Protein AF-A0A1E4RMR3-F1 (afdb_monomer_lite)

pLDDT: mean 73.71, std 17.2, range [30.17, 94.94]

Structure (mmCIF, N/CA/C/O backbone):
data_AF-A0A1E4RMR3-F1
#
_entry.id   AF-A0A1E4RMR3-F1
#
loop_
_atom_site.group_PDB
_atom_site.id
_atom_site.type_symbol
_atom_site.label_atom_id
_atom_site.label_alt_id
_atom_site.label_comp_id
_atom_site.label_asym_id
_atom_site.label_entity_id
_atom_site.label_seq_id
_atom_site.pdbx_PDB_ins_code
_atom_site.Cartn_x
_atom_site.Cartn_y
_atom_site.Cartn_z
_atom_site.occupancy
_atom_site.B_iso_or_equiv
_atom_site.auth_seq_id
_atom_site.auth_comp_id
_atom_site.auth_asym_id
_atom_site.auth_atom_id
_atom_site.pdbx_PDB_model_num
ATOM 1 N N . MET A 1 1 ? 6.031 -66.802 63.088 1.00 31.88 1 MET A N 1
ATOM 2 C CA . MET A 1 1 ? 7.307 -66.699 62.338 1.00 31.88 1 MET A CA 1
ATOM 3 C C . MET A 1 1 ? 7.146 -65.520 61.387 1.00 31.88 1 MET A C 1
ATOM 5 O O . MET A 1 1 ? 6.149 -65.530 60.693 1.00 31.88 1 MET A O 1
ATOM 9 N N . LEU A 1 2 ? 7.924 -64.440 61.340 1.00 32.19 2 LEU A N 1
ATOM 10 C CA . LEU A 1 2 ? 9.234 -64.052 61.872 1.00 32.19 2 LEU A CA 1
ATOM 11 C C . LEU A 1 2 ? 9.146 -62.590 62.370 1.00 32.19 2 LEU A C 1
ATOM 13 O O . LEU A 1 2 ? 8.411 -61.783 61.812 1.00 32.19 2 LEU A O 1
ATOM 17 N N . ARG A 1 3 ? 9.873 -62.280 63.449 1.00 31.00 3 ARG A N 1
ATOM 18 C CA . ARG A 1 3 ? 9.992 -60.960 64.104 1.00 31.00 3 ARG A CA 1
ATOM 19 C C . ARG A 1 3 ? 11.099 -60.118 63.464 1.00 31.00 3 ARG A C 1
ATOM 21 O O . ARG A 1 3 ? 12.047 -60.721 62.976 1.00 31.00 3 ARG A O 1
ATOM 28 N N . SER A 1 4 ? 11.057 -58.788 63.656 1.00 32.50 4 SER A N 1
ATOM 29 C CA . SER A 1 4 ? 12.205 -57.876 63.926 1.00 32.50 4 SER A CA 1
ATOM 30 C C . SER A 1 4 ? 11.837 -56.424 63.537 1.00 32.50 4 SER A C 1
ATOM 32 O O . SER A 1 4 ? 11.208 -56.257 62.506 1.00 32.50 4 SER A O 1
ATOM 34 N N . LEU A 1 5 ? 12.156 -55.319 64.227 1.00 31.11 5 LEU A N 1
ATOM 35 C CA . LEU A 1 5 ? 12.860 -55.034 65.481 1.00 31.11 5 LEU A CA 1
ATOM 36 C C . LEU A 1 5 ? 12.534 -53.587 65.932 1.00 31.11 5 LEU A C 1
ATOM 38 O O . LEU A 1 5 ? 12.307 -52.693 65.128 1.00 31.11 5 LEU A O 1
ATOM 42 N N . LYS A 1 6 ? 12.557 -53.442 67.259 1.00 32.62 6 LYS A N 1
ATOM 43 C CA . LYS A 1 6 ? 12.818 -52.305 68.164 1.00 32.62 6 LYS A CA 1
ATOM 44 C C . LYS A 1 6 ? 13.267 -50.944 67.590 1.00 32.62 6 LYS A C 1
ATOM 46 O O . LYS A 1 6 ? 14.121 -50.860 66.720 1.00 32.62 6 LYS A O 1
ATOM 51 N N . GLY A 1 7 ? 12.758 -49.887 68.233 1.00 33.53 7 GLY A N 1
ATOM 52 C CA . GLY A 1 7 ? 13.053 -48.483 67.948 1.00 33.53 7 GLY A CA 1
ATOM 53 C C . GLY A 1 7 ? 14.356 -47.914 68.511 1.00 33.53 7 GLY A C 1
ATOM 54 O O . GLY A 1 7 ? 15.158 -48.620 69.111 1.00 33.53 7 GLY A O 1
ATOM 55 N N . LEU A 1 8 ? 14.507 -46.596 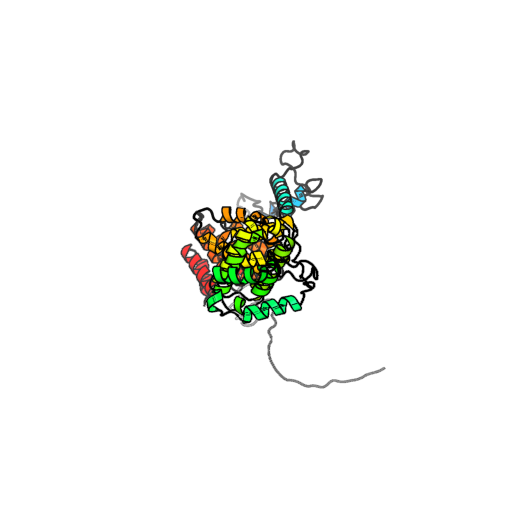68.342 1.00 30.81 8 LEU A N 1
ATOM 56 C CA . LEU A 1 8 ? 15.530 -45.745 68.952 1.00 30.81 8 LEU A CA 1
ATOM 57 C C . LEU A 1 8 ? 15.035 -44.286 69.010 1.00 30.81 8 LEU A C 1
ATOM 59 O O . LEU A 1 8 ? 14.380 -43.794 68.096 1.00 30.81 8 LEU A O 1
ATOM 63 N N . LYS A 1 9 ? 15.335 -43.627 70.135 1.00 36.88 9 LYS A N 1
ATOM 64 C CA . LYS A 1 9 ? 15.061 -42.218 70.453 1.00 36.88 9 LYS A CA 1
ATOM 65 C C . LYS A 1 9 ? 15.992 -41.282 69.667 1.00 36.88 9 LYS A C 1
ATOM 67 O O . LYS A 1 9 ? 17.177 -41.570 69.552 1.00 36.88 9 LYS A O 1
ATOM 72 N N . GLY A 1 10 ? 15.484 -40.109 69.285 1.00 32.75 10 GLY A N 1
ATOM 73 C CA . GLY A 1 10 ? 16.283 -38.955 68.856 1.00 32.75 10 GLY A CA 1
ATOM 74 C C . GLY A 1 10 ? 15.405 -37.737 68.540 1.00 32.75 10 GLY A C 1
ATOM 75 O O . GLY A 1 10 ? 14.732 -37.707 67.519 1.00 32.75 10 GLY A O 1
ATOM 76 N N . ARG A 1 11 ? 15.386 -36.740 69.430 1.00 30.17 11 ARG A N 1
ATOM 77 C CA . ARG A 1 11 ? 14.994 -35.340 69.144 1.00 30.17 11 ARG A CA 1
ATOM 78 C C . ARG A 1 11 ? 16.294 -34.527 68.966 1.00 30.17 11 ARG A C 1
ATOM 80 O O . ARG A 1 11 ? 17.320 -34.995 69.456 1.00 30.17 11 ARG A O 1
ATOM 87 N N . PRO A 1 12 ? 16.251 -33.240 68.575 1.00 53.91 12 PRO A N 1
ATOM 88 C CA . PRO A 1 12 ? 15.448 -32.554 67.547 1.00 53.91 12 PRO A CA 1
ATOM 89 C C . PRO A 1 12 ? 16.358 -31.681 66.642 1.00 53.91 12 PRO A C 1
ATOM 91 O O . PRO A 1 12 ? 17.458 -31.356 67.057 1.00 53.91 12 PRO A O 1
ATOM 94 N N . LEU A 1 13 ? 15.901 -31.189 65.484 1.00 33.66 13 LEU A N 1
ATOM 95 C CA . LEU A 1 13 ? 16.478 -29.981 64.858 1.00 33.66 13 LEU A CA 1
ATOM 96 C C . LEU A 1 13 ? 15.417 -29.253 64.012 1.00 33.66 13 LEU A C 1
ATOM 98 O O . LEU A 1 13 ? 15.016 -29.684 62.940 1.00 33.66 13 LEU A O 1
ATOM 102 N N . SER A 1 14 ? 14.879 -28.221 64.657 1.00 36.97 14 SER A N 1
ATOM 103 C CA . SER A 1 14 ? 14.562 -26.871 64.185 1.00 36.97 14 SER A CA 1
ATOM 104 C C . SER A 1 14 ? 14.301 -26.561 62.692 1.00 36.97 14 SER A C 1
ATOM 106 O O . SER A 1 14 ? 15.095 -26.841 61.805 1.00 36.97 14 SER A O 1
ATOM 108 N N . LEU A 1 15 ? 13.239 -25.756 62.521 1.00 32.59 15 LEU A N 1
ATOM 109 C CA . LEU A 1 15 ? 13.159 -24.460 61.816 1.00 32.59 15 LEU A CA 1
ATOM 110 C C . LEU A 1 15 ? 12.116 -24.325 60.692 1.00 32.59 15 LEU A C 1
ATOM 112 O O . LEU A 1 15 ? 12.188 -24.927 59.632 1.00 32.59 15 LEU A O 1
ATOM 116 N N . ARG A 1 16 ? 11.270 -23.319 60.956 1.00 31.50 16 ARG A N 1
ATOM 117 C CA . ARG A 1 16 ? 10.548 -22.404 60.058 1.00 31.50 16 ARG A CA 1
ATOM 118 C C . ARG A 1 16 ? 9.159 -22.823 59.568 1.00 31.50 16 ARG A C 1
ATOM 120 O O . ARG A 1 16 ? 8.961 -23.519 58.585 1.00 31.50 16 ARG A O 1
ATOM 127 N N . ARG A 1 17 ? 8.204 -22.237 60.303 1.00 32.72 17 ARG A N 1
ATOM 128 C CA . ARG A 1 17 ? 6.807 -21.930 59.982 1.00 32.72 17 ARG A CA 1
ATOM 129 C C . ARG A 1 17 ? 6.601 -21.579 58.504 1.00 32.72 17 ARG A C 1
ATOM 131 O O . ARG A 1 17 ? 7.025 -20.516 58.063 1.00 32.72 17 ARG A O 1
ATOM 138 N N . GLY A 1 18 ? 5.839 -22.415 57.811 1.00 30.25 18 GLY A N 1
ATOM 139 C CA . GLY A 1 18 ? 4.959 -21.997 56.727 1.00 30.25 18 GLY A CA 1
ATOM 140 C C . GLY A 1 18 ? 3.524 -22.146 57.220 1.00 30.25 18 GLY A C 1
ATOM 141 O O . GLY A 1 18 ? 3.049 -23.268 57.383 1.00 30.25 18 GLY A O 1
ATOM 142 N N . TYR A 1 19 ? 2.841 -21.037 57.511 1.00 35.53 19 TYR A N 1
ATOM 143 C CA . TYR A 1 19 ? 1.398 -21.071 57.745 1.00 35.53 19 TYR A CA 1
ATOM 144 C C . TYR A 1 19 ? 0.710 -21.194 56.386 1.00 35.53 19 TYR A C 1
ATOM 146 O O . TYR A 1 19 ? 0.388 -20.210 55.730 1.00 35.53 19 TYR A O 1
ATOM 154 N N . SER A 1 20 ? 0.545 -22.441 55.951 1.00 37.91 20 SER A N 1
ATOM 155 C CA . SER A 1 20 ? -0.379 -22.816 54.888 1.00 37.91 20 SER A CA 1
ATOM 156 C C . SER A 1 20 ? -1.800 -22.548 55.386 1.00 37.91 20 SER A C 1
ATOM 158 O O . SER A 1 20 ? -2.292 -23.231 56.286 1.00 37.91 20 SER A O 1
ATOM 160 N N . VAL A 1 21 ? -2.441 -21.548 54.786 1.00 51.12 21 VAL A N 1
ATOM 161 C CA . VAL A 1 21 ? -3.857 -21.204 54.940 1.00 51.12 21 VAL A CA 1
ATOM 162 C C . VAL A 1 21 ? -4.708 -22.375 54.444 1.00 51.12 21 VAL A C 1
ATOM 164 O O . VAL A 1 21 ? -4.956 -22.503 53.250 1.00 51.12 21 VAL A O 1
ATOM 167 N N . LYS A 1 22 ? -5.125 -23.255 55.361 1.00 44.31 22 LYS A N 1
ATOM 168 C CA . LYS A 1 22 ? -6.165 -24.279 55.138 1.00 44.31 22 LYS A CA 1
ATOM 169 C C . LYS A 1 22 ? -7.009 -24.539 56.393 1.00 44.31 22 LYS A C 1
ATOM 171 O O . LYS A 1 22 ? -7.415 -25.669 56.642 1.00 44.31 22 LYS A O 1
ATOM 176 N N . SER A 1 23 ? -7.300 -23.489 57.161 1.00 42.94 23 SER A N 1
ATOM 177 C CA . SER A 1 23 ? -8.252 -23.568 58.273 1.00 42.94 23 SER A CA 1
ATOM 178 C C . SER A 1 23 ? -9.054 -22.268 58.365 1.00 42.94 23 SER A C 1
ATOM 180 O O . SER A 1 23 ? -8.445 -21.198 58.297 1.00 42.94 23 SER A O 1
ATOM 182 N N . PRO A 1 24 ? -10.389 -22.332 58.500 1.00 42.28 24 PRO A N 1
ATOM 183 C CA . PRO A 1 24 ? -11.226 -21.150 58.670 1.00 42.28 24 PRO A CA 1
ATOM 184 C C . PRO A 1 24 ? -10.824 -20.392 59.940 1.00 42.28 24 PRO A C 1
ATOM 186 O O . PRO A 1 24 ? -10.401 -20.995 60.928 1.00 42.28 24 PRO A O 1
ATOM 189 N N . ILE A 1 25 ? -10.960 -19.066 59.901 1.00 40.59 25 ILE A N 1
ATOM 190 C CA . ILE A 1 25 ? -10.820 -18.194 61.069 1.00 40.59 25 ILE A CA 1
ATOM 191 C C . ILE A 1 25 ? -11.841 -18.669 62.109 1.00 40.59 25 ILE A C 1
ATOM 193 O O . ILE A 1 25 ? -13.043 -18.464 61.957 1.00 40.59 25 ILE A O 1
ATOM 197 N N . LEU A 1 26 ? -11.358 -19.357 63.140 1.00 39.12 26 LEU A N 1
ATOM 198 C CA . LEU A 1 26 ? -12.153 -19.765 64.287 1.00 39.12 26 LEU A CA 1
ATOM 199 C C . LEU A 1 26 ? -12.145 -18.607 65.281 1.00 39.12 26 LEU A C 1
ATOM 201 O O . LEU A 1 26 ? -11.115 -18.306 65.885 1.00 39.12 26 LEU A O 1
ATOM 205 N N . PHE A 1 27 ? -13.300 -17.968 65.459 1.00 44.38 27 PHE A N 1
ATOM 206 C CA . PHE A 1 27 ? -13.573 -17.235 66.688 1.00 44.38 27 PHE A CA 1
ATOM 207 C C . PHE A 1 27 ? -13.512 -18.253 67.821 1.00 44.38 27 PHE A C 1
ATOM 209 O O . PHE A 1 27 ? -14.382 -19.113 67.925 1.00 44.38 27 PHE A O 1
ATOM 216 N N . VAL A 1 28 ? -12.462 -18.194 68.634 1.00 42.09 28 VAL A N 1
ATOM 217 C CA . VAL A 1 28 ? -12.460 -18.870 69.928 1.00 42.09 28 VAL A CA 1
ATOM 218 C C . VAL A 1 28 ? -13.248 -17.947 70.854 1.00 42.09 28 VAL A C 1
ATOM 220 O O . VAL A 1 28 ? -12.787 -16.831 71.106 1.00 42.09 28 VAL A O 1
ATOM 223 N N . PRO A 1 29 ? -14.445 -18.337 71.324 1.00 43.50 29 PRO A N 1
ATOM 224 C CA . PRO A 1 29 ? -15.131 -17.583 72.361 1.00 43.50 29 PRO A CA 1
ATOM 225 C C . PRO A 1 29 ? -14.188 -17.451 73.562 1.00 43.50 29 PRO A C 1
ATOM 227 O O . PRO A 1 29 ? -13.489 -18.407 73.897 1.00 43.50 29 PRO A O 1
ATOM 230 N N . ASN A 1 30 ? -14.185 -16.304 74.243 1.00 43.09 30 ASN A N 1
ATOM 231 C CA . ASN A 1 30 ? -13.360 -16.027 75.435 1.00 43.09 30 ASN A CA 1
ATOM 232 C C . ASN A 1 30 ? -13.631 -16.964 76.641 1.00 43.09 30 ASN A C 1
ATOM 234 O O . ASN A 1 30 ? -13.167 -16.719 77.753 1.00 43.09 30 ASN A O 1
ATOM 238 N N . GLU A 1 31 ? -14.371 -18.053 76.446 1.00 49.50 31 GLU A N 1
ATOM 239 C CA . GLU A 1 31 ? -14.899 -18.922 77.488 1.00 49.50 31 GLU A CA 1
ATOM 240 C C . GLU A 1 31 ? -13.847 -19.699 78.284 1.00 49.50 31 GLU A C 1
ATOM 242 O O . GLU A 1 31 ? -14.180 -20.216 79.350 1.00 49.50 31 GLU A O 1
ATOM 247 N N . THR A 1 32 ? -12.593 -19.775 77.829 1.00 52.72 32 THR A N 1
ATOM 248 C CA . THR A 1 32 ? -11.589 -20.641 78.470 1.00 52.72 32 THR A CA 1
ATOM 249 C C . THR A 1 32 ? -10.392 -19.929 79.089 1.00 52.72 32 THR A C 1
ATOM 251 O O . THR A 1 32 ? -9.501 -20.626 79.566 1.00 52.72 32 THR A O 1
ATOM 254 N N . ILE A 1 33 ? -10.319 -18.589 79.103 1.00 51.56 33 ILE A N 1
ATOM 255 C CA . ILE A 1 33 ? -9.106 -17.912 79.616 1.00 51.56 33 ILE A CA 1
ATOM 256 C C . ILE A 1 33 ? -9.388 -16.880 80.719 1.00 51.56 33 ILE A C 1
ATOM 258 O O . ILE A 1 33 ? -8.590 -16.792 81.648 1.00 51.56 33 ILE A O 1
ATOM 262 N N . HIS A 1 34 ? -10.545 -16.208 80.741 1.00 50.38 34 HIS A N 1
ATOM 263 C CA . HIS A 1 34 ? -10.911 -15.318 81.853 1.00 50.38 34 HIS A CA 1
ATOM 264 C C . HIS A 1 34 ? -12.412 -15.401 82.157 1.00 50.38 34 HIS A C 1
ATOM 266 O O . HIS A 1 34 ? -13.226 -14.791 81.475 1.00 50.38 34 HIS A O 1
ATOM 272 N N . ARG A 1 35 ? -12.786 -16.166 83.188 1.00 49.06 35 ARG A N 1
ATOM 273 C CA . ARG A 1 35 ? -14.122 -16.111 83.800 1.00 49.06 35 ARG A CA 1
ATOM 274 C C . ARG A 1 35 ? -13.946 -15.694 85.256 1.00 49.06 35 ARG A C 1
ATOM 276 O O . ARG A 1 35 ? -13.541 -16.515 86.074 1.00 49.06 35 ARG A O 1
ATOM 283 N N . PHE A 1 36 ? -14.224 -14.432 85.576 1.00 58.34 36 PHE A N 1
ATOM 284 C CA . PHE A 1 36 ? -14.468 -14.038 86.962 1.00 58.34 36 PHE A CA 1
ATOM 285 C C . PHE A 1 36 ? -15.875 -14.518 87.330 1.00 58.34 36 PHE A C 1
ATOM 287 O O . PHE A 1 36 ? -16.819 -14.298 86.573 1.00 58.34 36 PHE A O 1
ATOM 294 N N . GLU A 1 37 ? -16.034 -15.215 88.458 1.00 55.16 37 GLU A N 1
ATOM 295 C CA . GLU A 1 37 ? -17.348 -15.751 88.859 1.00 55.16 37 GLU A CA 1
ATOM 296 C C . GLU A 1 37 ? -18.417 -14.664 89.034 1.00 55.16 37 GLU A C 1
ATOM 298 O O . GLU A 1 37 ? -19.601 -14.947 88.887 1.00 55.16 37 GLU A O 1
ATOM 303 N N . SER A 1 38 ? -18.002 -13.416 89.257 1.00 57.16 38 SER A N 1
ATOM 304 C CA . SER A 1 38 ? -18.868 -12.247 89.400 1.00 57.16 38 SER A CA 1
ATOM 305 C C . SER A 1 38 ? -19.468 -11.708 88.094 1.00 57.16 38 SER A C 1
ATOM 307 O O . SER A 1 38 ? -20.293 -10.807 88.162 1.00 57.16 38 SER A O 1
ATOM 309 N N . GLU A 1 39 ? -19.068 -12.211 86.919 1.00 56.00 39 GLU A N 1
ATOM 310 C CA . GLU A 1 39 ? -19.549 -11.732 85.604 1.00 56.00 39 GLU A CA 1
ATOM 311 C C . GLU A 1 39 ? -20.417 -12.761 84.856 1.00 56.00 39 GLU A C 1
ATOM 313 O O . GLU A 1 39 ? -20.786 -12.557 83.698 1.00 56.00 39 GLU A O 1
ATOM 318 N N . LYS A 1 40 ? -20.769 -13.884 85.496 1.00 60.66 40 LYS A N 1
ATOM 319 C CA . LYS A 1 40 ? -21.757 -14.811 84.936 1.00 60.66 40 LYS A CA 1
ATOM 320 C C . LYS A 1 40 ? -23.156 -14.240 85.151 1.00 60.66 40 LYS A C 1
ATOM 322 O O . LYS A 1 40 ? -23.650 -14.239 86.273 1.00 60.66 40 LYS A O 1
ATOM 327 N N . LEU A 1 41 ? -23.789 -13.802 84.064 1.00 59.19 41 LEU A N 1
ATOM 328 C CA . LEU A 1 41 ? -25.229 -13.552 84.036 1.00 59.19 41 LEU A CA 1
ATOM 329 C C . LEU A 1 41 ? -25.959 -14.822 84.485 1.00 59.19 41 LEU A C 1
ATOM 331 O O . LEU A 1 41 ? -25.602 -15.930 84.065 1.00 59.19 41 LEU A O 1
ATOM 335 N N . THR A 1 42 ? -26.969 -14.668 85.335 1.00 69.88 42 THR A N 1
ATOM 336 C CA . THR A 1 42 ? -27.881 -15.772 85.660 1.00 69.88 42 THR A CA 1
ATOM 337 C C . THR A 1 42 ? -28.608 -16.240 84.392 1.00 69.88 42 THR A C 1
ATOM 339 O O . THR A 1 42 ? -28.715 -15.495 83.415 1.00 69.88 42 THR A O 1
ATOM 342 N N . GLU A 1 43 ? -29.107 -17.481 84.362 1.00 67.94 43 GLU A N 1
ATOM 343 C CA . GLU A 1 43 ? -29.812 -18.006 83.175 1.00 67.94 43 GLU A CA 1
ATOM 344 C C . GLU A 1 43 ? -31.006 -17.123 82.771 1.00 67.94 43 GLU A C 1
ATOM 346 O O . GLU A 1 43 ? -31.270 -16.937 81.583 1.00 67.94 43 GLU A O 1
ATOM 351 N N . GLU A 1 44 ? -31.671 -16.507 83.749 1.00 69.62 44 GLU A N 1
ATOM 352 C CA . GLU A 1 44 ? -32.783 -15.578 83.538 1.00 69.62 44 GLU A CA 1
ATOM 353 C C . GLU A 1 44 ? -32.327 -14.253 82.908 1.00 69.62 44 GLU A C 1
ATOM 355 O O . GLU A 1 44 ? -32.945 -13.773 81.955 1.00 69.62 44 GLU A O 1
ATOM 360 N N . GLU A 1 45 ? -31.213 -13.683 83.372 1.00 70.44 45 GLU A N 1
ATOM 361 C CA . GLU A 1 45 ? -30.637 -12.454 82.808 1.00 70.44 45 GLU A CA 1
ATOM 362 C C . GLU A 1 45 ? -30.098 -12.675 81.393 1.00 70.44 45 GLU A C 1
ATOM 364 O O . GLU A 1 45 ? -30.240 -11.813 80.524 1.00 70.44 45 GLU A O 1
ATOM 369 N N . ASN A 1 46 ? -29.533 -13.855 81.131 1.00 68.00 46 ASN A N 1
ATOM 370 C CA . ASN A 1 46 ? -29.028 -14.219 79.813 1.00 68.00 46 ASN A CA 1
ATOM 371 C C . ASN A 1 46 ? -30.173 -14.391 78.795 1.00 68.00 46 ASN A C 1
ATOM 373 O O . ASN A 1 46 ? -30.048 -13.989 77.641 1.00 68.00 46 ASN A O 1
ATOM 377 N N . LEU A 1 47 ? -31.324 -14.920 79.228 1.00 62.12 47 LEU A N 1
ATOM 378 C CA . LEU A 1 47 ? -32.537 -14.994 78.405 1.00 62.12 47 LEU A CA 1
ATOM 379 C C . LEU A 1 47 ? -33.180 -13.618 78.181 1.00 62.12 47 LEU A C 1
ATOM 381 O O . LEU A 1 47 ? -33.681 -13.349 77.089 1.00 62.12 47 LEU A O 1
ATOM 385 N N . ALA A 1 48 ? -33.151 -12.739 79.186 1.00 68.25 48 ALA A N 1
ATOM 386 C CA . ALA A 1 48 ? -33.700 -11.385 79.091 1.00 68.25 48 ALA A CA 1
ATOM 387 C C . ALA A 1 48 ? -32.852 -10.446 78.213 1.00 68.25 48 ALA A C 1
ATOM 389 O O . ALA A 1 48 ? -33.388 -9.502 77.630 1.00 68.25 48 ALA A O 1
ATOM 390 N N . ALA A 1 49 ? -31.548 -10.712 78.088 1.00 66.50 49 ALA A N 1
ATOM 391 C CA . ALA A 1 49 ? -30.629 -9.943 77.251 1.00 66.50 49 ALA A CA 1
ATOM 392 C C . ALA A 1 49 ? -30.762 -10.242 75.745 1.00 66.50 49 ALA A C 1
ATOM 394 O O . ALA A 1 49 ? -30.224 -9.491 74.930 1.00 66.50 49 ALA A O 1
ATOM 395 N N . ILE A 1 50 ? -31.480 -11.304 75.355 1.00 62.81 50 ILE A N 1
ATOM 396 C CA . ILE A 1 50 ? -31.750 -11.626 73.948 1.00 62.81 50 ILE A CA 1
ATOM 397 C C . ILE A 1 50 ? -32.914 -10.746 73.466 1.00 62.81 50 ILE A C 1
ATOM 399 O O . ILE A 1 50 ? -34.049 -10.930 73.918 1.00 62.81 50 ILE A O 1
ATOM 403 N N . PRO A 1 51 ? -32.694 -9.808 72.523 1.00 61.16 51 PRO A N 1
ATOM 404 C CA . PRO A 1 51 ? -33.779 -9.009 71.974 1.00 61.16 51 PRO A CA 1
ATOM 405 C C . PRO A 1 51 ? -34.815 -9.931 71.333 1.00 61.16 51 PRO A C 1
ATOM 407 O O . PRO A 1 51 ? -34.483 -10.787 70.507 1.00 61.16 51 PRO A O 1
ATOM 410 N N . LYS A 1 52 ? -36.089 -9.763 71.695 1.00 69.12 52 LYS A N 1
ATOM 411 C CA . LYS A 1 52 ? -37.173 -10.511 71.051 1.00 69.12 52 LYS A CA 1
ATOM 412 C C . LYS A 1 52 ? -37.191 -10.162 69.564 1.00 69.12 52 LYS A C 1
ATOM 414 O O . LYS A 1 52 ? -37.097 -8.987 69.207 1.00 69.12 52 LYS A O 1
ATOM 419 N N . ARG A 1 53 ? -37.323 -11.176 68.697 1.00 59.53 53 ARG A N 1
ATOM 420 C CA . ARG A 1 53 ? -37.481 -10.951 67.254 1.00 59.53 53 ARG A CA 1
ATOM 421 C C . ARG A 1 53 ? -38.641 -9.973 67.038 1.00 59.53 53 ARG A C 1
ATOM 423 O O . ARG A 1 53 ? -39.715 -10.216 67.594 1.00 59.53 53 ARG A O 1
ATOM 430 N N . PRO A 1 54 ? -38.450 -8.892 66.264 1.00 62.47 54 PRO A N 1
ATOM 431 C CA . PRO A 1 54 ? -39.559 -8.024 65.908 1.00 62.47 54 PRO A CA 1
ATOM 432 C C . PRO A 1 54 ? -40.638 -8.864 65.217 1.00 62.47 54 PRO A C 1
ATOM 434 O O . PRO A 1 54 ? -40.354 -9.622 64.289 1.00 62.47 54 PRO A O 1
ATOM 437 N N . ASN A 1 55 ? -41.856 -8.791 65.751 1.00 66.62 55 ASN A N 1
ATOM 438 C CA . ASN A 1 55 ? -42.995 -9.547 65.256 1.00 66.62 55 ASN A CA 1
ATOM 439 C C . ASN A 1 55 ? -43.691 -8.728 64.162 1.00 66.62 55 ASN A C 1
ATOM 441 O O . ASN A 1 55 ? -44.231 -7.657 64.434 1.00 66.62 55 ASN A O 1
ATOM 445 N N . PHE A 1 56 ? -43.661 -9.244 62.936 1.00 61.28 56 PHE A N 1
ATOM 446 C CA . PHE A 1 56 ? -44.276 -8.622 61.764 1.00 61.28 56 PHE A CA 1
ATOM 447 C C . PHE A 1 56 ? -45.576 -9.321 61.333 1.00 61.28 56 PHE A C 1
ATOM 449 O O . PHE A 1 56 ? -46.125 -8.975 60.289 1.00 61.28 56 PHE A O 1
ATOM 456 N N . ASP A 1 57 ? -46.088 -10.275 62.121 1.00 68.56 57 ASP A N 1
ATOM 457 C CA . ASP A 1 57 ? -47.269 -11.086 61.781 1.00 68.56 57 ASP A CA 1
ATOM 458 C C . ASP A 1 57 ? -48.569 -10.263 61.731 1.00 68.56 57 ASP A C 1
ATOM 460 O O . ASP A 1 57 ? -49.551 -10.686 61.129 1.00 68.56 57 ASP A O 1
ATOM 464 N N . GLY A 1 58 ? -48.574 -9.067 62.333 1.00 65.31 58 GLY A N 1
ATOM 465 C CA . GLY A 1 58 ? -49.720 -8.152 62.343 1.00 65.31 58 GLY A CA 1
ATOM 466 C C . GLY A 1 58 ? -49.712 -7.072 61.256 1.00 65.31 58 GLY A C 1
ATOM 467 O O . GLY A 1 58 ? -50.655 -6.284 61.196 1.00 65.31 58 GLY A O 1
ATOM 468 N N . LEU A 1 59 ? -48.669 -6.986 60.420 1.00 58.94 59 LEU A N 1
ATOM 469 C CA . LEU A 1 59 ? -48.607 -5.985 59.352 1.00 58.94 59 LEU A CA 1
ATOM 470 C C . LEU A 1 59 ? -49.179 -6.564 58.048 1.00 58.94 59 LEU A C 1
ATOM 472 O O . LEU A 1 59 ? -48.700 -7.606 57.595 1.00 58.94 59 LEU A O 1
ATOM 476 N N . PRO A 1 60 ? -50.156 -5.900 57.401 1.00 50.50 60 PRO A N 1
ATOM 477 C CA . PRO A 1 60 ? -50.618 -6.303 56.080 1.00 50.50 60 PRO A CA 1
ATOM 478 C C . PRO A 1 60 ? -49.460 -6.164 55.084 1.00 50.50 60 PRO A C 1
ATOM 480 O O . PRO A 1 60 ? -49.015 -5.061 54.763 1.00 50.50 60 PRO A O 1
ATOM 483 N N . LYS A 1 61 ? -48.933 -7.299 54.620 1.00 54.53 61 LYS A N 1
ATOM 484 C CA . LYS A 1 61 ? -47.887 -7.347 53.596 1.00 54.53 61 LYS A CA 1
ATOM 485 C C . LYS A 1 61 ? -48.536 -7.047 52.242 1.00 54.53 61 LYS A C 1
ATOM 487 O O . LYS A 1 61 ? -49.222 -7.892 51.681 1.00 54.53 61 LYS A O 1
ATOM 492 N N . TYR A 1 62 ? -48.342 -5.832 51.730 1.00 53.66 62 TYR A N 1
ATOM 493 C CA . TYR A 1 62 ? -48.961 -5.380 50.474 1.00 53.66 62 TYR A CA 1
ATOM 494 C C . TYR A 1 62 ? -48.354 -6.012 49.208 1.00 53.66 62 TYR A C 1
ATOM 496 O O . TYR A 1 62 ? -49.007 -6.025 48.169 1.00 53.66 62 TYR A O 1
ATOM 504 N N . HIS A 1 63 ? -47.153 -6.593 49.288 1.00 48.16 63 HIS A N 1
ATOM 505 C CA . HIS A 1 63 ? -46.520 -7.318 48.184 1.00 48.16 63 HIS A CA 1
ATOM 506 C C . HIS A 1 63 ? -45.889 -8.600 48.726 1.00 48.16 63 HIS A C 1
ATOM 508 O O . HIS A 1 63 ? -44.833 -8.564 49.353 1.00 48.16 63 HIS A O 1
ATOM 514 N N . HIS A 1 64 ? -46.564 -9.732 48.535 1.00 50.50 64 HIS A N 1
ATOM 515 C CA . HIS A 1 64 ? -46.024 -11.040 48.908 1.00 50.50 64 HIS A CA 1
ATOM 516 C C . HIS A 1 64 ? -45.037 -11.603 47.877 1.00 50.50 64 HIS A C 1
ATOM 518 O O . HIS A 1 64 ? -44.326 -12.549 48.193 1.00 50.50 64 HIS A O 1
ATOM 524 N N . GLU A 1 65 ? -44.952 -11.011 46.686 1.00 52.69 65 GLU A N 1
ATOM 525 C CA . GLU A 1 65 ? -44.149 -11.534 45.582 1.00 52.69 65 GLU A CA 1
ATOM 526 C C . GLU A 1 65 ? -43.571 -10.368 44.772 1.00 52.69 65 GLU A C 1
ATOM 528 O O . GLU A 1 65 ? -44.096 -9.986 43.731 1.00 52.69 65 GLU A O 1
ATOM 533 N N . ILE A 1 66 ? -42.495 -9.749 45.261 1.00 51.06 66 ILE A N 1
ATOM 534 C CA . ILE A 1 66 ? -41.550 -9.111 44.338 1.00 51.06 66 ILE A CA 1
ATOM 535 C C . ILE A 1 66 ? -40.525 -10.196 44.034 1.00 51.06 66 ILE A C 1
ATOM 537 O O . ILE A 1 66 ? -39.587 -10.402 44.801 1.00 51.06 66 ILE A O 1
ATOM 541 N N . LEU A 1 67 ? -40.789 -10.952 42.971 1.00 48.47 67 LEU A N 1
ATOM 542 C CA . LEU A 1 67 ? -39.840 -11.905 42.407 1.00 48.47 67 LEU A CA 1
ATOM 543 C C . LEU A 1 67 ? -38.637 -11.120 41.872 1.00 48.47 67 LEU A C 1
ATOM 545 O O . LEU A 1 67 ? -38.812 -10.049 41.278 1.00 48.47 67 LEU A O 1
ATOM 549 N N . SER A 1 68 ? -37.421 -11.622 42.086 1.00 47.75 68 SER A N 1
ATOM 550 C CA . SER A 1 68 ? -36.240 -11.028 41.456 1.00 47.75 68 SER A CA 1
ATOM 551 C C . SER A 1 68 ? -36.403 -11.124 39.928 1.00 47.75 68 SER A C 1
ATOM 553 O O . SER A 1 68 ? -37.049 -12.058 39.449 1.00 47.75 68 SER A O 1
ATOM 555 N N . PRO A 1 69 ? -35.830 -10.215 39.118 1.00 44.94 69 PRO A N 1
ATOM 556 C CA . PRO A 1 69 ? -35.848 -10.346 37.654 1.00 44.94 69 PRO A CA 1
ATOM 557 C C . PRO A 1 69 ? -35.278 -11.694 37.170 1.00 44.94 69 PRO A C 1
ATOM 559 O O . PRO A 1 69 ? -35.694 -12.224 36.145 1.00 44.94 69 PRO A O 1
ATOM 562 N N . GLU A 1 70 ? -34.361 -12.260 37.959 1.00 47.62 70 GLU A N 1
ATOM 563 C CA . GLU A 1 70 ? -33.787 -13.607 37.838 1.00 47.62 70 GLU A CA 1
ATOM 564 C C . GLU A 1 70 ? -34.834 -14.728 37.978 1.00 47.62 70 GLU A C 1
ATOM 566 O O . GLU A 1 70 ? -34.698 -15.776 37.357 1.00 47.62 70 GLU A O 1
ATOM 571 N N . ASP A 1 71 ? -35.890 -14.484 38.757 1.00 46.66 71 ASP A N 1
ATOM 572 C CA . ASP A 1 71 ? -36.964 -15.427 39.083 1.00 46.66 71 ASP A CA 1
ATOM 573 C C . ASP A 1 71 ? -38.219 -15.225 38.203 1.00 46.66 71 ASP A C 1
ATOM 575 O O . ASP A 1 71 ? -39.224 -15.909 38.391 1.00 46.66 71 ASP A O 1
ATOM 579 N N . THR A 1 72 ? -38.204 -14.255 37.275 1.00 47.06 72 THR A N 1
ATOM 580 C CA . THR A 1 72 ? -39.357 -13.895 36.414 1.00 47.06 72 THR A CA 1
ATOM 581 C C . THR A 1 72 ? -39.062 -13.851 34.918 1.00 47.06 72 THR A C 1
ATOM 583 O O . THR A 1 72 ? -39.999 -13.816 34.119 1.00 47.06 72 THR A O 1
ATOM 586 N N . ALA A 1 73 ? -37.797 -13.862 34.506 1.00 43.12 73 ALA A N 1
ATOM 587 C CA . ALA A 1 73 ? -37.440 -13.982 33.100 1.00 43.12 73 ALA A CA 1
ATOM 588 C C . ALA A 1 73 ? -37.111 -15.443 32.763 1.00 43.12 73 ALA A C 1
ATOM 590 O O . ALA A 1 73 ? -36.001 -15.898 33.019 1.00 43.12 73 ALA A O 1
ATOM 591 N N . ASP A 1 74 ? -38.044 -16.160 32.127 1.00 51.97 74 ASP A N 1
ATOM 592 C CA . ASP A 1 74 ? -37.816 -17.549 31.683 1.00 51.97 74 ASP A CA 1
ATOM 593 C C . ASP A 1 74 ? -36.659 -17.681 30.670 1.00 51.97 74 ASP A C 1
ATOM 595 O O . ASP A 1 74 ? -36.107 -18.767 30.496 1.00 51.97 74 ASP A O 1
ATOM 599 N N . LEU A 1 75 ? -36.254 -16.593 29.998 1.00 47.03 75 LEU A N 1
ATOM 600 C CA . LEU A 1 75 ? -35.081 -16.587 29.125 1.00 47.03 75 LEU A CA 1
ATOM 601 C C . LEU A 1 75 ? -34.561 -15.163 28.865 1.00 47.03 75 LEU A C 1
ATOM 603 O O . LEU A 1 75 ? -35.217 -14.364 28.198 1.00 47.03 75 LEU A O 1
ATOM 607 N N . VAL A 1 76 ? -33.339 -14.863 29.313 1.00 51.03 76 VAL A N 1
ATOM 608 C CA . VAL A 1 76 ? -32.580 -13.679 28.874 1.00 51.03 76 VAL A CA 1
ATOM 609 C C . VAL A 1 76 ? -31.493 -14.144 27.911 1.00 51.03 76 VAL A C 1
ATOM 611 O O . VAL A 1 76 ? -30.437 -14.613 28.328 1.00 51.03 76 VAL A O 1
ATOM 614 N N . ILE A 1 77 ? -31.754 -14.027 26.610 1.00 56.22 77 ILE A N 1
ATOM 615 C CA . ILE A 1 77 ? -30.779 -14.333 25.554 1.00 56.22 77 ILE A CA 1
ATOM 616 C C . ILE A 1 77 ? -30.252 -13.049 24.921 1.00 56.22 77 ILE A C 1
ATOM 618 O O . ILE A 1 77 ? -31.010 -12.140 24.584 1.00 56.22 77 ILE A O 1
ATOM 622 N N . ARG A 1 78 ? -28.935 -12.999 24.718 1.00 63.78 78 ARG A N 1
ATOM 623 C CA . ARG A 1 78 ? -28.258 -11.976 23.918 1.00 63.78 78 ARG A CA 1
ATOM 624 C C . ARG A 1 78 ? -27.625 -12.666 22.706 1.00 63.78 78 ARG A C 1
ATOM 626 O O . ARG A 1 78 ? -26.438 -12.973 22.772 1.00 63.78 78 ARG A O 1
ATOM 633 N N . PRO A 1 79 ? -28.409 -12.960 21.654 1.00 62.47 79 PRO A N 1
ATOM 634 C CA . PRO A 1 79 ? -27.890 -13.658 20.486 1.00 62.47 79 PRO A CA 1
ATOM 635 C C . PRO A 1 79 ? -26.775 -12.845 19.833 1.00 62.47 79 PRO A C 1
ATOM 637 O O . PRO A 1 79 ? -26.878 -11.616 19.706 1.00 62.47 79 PRO A O 1
ATOM 640 N N . ASP A 1 80 ? -25.715 -13.531 19.427 1.00 63.19 80 ASP A N 1
ATOM 641 C CA . ASP A 1 80 ? -24.659 -12.940 18.622 1.00 63.19 80 ASP A CA 1
ATOM 642 C C . ASP A 1 80 ? -25.025 -12.962 17.120 1.00 63.19 80 ASP A C 1
ATOM 644 O O . ASP A 1 80 ? -26.092 -13.420 16.700 1.00 63.19 80 ASP A O 1
ATOM 648 N N . VAL A 1 81 ? -24.155 -12.406 16.275 1.00 66.31 81 VAL A N 1
ATOM 649 C CA . VAL A 1 81 ? -24.400 -12.365 14.823 1.00 66.31 81 VAL A CA 1
ATOM 650 C C . VAL A 1 81 ? -24.424 -13.773 14.216 1.00 66.31 81 VAL A C 1
ATOM 652 O O . VAL A 1 81 ? -25.192 -14.017 13.285 1.00 66.31 81 VAL A O 1
ATOM 655 N N . ASN A 1 82 ? -23.632 -14.708 14.739 1.00 67.00 82 ASN A N 1
ATOM 656 C CA . ASN A 1 82 ? -23.596 -16.083 14.251 1.00 67.00 82 ASN A CA 1
ATOM 657 C C . ASN A 1 82 ? -24.877 -16.833 14.624 1.00 67.00 82 ASN A C 1
ATOM 659 O O . ASN A 1 82 ? -25.388 -17.586 13.796 1.00 67.00 82 ASN A O 1
ATOM 663 N N . ASP A 1 83 ? -25.435 -16.586 15.808 1.00 63.91 83 ASP A N 1
ATOM 664 C CA . ASP A 1 83 ? -26.707 -17.148 16.262 1.00 63.91 83 ASP A CA 1
ATOM 665 C C . ASP A 1 83 ? -27.847 -16.707 15.345 1.00 63.91 83 ASP A C 1
ATOM 667 O O . ASP A 1 83 ? -28.653 -17.525 14.894 1.00 63.91 83 ASP A O 1
ATOM 671 N N . ILE A 1 84 ? -27.882 -15.415 15.005 1.00 68.81 84 ILE A N 1
ATOM 672 C CA . ILE A 1 84 ? -28.869 -14.839 14.085 1.00 68.81 84 ILE A CA 1
ATOM 673 C C . ILE A 1 84 ? -28.719 -15.451 12.689 1.00 68.81 84 ILE A C 1
ATOM 675 O O . ILE A 1 84 ? -29.712 -15.857 12.077 1.00 68.81 84 ILE A O 1
ATOM 679 N N . LEU A 1 85 ? -27.487 -15.550 12.184 1.00 65.75 85 LEU A N 1
ATOM 680 C CA . LEU A 1 85 ? -27.206 -16.128 10.871 1.00 65.75 85 LEU A CA 1
ATOM 681 C C . LEU A 1 85 ? -27.597 -17.607 10.816 1.00 65.75 85 LEU A C 1
ATOM 683 O O . LEU A 1 85 ? -28.368 -17.998 9.944 1.00 65.75 85 LEU A O 1
ATOM 687 N N . THR A 1 86 ? -27.142 -18.410 11.776 1.00 68.88 86 THR A N 1
ATOM 688 C CA . THR A 1 86 ? -27.446 -19.848 11.879 1.00 68.88 86 THR A CA 1
ATOM 689 C C . THR A 1 86 ? -28.948 -20.084 11.954 1.00 68.88 86 THR A C 1
ATOM 691 O O . THR A 1 86 ? -29.480 -20.937 11.241 1.00 68.88 86 THR A O 1
ATOM 694 N N . SER A 1 87 ? -29.648 -19.266 12.744 1.00 69.50 87 SER A N 1
ATOM 695 C CA . SER A 1 87 ? -31.103 -19.344 12.846 1.00 69.50 87 SER A CA 1
ATOM 696 C C . SER A 1 87 ? -31.779 -19.024 11.518 1.00 69.50 87 SER A C 1
ATOM 698 O O . SER A 1 87 ? -32.675 -19.756 11.102 1.00 69.50 87 SER A O 1
ATOM 700 N N . THR A 1 88 ? -31.297 -18.005 10.801 1.00 65.38 88 THR A N 1
ATOM 701 C CA . THR A 1 88 ? -31.821 -17.627 9.477 1.00 65.38 88 THR A CA 1
ATOM 702 C C . THR A 1 88 ? -31.591 -18.717 8.422 1.00 65.38 88 THR A C 1
ATOM 704 O O . THR A 1 88 ? -32.463 -18.951 7.590 1.00 65.38 88 THR A O 1
ATOM 707 N N . PHE A 1 89 ? -30.434 -19.387 8.433 1.00 62.25 89 PHE A N 1
ATOM 708 C CA . PHE A 1 89 ? -30.085 -20.407 7.431 1.00 62.25 89 PHE A CA 1
ATOM 709 C C . PHE A 1 89 ? -30.705 -21.784 7.689 1.00 62.25 89 PHE A C 1
ATOM 711 O O . PHE A 1 89 ? -30.649 -22.659 6.823 1.00 62.25 89 PHE A O 1
ATOM 718 N N . SER A 1 90 ? -31.268 -22.010 8.872 1.00 68.00 90 SER A N 1
ATOM 719 C CA . SER A 1 90 ? -31.862 -23.295 9.222 1.00 68.00 90 SER A CA 1
ATOM 720 C C . SER A 1 90 ? -33.234 -23.495 8.561 1.00 68.00 90 SER A C 1
ATOM 722 O O . SER A 1 90 ? -34.047 -22.576 8.462 1.00 68.00 90 SER A O 1
ATOM 724 N N . GLN A 1 91 ? -33.529 -24.733 8.158 1.00 61.62 91 GLN A N 1
ATOM 725 C CA . GLN A 1 91 ? -34.747 -25.085 7.415 1.00 61.62 91 GLN A CA 1
ATOM 726 C C . GLN A 1 91 ? -36.058 -24.796 8.183 1.00 61.62 91 GLN A C 1
ATOM 728 O O . GLN A 1 91 ? -37.107 -24.698 7.558 1.00 61.62 91 GLN A O 1
ATOM 733 N N . ASN A 1 92 ? -35.994 -24.610 9.511 1.00 66.12 92 ASN A N 1
ATOM 734 C CA . ASN A 1 92 ? -37.139 -24.370 10.402 1.00 66.12 92 ASN A CA 1
ATOM 735 C C . ASN A 1 92 ? -36.960 -23.151 11.336 1.00 66.12 92 ASN A C 1
ATOM 737 O O . ASN A 1 92 ? -37.587 -23.104 12.395 1.00 66.12 92 ASN A O 1
ATOM 741 N N . ALA A 1 93 ? -36.098 -22.186 10.985 1.00 69.50 93 ALA A N 1
ATOM 742 C CA . ALA A 1 93 ? -35.780 -21.028 11.840 1.00 69.50 93 ALA A CA 1
ATOM 743 C C . ALA A 1 93 ? -35.346 -21.419 13.273 1.00 69.50 93 ALA A C 1
ATOM 745 O O . ALA A 1 93 ? -35.699 -20.777 14.264 1.00 69.50 93 ALA A O 1
ATOM 746 N N . VAL A 1 94 ? -34.602 -22.518 13.354 1.00 73.62 94 VAL A N 1
ATOM 747 C CA . VAL A 1 94 ? -34.026 -23.134 14.540 1.00 73.62 94 VAL A CA 1
ATOM 748 C C . VAL A 1 94 ? -33.107 -22.149 15.254 1.00 73.62 94 VAL A C 1
ATOM 750 O O . VAL A 1 94 ? -32.085 -21.746 14.707 1.00 73.62 94 VAL A O 1
ATOM 753 N N . PHE A 1 95 ? -33.444 -21.772 16.482 1.00 69.94 95 PHE A N 1
ATOM 754 C CA . PHE A 1 95 ? -32.654 -20.824 17.254 1.00 69.94 95 PHE A CA 1
ATOM 755 C C . PHE A 1 95 ? -31.357 -21.485 17.735 1.00 69.94 95 PHE A C 1
ATOM 757 O O . PHE A 1 95 ? -31.391 -22.563 18.328 1.00 69.94 95 PHE A O 1
ATOM 764 N N . THR A 1 96 ? -30.202 -20.864 17.472 1.00 68.44 96 THR A N 1
ATOM 765 C CA . THR A 1 96 ? -28.863 -21.350 17.896 1.00 68.44 96 THR A CA 1
ATOM 766 C C . THR A 1 96 ? -28.490 -22.764 17.408 1.00 68.44 96 THR A C 1
ATOM 768 O O . THR A 1 96 ? -27.576 -23.392 17.932 1.00 68.44 96 THR A O 1
ATOM 771 N N . GLY A 1 97 ? -29.187 -23.288 16.392 1.00 61.84 97 GLY A N 1
ATOM 772 C CA . GLY A 1 97 ? -28.959 -24.639 15.865 1.00 61.84 97 GLY A CA 1
ATOM 773 C C . GLY A 1 97 ? -29.577 -25.783 16.684 1.00 61.84 97 GLY A C 1
ATOM 774 O O . GLY A 1 97 ? -29.438 -26.937 16.277 1.00 61.84 97 GLY A O 1
ATOM 775 N N . ASP A 1 98 ? -30.292 -25.499 17.780 1.00 67.44 98 ASP A N 1
ATOM 776 C CA . ASP A 1 98 ? -31.035 -26.506 18.553 1.00 67.44 98 ASP A CA 1
ATOM 777 C C . ASP A 1 98 ? -32.459 -26.692 17.998 1.00 67.44 98 ASP A C 1
ATOM 779 O O . ASP A 1 98 ? -33.282 -25.786 18.155 1.00 67.44 98 ASP A O 1
ATOM 783 N N . PRO A 1 99 ? -32.797 -27.859 17.407 1.00 71.69 99 PRO A N 1
ATOM 784 C CA . PRO A 1 99 ? -34.084 -28.109 16.751 1.00 71.69 99 PRO A CA 1
ATOM 785 C C . PRO A 1 99 ? -35.315 -27.937 17.655 1.00 71.69 99 PRO A C 1
ATOM 787 O O . PRO A 1 99 ? -36.429 -27.858 17.133 1.00 71.69 99 PRO A O 1
ATOM 790 N N . ASN A 1 100 ? -35.141 -27.880 18.979 1.00 75.12 100 ASN A N 1
ATOM 791 C CA . ASN A 1 100 ? -36.230 -27.686 19.938 1.00 75.12 100 ASN A CA 1
ATOM 792 C C . ASN A 1 100 ? -36.638 -26.216 20.111 1.00 75.12 100 ASN A C 1
ATOM 794 O O . ASN A 1 100 ? -37.749 -25.944 20.572 1.00 75.12 100 ASN A O 1
ATOM 798 N N . TYR A 1 101 ? -35.779 -25.270 19.728 1.00 71.31 101 TYR A N 1
ATOM 799 C CA . TYR A 1 101 ? -36.058 -23.841 19.821 1.00 71.31 101 TYR A CA 1
ATOM 800 C C . TYR A 1 101 ? -36.219 -23.255 18.422 1.00 71.31 101 TYR A C 1
ATOM 802 O O . TYR A 1 101 ? -35.404 -23.494 17.536 1.00 71.31 101 TYR A O 1
ATOM 810 N N . LYS A 1 102 ? -37.272 -22.463 18.205 1.00 70.69 102 LYS A N 1
ATOM 811 C CA . LYS A 1 102 ? -37.539 -21.810 16.917 1.00 70.69 102 LYS A CA 1
ATOM 812 C C . LYS A 1 102 ? -37.896 -20.345 17.096 1.00 70.69 102 LYS A C 1
ATOM 814 O O . LYS A 1 102 ? -38.635 -19.980 18.011 1.00 70.69 102 LYS A O 1
ATOM 819 N N . VAL A 1 103 ? -37.430 -19.515 16.174 1.00 68.00 103 VAL A N 1
ATOM 820 C CA . VAL A 1 103 ? -37.862 -18.123 16.076 1.00 68.00 103 VAL A CA 1
ATOM 821 C C . VAL A 1 103 ? -39.167 -18.099 15.286 1.00 68.00 103 VAL A C 1
ATOM 823 O O . VAL A 1 103 ? -39.218 -18.549 14.144 1.00 68.00 103 VAL A O 1
ATOM 826 N N . THR A 1 104 ? -40.243 -17.598 15.896 1.00 66.81 104 THR A N 1
ATOM 827 C CA . THR A 1 104 ? -41.558 -17.485 15.244 1.00 66.81 104 THR A CA 1
ATOM 828 C C . THR A 1 104 ? -42.067 -16.050 15.275 1.00 66.81 104 THR A C 1
ATOM 830 O O . THR A 1 104 ? -41.717 -15.299 16.189 1.00 66.81 104 THR A O 1
ATOM 833 N N . PRO A 1 105 ? -42.874 -15.627 14.284 1.00 61.59 105 PRO A N 1
ATOM 834 C CA . PRO A 1 105 ? -43.467 -14.300 14.304 1.00 61.59 105 PRO A CA 1
ATOM 835 C C . PRO A 1 105 ? -44.414 -14.182 15.500 1.00 61.59 105 PRO A C 1
ATOM 837 O O . PRO A 1 105 ? -45.196 -15.091 15.763 1.00 61.59 105 PRO A O 1
ATOM 840 N N . ALA A 1 106 ? -44.396 -13.038 16.189 1.00 62.19 106 ALA A N 1
ATOM 841 C CA . ALA A 1 106 ? -45.286 -12.790 17.329 1.00 62.19 106 ALA A CA 1
ATOM 842 C C . ALA A 1 106 ? -46.780 -12.813 16.945 1.00 62.19 106 ALA A C 1
ATOM 844 O O . ALA A 1 106 ? -47.645 -13.048 17.784 1.00 62.19 106 ALA A O 1
ATOM 845 N N . ASN A 1 107 ? -47.096 -12.574 15.669 1.00 65.75 107 ASN A N 1
ATOM 846 C CA . ASN A 1 107 ? -48.454 -12.671 15.155 1.00 65.75 107 ASN A CA 1
ATOM 847 C C . ASN A 1 107 ? -48.754 -14.115 14.727 1.00 65.75 107 ASN A C 1
ATOM 849 O O . ASN A 1 107 ? -48.199 -14.605 13.743 1.00 65.75 107 ASN A O 1
ATOM 853 N N . ALA A 1 108 ? -49.675 -14.771 15.437 1.00 60.12 108 ALA A N 1
ATOM 854 C CA . ALA A 1 108 ? -50.081 -16.154 15.182 1.00 60.12 108 ALA A CA 1
ATOM 855 C C . ALA A 1 108 ? -50.606 -16.392 13.751 1.00 60.12 108 ALA A C 1
ATOM 857 O O . ALA A 1 108 ? -50.481 -17.495 13.227 1.00 60.12 108 ALA A O 1
ATOM 858 N N . ASN A 1 109 ? -51.112 -15.353 13.080 1.00 61.62 109 ASN A N 1
ATOM 859 C CA . ASN A 1 109 ? -51.606 -15.447 11.702 1.00 61.62 109 ASN A CA 1
ATOM 860 C C . ASN A 1 109 ? -50.484 -15.488 10.646 1.00 61.62 109 ASN A C 1
ATOM 862 O O . ASN A 1 109 ? -50.762 -15.663 9.464 1.00 61.62 109 ASN A O 1
ATOM 866 N N . LEU A 1 110 ? -49.225 -15.305 11.057 1.00 58.50 110 LEU A N 1
ATOM 867 C CA . LEU A 1 110 ? -48.040 -15.321 10.195 1.00 58.50 110 LEU A CA 1
ATOM 868 C C . LEU A 1 110 ? -47.165 -16.567 10.426 1.00 58.50 110 LEU A C 1
ATOM 870 O O . LEU A 1 110 ? -46.051 -16.627 9.912 1.00 58.50 110 LEU A O 1
ATOM 874 N N . GLN A 1 111 ? -47.646 -17.568 11.174 1.00 56.06 111 GLN A N 1
ATOM 875 C CA . GLN A 1 111 ? -46.866 -18.751 11.576 1.00 56.06 111 GLN A CA 1
ATOM 876 C C . GLN A 1 111 ? -46.248 -19.550 10.415 1.00 56.06 111 GLN A C 1
ATOM 878 O O . GLN A 1 111 ? -45.230 -20.204 10.623 1.00 56.06 111 GLN A O 1
ATOM 883 N N . GLU A 1 112 ? -46.822 -19.480 9.212 1.00 54.91 112 GLU A N 1
ATOM 884 C CA . GLU A 1 112 ? -46.306 -20.162 8.015 1.00 54.91 112 GLU A CA 1
ATOM 885 C C . GLU A 1 112 ? -45.349 -19.303 7.175 1.00 54.91 112 GLU A C 1
ATOM 887 O O . GLU A 1 112 ? -44.708 -19.805 6.253 1.00 54.91 112 GLU A O 1
ATOM 892 N N . THR A 1 113 ? -45.216 -18.007 7.476 1.00 53.72 113 THR A N 1
ATOM 893 C CA . THR A 1 113 ? -44.258 -17.156 6.762 1.00 53.72 113 THR A CA 1
ATOM 894 C C . THR A 1 113 ? -42.858 -17.351 7.327 1.00 53.72 113 THR A C 1
ATOM 896 O O . THR A 1 113 ? -42.604 -17.112 8.507 1.00 53.72 113 THR A O 1
ATOM 899 N N . THR A 1 114 ? -41.931 -17.775 6.465 1.00 52.03 114 THR A N 1
ATOM 900 C CA . THR A 1 114 ? -40.496 -17.805 6.766 1.00 52.03 114 THR A CA 1
ATOM 901 C C . THR A 1 114 ? -40.068 -16.442 7.291 1.00 52.03 114 THR A C 1
ATOM 903 O O . THR A 1 114 ? -40.255 -15.424 6.618 1.00 52.03 114 THR A O 1
ATOM 906 N N . LEU A 1 115 ? -39.513 -16.427 8.501 1.00 53.28 115 LEU A N 1
ATOM 907 C CA . LEU A 1 115 ? -39.087 -15.224 9.201 1.00 53.28 115 LEU A CA 1
ATOM 908 C C . LEU A 1 115 ? -37.873 -14.632 8.471 1.00 53.28 115 LEU A C 1
ATOM 910 O O . LEU A 1 115 ? -36.725 -14.954 8.759 1.00 53.28 115 LEU A O 1
ATOM 914 N N . SER A 1 116 ? -38.137 -13.803 7.461 1.00 52.38 116 SER A N 1
ATOM 915 C CA . SER A 1 116 ? -37.098 -13.117 6.698 1.00 52.38 116 SER A CA 1
ATOM 916 C C . SER A 1 116 ? -36.540 -11.977 7.543 1.00 52.38 116 SER A C 1
ATOM 918 O O . SER A 1 116 ? -37.047 -10.848 7.538 1.00 52.38 116 SER A O 1
ATOM 920 N N . LEU A 1 117 ? -35.493 -12.277 8.308 1.00 58.66 117 LEU A N 1
ATOM 921 C CA . LEU A 1 117 ? -34.688 -11.258 8.963 1.00 58.66 117 LEU A CA 1
ATOM 922 C C . LEU A 1 117 ? -33.986 -10.458 7.859 1.00 58.66 117 LEU A C 1
ATOM 924 O O . LEU A 1 117 ? -32.991 -10.895 7.290 1.00 58.66 117 LEU A O 1
ATOM 928 N N . HIS A 1 118 ? -34.521 -9.280 7.531 1.00 52.81 118 HIS A N 1
ATOM 929 C CA . HIS A 1 118 ? -34.018 -8.435 6.440 1.00 52.81 118 HIS A CA 1
ATOM 930 C C . HIS A 1 118 ? -32.528 -8.094 6.615 1.00 52.81 118 HIS A C 1
ATOM 932 O O . HIS A 1 118 ? -31.793 -7.977 5.638 1.00 52.81 118 HIS A O 1
ATOM 938 N N . PHE A 1 119 ? -32.062 -8.021 7.865 1.00 54.09 119 PHE A N 1
ATOM 939 C CA . PHE A 1 119 ? -30.648 -7.879 8.202 1.00 54.09 119 PHE A CA 1
ATOM 940 C C . PHE A 1 119 ? -29.808 -9.077 7.761 1.00 54.09 119 PHE A C 1
ATOM 942 O O . PHE A 1 119 ? -28.722 -8.884 7.230 1.00 54.09 119 PHE A O 1
ATOM 949 N N . ALA A 1 120 ? -30.304 -10.304 7.915 1.00 57.94 120 ALA A N 1
ATOM 950 C CA . ALA A 1 120 ? -29.589 -11.492 7.469 1.00 57.94 120 ALA A CA 1
ATOM 951 C C . ALA A 1 120 ? -29.525 -11.564 5.936 1.00 57.94 120 ALA A C 1
ATOM 953 O O . ALA A 1 120 ? -28.471 -11.879 5.395 1.00 57.94 120 ALA A O 1
ATOM 954 N N . VAL A 1 121 ? -30.592 -11.169 5.228 1.00 60.91 121 VAL A N 1
ATOM 955 C CA . VAL A 1 121 ? -30.572 -11.032 3.757 1.00 60.91 121 VAL A CA 1
ATOM 956 C C . VAL A 1 121 ? -29.536 -9.994 3.312 1.00 60.91 121 VAL A C 1
ATOM 958 O O . VAL A 1 121 ? -28.745 -10.261 2.408 1.00 60.91 121 VAL A O 1
ATOM 961 N N . ALA A 1 122 ? -29.479 -8.838 3.978 1.00 61.22 122 ALA A N 1
ATOM 962 C CA . ALA A 1 122 ? -28.468 -7.820 3.699 1.00 61.22 122 ALA A CA 1
ATOM 963 C C . ALA A 1 122 ? -27.043 -8.333 3.971 1.00 61.22 122 ALA A C 1
ATOM 965 O O . ALA A 1 122 ? -26.154 -8.138 3.144 1.00 61.22 122 ALA A O 1
ATOM 966 N N . VAL A 1 123 ? -26.831 -9.042 5.085 1.00 67.12 123 VAL A N 1
ATOM 967 C CA . VAL A 1 123 ? -25.536 -9.647 5.428 1.00 67.12 123 VAL A CA 1
ATOM 968 C C . VAL A 1 123 ? -25.138 -10.722 4.415 1.00 67.12 123 VAL A C 1
ATOM 970 O O . VAL A 1 123 ? -23.980 -10.761 4.014 1.00 67.12 123 VAL A O 1
ATOM 973 N N . ILE A 1 124 ? -26.072 -11.550 3.941 1.00 66.44 124 ILE A N 1
ATOM 974 C CA . ILE A 1 124 ? -25.821 -12.547 2.888 1.00 66.44 124 ILE A CA 1
ATOM 975 C C . ILE A 1 124 ? -25.353 -11.866 1.607 1.00 66.44 124 ILE A C 1
ATOM 977 O O . ILE A 1 124 ? -24.332 -12.260 1.040 1.00 66.44 124 ILE A O 1
ATOM 981 N N . GLU A 1 125 ? -26.060 -10.828 1.163 1.00 72.12 125 GLU A N 1
ATOM 982 C CA . GLU A 1 125 ? -25.657 -10.079 -0.026 1.00 72.12 125 GLU A CA 1
ATOM 983 C C . GLU A 1 125 ? -24.304 -9.398 0.168 1.00 72.12 125 GLU A C 1
ATOM 985 O O . GLU A 1 125 ? -23.479 -9.395 -0.745 1.00 72.12 125 GLU A O 1
ATOM 990 N N . TRP A 1 126 ? -24.016 -8.893 1.367 1.00 74.50 126 TRP A N 1
ATOM 991 C CA . TRP A 1 126 ? -22.710 -8.325 1.686 1.00 74.50 126 TRP A CA 1
ATOM 992 C C . TRP A 1 126 ? -21.600 -9.368 1.668 1.00 74.50 126 TRP A C 1
ATOM 994 O O . TRP A 1 126 ? -20.558 -9.108 1.075 1.00 74.50 126 TRP A O 1
ATOM 1004 N N . ILE A 1 127 ? -21.814 -10.549 2.253 1.00 76.62 127 ILE A N 1
ATOM 1005 C CA . ILE A 1 127 ? -20.854 -11.659 2.220 1.00 76.62 127 ILE A CA 1
ATOM 1006 C C . ILE A 1 127 ? -20.626 -12.100 0.775 1.00 76.62 127 ILE A C 1
ATOM 1008 O O . ILE A 1 127 ? -19.482 -12.274 0.355 1.00 76.62 127 ILE A O 1
ATOM 1012 N N . ARG A 1 128 ? -21.693 -12.232 -0.018 1.00 77.56 128 ARG A N 1
ATOM 1013 C CA . ARG A 1 128 ? -21.604 -12.594 -1.436 1.00 77.56 128 ARG A CA 1
ATOM 1014 C C . ARG A 1 128 ? -20.794 -11.557 -2.212 1.00 77.56 128 ARG A C 1
ATOM 1016 O O . ARG A 1 128 ? -19.835 -11.924 -2.887 1.00 77.56 128 ARG A O 1
ATOM 1023 N N . LEU A 1 129 ? -21.129 -10.272 -2.085 1.00 79.69 129 LEU A N 1
ATOM 1024 C CA . LEU A 1 129 ? -20.395 -9.175 -2.721 1.00 79.69 129 LEU A CA 1
ATOM 1025 C C . LEU A 1 129 ? -18.933 -9.141 -2.263 1.00 79.69 129 LEU A C 1
ATOM 1027 O O . LEU A 1 129 ? -18.030 -9.052 -3.094 1.00 79.69 129 LEU A O 1
ATOM 1031 N N . PHE A 1 130 ? -18.683 -9.283 -0.965 1.00 77.00 130 PHE A N 1
ATOM 1032 C CA . PHE A 1 130 ? -17.341 -9.314 -0.397 1.00 77.00 130 PHE A CA 1
ATOM 1033 C C . PHE A 1 130 ? -16.510 -10.462 -0.979 1.00 77.00 130 PHE A C 1
ATOM 1035 O O . PHE A 1 130 ? -15.417 -10.223 -1.489 1.00 77.00 130 PHE A O 1
ATOM 1042 N N . ASN A 1 131 ? -17.051 -11.680 -1.002 1.00 76.31 131 ASN A N 1
ATOM 1043 C CA . ASN A 1 131 ? -16.369 -12.855 -1.545 1.00 76.31 131 ASN A CA 1
ATOM 1044 C C . ASN A 1 131 ? -16.121 -12.743 -3.056 1.00 76.31 131 ASN A C 1
ATOM 1046 O O . ASN A 1 131 ? -15.109 -13.235 -3.544 1.00 76.31 131 ASN A O 1
ATOM 1050 N N . THR A 1 132 ? -16.995 -12.061 -3.806 1.00 78.38 132 THR A N 1
ATOM 1051 C CA . THR A 1 132 ? -16.732 -11.781 -5.231 1.00 78.38 132 THR A CA 1
ATOM 1052 C C . THR A 1 132 ? -15.622 -10.750 -5.447 1.00 78.38 132 THR A C 1
ATOM 1054 O O . THR A 1 132 ? -14.954 -10.781 -6.479 1.00 78.38 132 THR A O 1
ATOM 1057 N N . GLN A 1 133 ? -15.409 -9.843 -4.489 1.00 75.75 133 GLN A N 1
ATOM 1058 C CA . GLN A 1 133 ? -14.402 -8.782 -4.576 1.00 75.75 133 GLN A CA 1
ATOM 1059 C C . GLN A 1 133 ? -13.025 -9.231 -4.073 1.00 75.75 133 GLN A C 1
ATOM 1061 O O . GLN A 1 133 ? -12.007 -8.807 -4.621 1.00 75.75 133 GLN A O 1
ATOM 1066 N N . ILE A 1 134 ? -12.967 -10.083 -3.045 1.00 77.94 134 ILE A N 1
ATOM 1067 C CA . ILE A 1 134 ? -11.713 -10.592 -2.478 1.00 77.94 134 ILE A CA 1
ATOM 1068 C C . ILE A 1 134 ? -11.299 -11.870 -3.204 1.00 77.94 134 ILE A C 1
ATOM 1070 O O . ILE A 1 134 ? -11.546 -12.987 -2.760 1.00 77.94 134 ILE A O 1
ATOM 1074 N N . VAL A 1 135 ? -10.655 -11.694 -4.357 1.00 79.44 135 VAL A N 1
ATOM 1075 C CA . VAL A 1 135 ? -10.063 -12.809 -5.102 1.00 79.44 135 VAL A CA 1
ATOM 1076 C C . VAL A 1 135 ? -8.821 -13.313 -4.366 1.00 79.44 135 VAL A C 1
ATOM 1078 O O . VAL A 1 135 ? -7.956 -12.520 -3.998 1.00 79.44 135 VAL A O 1
ATOM 1081 N N . THR A 1 136 ? -8.695 -14.630 -4.191 1.00 82.25 136 THR A N 1
ATOM 1082 C CA . THR A 1 136 ? -7.469 -15.245 -3.665 1.00 82.25 136 THR A CA 1
ATOM 1083 C C . THR A 1 136 ? -6.306 -14.984 -4.621 1.00 82.25 136 THR A C 1
ATOM 1085 O O . THR A 1 136 ? -6.349 -15.389 -5.785 1.00 82.25 136 THR A O 1
ATOM 1088 N N . LEU A 1 137 ? -5.271 -14.299 -4.137 1.00 85.44 137 LEU A N 1
ATOM 1089 C CA . LEU A 1 137 ? -4.100 -13.949 -4.935 1.00 85.44 137 LEU A CA 1
ATOM 1090 C C . LEU A 1 137 ? -3.008 -15.014 -4.816 1.00 85.44 137 LEU A C 1
ATOM 1092 O O . LEU A 1 137 ? -2.859 -15.682 -3.793 1.00 85.44 137 LEU A O 1
ATOM 1096 N N . LYS A 1 138 ? -2.221 -15.172 -5.881 1.00 87.56 138 LYS A N 1
ATOM 1097 C CA . LYS A 1 138 ? -0.987 -15.965 -5.856 1.00 87.56 138 LYS A CA 1
ATOM 1098 C C . LYS A 1 138 ? 0.188 -15.071 -5.476 1.00 87.56 138 LYS A C 1
ATOM 1100 O O . LYS A 1 138 ? 0.233 -13.905 -5.861 1.00 87.56 138 LYS A O 1
ATOM 1105 N N . SER A 1 139 ? 1.165 -15.624 -4.766 1.00 85.31 139 SER A N 1
ATOM 1106 C CA . SER A 1 139 ? 2.441 -14.938 -4.549 1.00 85.31 139 SER A CA 1
ATOM 1107 C C . SER A 1 139 ? 3.217 -14.808 -5.860 1.00 85.31 139 SER A C 1
ATOM 1109 O O . SER A 1 139 ? 3.085 -15.649 -6.755 1.00 85.31 139 SER A O 1
ATOM 1111 N N . LEU A 1 140 ? 4.040 -13.763 -5.963 1.00 82.38 140 LEU A N 1
ATOM 1112 C CA . LEU A 1 140 ? 4.925 -13.555 -7.106 1.00 82.38 140 LEU A CA 1
ATOM 1113 C C . LEU A 1 140 ? 5.806 -14.790 -7.355 1.00 82.38 140 LEU A C 1
ATOM 1115 O O . LEU A 1 140 ? 6.426 -15.300 -6.416 1.00 82.38 140 LEU A O 1
ATOM 1119 N N . PRO A 1 141 ? 5.897 -15.271 -8.606 1.00 77.00 141 PRO A N 1
ATOM 1120 C CA . PRO A 1 141 ? 6.820 -16.341 -8.942 1.00 77.00 141 PRO A CA 1
ATOM 1121 C C . PRO A 1 141 ? 8.260 -15.853 -8.755 1.00 77.00 141 PRO A C 1
ATOM 1123 O O . PRO A 1 141 ? 8.631 -14.775 -9.222 1.00 77.00 141 PRO A O 1
ATOM 1126 N N . SER A 1 142 ? 9.088 -16.666 -8.100 1.00 56.47 142 SER A N 1
ATOM 1127 C CA . SER A 1 142 ? 10.531 -16.443 -8.014 1.00 56.47 142 SER A CA 1
ATOM 1128 C C . SER A 1 142 ? 11.116 -16.536 -9.424 1.00 56.47 142 SER A C 1
ATOM 1130 O O . SER A 1 142 ? 11.296 -17.632 -9.954 1.00 56.47 142 SER A O 1
ATOM 1132 N N . THR A 1 143 ? 11.354 -15.409 -10.095 1.00 60.00 143 THR A N 1
ATOM 1133 C CA . THR A 1 143 ? 11.911 -15.465 -11.452 1.00 60.00 143 THR A CA 1
ATOM 1134 C C . THR A 1 143 ? 13.356 -15.940 -11.436 1.00 60.00 143 THR A C 1
ATOM 1136 O O . THR A 1 143 ? 14.235 -15.279 -10.892 1.00 60.00 143 THR A O 1
ATOM 1139 N N . VAL A 1 144 ? 13.581 -17.067 -12.111 1.00 42.81 144 VAL A N 1
ATOM 1140 C CA . VAL A 1 144 ? 14.872 -17.511 -12.633 1.00 42.81 144 VAL A CA 1
ATOM 1141 C C . VAL A 1 144 ? 15.025 -16.896 -14.022 1.00 42.81 144 VAL A C 1
ATOM 1143 O O . VAL A 1 144 ? 14.279 -17.242 -14.938 1.00 42.81 144 VAL A O 1
ATOM 1146 N N . ASN A 1 145 ? 15.981 -15.985 -14.192 1.00 41.00 145 ASN A N 1
ATOM 1147 C CA . ASN A 1 145 ? 16.356 -15.501 -15.518 1.00 41.00 145 ASN A CA 1
ATOM 1148 C C . ASN A 1 145 ? 17.011 -16.650 -16.302 1.00 41.00 145 ASN A C 1
ATOM 1150 O O . ASN A 1 145 ? 18.031 -17.192 -15.875 1.00 41.00 145 ASN A O 1
ATOM 1154 N N . LYS A 1 146 ? 16.444 -17.019 -17.456 1.00 37.69 146 LYS A N 1
ATOM 1155 C CA . LYS A 1 146 ? 17.116 -17.878 -18.439 1.00 37.69 146 LYS A CA 1
ATOM 1156 C C . LYS A 1 146 ? 17.851 -17.012 -19.463 1.00 37.69 146 LYS A C 1
ATOM 1158 O O . LYS A 1 146 ? 17.243 -16.189 -20.132 1.00 37.69 146 LYS A O 1
ATOM 1163 N N . LEU A 1 147 ? 19.163 -17.249 -19.512 1.00 38.12 147 LEU A N 1
ATOM 1164 C CA . LEU A 1 147 ? 20.137 -17.087 -20.599 1.00 38.12 147 LEU A CA 1
ATOM 1165 C C . LEU A 1 147 ? 19.716 -16.247 -21.812 1.00 38.12 147 LEU A C 1
ATOM 1167 O O . LEU A 1 147 ? 18.872 -16.653 -22.606 1.00 38.12 147 LEU A O 1
ATOM 1171 N N . GLN A 1 148 ? 20.458 -15.165 -22.041 1.00 47.00 148 GLN A N 1
ATOM 1172 C CA . GLN A 1 148 ? 20.574 -14.564 -23.363 1.00 47.00 148 GLN A CA 1
ATOM 1173 C C . GLN A 1 148 ? 21.903 -14.969 -24.001 1.00 47.00 148 GLN A C 1
ATOM 1175 O O . GLN A 1 148 ? 22.967 -14.770 -23.418 1.00 47.00 148 GLN A O 1
ATOM 1180 N N . HIS A 1 149 ? 21.836 -15.509 -25.218 1.00 41.34 149 HIS A N 1
ATOM 1181 C CA . HIS A 1 149 ? 22.997 -15.623 -26.092 1.00 41.34 149 HIS A CA 1
ATOM 1182 C C . HIS A 1 149 ? 23.346 -14.230 -26.613 1.00 41.34 149 HIS A C 1
ATOM 1184 O O . HIS A 1 149 ? 22.688 -13.708 -27.512 1.00 41.34 149 HIS A O 1
ATOM 1190 N N . ILE A 1 150 ? 24.381 -13.624 -26.044 1.00 55.38 150 ILE A N 1
ATOM 1191 C CA . ILE A 1 150 ? 24.973 -12.404 -26.583 1.00 55.38 150 ILE A CA 1
ATOM 1192 C C . ILE A 1 150 ? 26.153 -12.821 -27.464 1.00 55.38 150 ILE A C 1
ATOM 1194 O O . ILE A 1 150 ? 26.974 -13.643 -27.069 1.00 55.38 150 ILE A O 1
ATOM 1198 N N . ASN A 1 151 ? 26.227 -12.283 -28.680 1.00 59.72 151 ASN A N 1
ATOM 1199 C CA . ASN A 1 151 ? 27.383 -12.477 -29.551 1.00 59.72 151 ASN A CA 1
ATOM 1200 C C . ASN A 1 151 ? 28.544 -11.601 -29.044 1.00 59.72 151 ASN A C 1
ATOM 1202 O O . ASN A 1 151 ? 28.522 -10.384 -29.239 1.00 59.72 151 ASN A O 1
ATOM 1206 N N . GLU A 1 152 ? 29.527 -12.221 -28.389 1.00 60.66 152 GLU A N 1
ATOM 1207 C CA . GLU A 1 152 ? 30.660 -11.563 -27.714 1.00 60.66 152 GLU A CA 1
ATOM 1208 C C . GLU A 1 152 ? 31.439 -10.611 -28.639 1.00 60.66 152 GLU A C 1
ATOM 1210 O O . GLU A 1 152 ? 31.727 -9.478 -28.259 1.00 60.66 152 GLU A O 1
ATOM 1215 N N . ALA A 1 153 ? 31.643 -10.982 -29.907 1.00 61.72 153 ALA A N 1
ATOM 1216 C CA . ALA A 1 153 ? 32.393 -10.163 -30.864 1.00 61.72 153 ALA A CA 1
ATOM 1217 C C . ALA A 1 153 ? 31.737 -8.796 -31.154 1.00 61.72 153 ALA A C 1
ATOM 1219 O O . ALA A 1 153 ? 32.426 -7.804 -31.400 1.00 61.72 153 ALA A O 1
ATOM 1220 N N . LYS A 1 154 ? 30.399 -8.712 -31.105 1.00 66.25 154 LYS A N 1
ATOM 1221 C CA . LYS A 1 154 ? 29.672 -7.440 -31.283 1.00 66.25 154 LYS A CA 1
ATOM 1222 C C . LYS A 1 154 ? 29.773 -6.553 -30.048 1.00 66.25 154 LYS A C 1
ATOM 1224 O O . LYS A 1 154 ? 29.829 -5.331 -30.172 1.00 66.25 154 LYS A O 1
ATOM 1229 N N . VAL A 1 155 ? 29.790 -7.173 -28.871 1.00 67.75 155 VAL A N 1
ATOM 1230 C CA . VAL A 1 155 ? 29.914 -6.474 -27.590 1.00 67.75 155 VAL A CA 1
ATOM 1231 C C . VAL A 1 155 ? 31.266 -5.785 -27.497 1.00 67.75 155 VAL A C 1
ATOM 1233 O O . VAL A 1 155 ? 31.320 -4.605 -27.150 1.00 67.75 155 VAL A O 1
ATOM 1236 N N . ASP A 1 156 ? 32.332 -6.484 -27.874 1.00 70.44 156 ASP A N 1
ATOM 1237 C CA . ASP A 1 156 ? 33.693 -5.958 -27.787 1.00 70.44 156 ASP A CA 1
ATOM 1238 C C . ASP A 1 156 ? 33.916 -4.771 -28.730 1.00 70.44 156 ASP A C 1
ATOM 1240 O O . ASP A 1 156 ? 34.503 -3.769 -28.326 1.00 70.44 156 ASP A O 1
ATOM 1244 N N . ALA A 1 157 ? 33.365 -4.815 -29.948 1.00 68.81 157 ALA A N 1
ATOM 1245 C CA . ALA A 1 157 ? 33.448 -3.702 -30.897 1.00 68.81 157 ALA A CA 1
ATOM 1246 C C . ALA A 1 157 ? 32.752 -2.425 -30.383 1.00 68.81 157 ALA A C 1
ATOM 1248 O O . ALA A 1 157 ? 33.257 -1.314 -30.562 1.00 68.81 157 ALA A O 1
ATOM 1249 N N . ILE A 1 158 ? 31.600 -2.575 -29.722 1.00 68.81 158 ILE A N 1
ATOM 1250 C CA . ILE A 1 158 ? 30.837 -1.447 -29.170 1.00 68.81 158 ILE A CA 1
ATOM 1251 C C . ILE A 1 158 ? 31.526 -0.901 -27.914 1.00 68.81 158 ILE A C 1
ATOM 1253 O O . ILE A 1 158 ? 31.672 0.315 -27.787 1.00 68.81 158 ILE A O 1
ATOM 1257 N N . LYS A 1 159 ? 32.020 -1.777 -27.028 1.00 73.25 159 LYS A N 1
ATOM 1258 C CA . LYS A 1 159 ? 32.790 -1.386 -25.835 1.00 73.25 159 LYS A CA 1
ATOM 1259 C C . LYS A 1 159 ? 34.091 -0.671 -26.195 1.00 73.25 159 LYS A C 1
ATOM 1261 O O . LYS A 1 159 ? 34.384 0.371 -25.618 1.00 73.25 159 LYS A O 1
ATOM 1266 N N . ALA A 1 160 ? 34.843 -1.180 -27.172 1.00 74.75 160 ALA A N 1
ATOM 1267 C CA . ALA A 1 160 ? 36.091 -0.561 -27.618 1.00 74.75 160 ALA A CA 1
ATOM 1268 C C . ALA A 1 160 ? 35.868 0.872 -28.121 1.00 74.75 160 ALA A C 1
ATOM 1270 O O . ALA A 1 160 ? 36.636 1.774 -27.793 1.00 74.75 160 ALA A O 1
ATOM 1271 N N . LYS A 1 161 ? 34.782 1.098 -28.868 1.00 71.81 161 LYS A N 1
ATOM 1272 C CA . LYS A 1 161 ? 34.437 2.431 -29.366 1.00 71.81 161 LYS A CA 1
ATOM 1273 C C . LYS A 1 161 ? 33.903 3.348 -28.270 1.00 71.81 161 LYS A C 1
ATOM 1275 O O . LYS A 1 161 ? 34.264 4.518 -28.253 1.00 71.81 161 LYS A O 1
ATOM 1280 N N . LEU A 1 162 ? 33.115 2.825 -27.331 1.00 73.44 162 LEU A N 1
ATOM 1281 C CA . LEU A 1 162 ? 32.669 3.583 -26.161 1.00 73.44 162 LEU A CA 1
ATOM 1282 C C . LEU A 1 162 ? 33.860 4.071 -25.320 1.00 73.44 162 LEU A C 1
ATOM 1284 O O . LEU A 1 162 ? 33.906 5.239 -24.956 1.00 73.44 162 LEU A O 1
ATOM 1288 N N . ASN A 1 163 ? 34.859 3.212 -25.10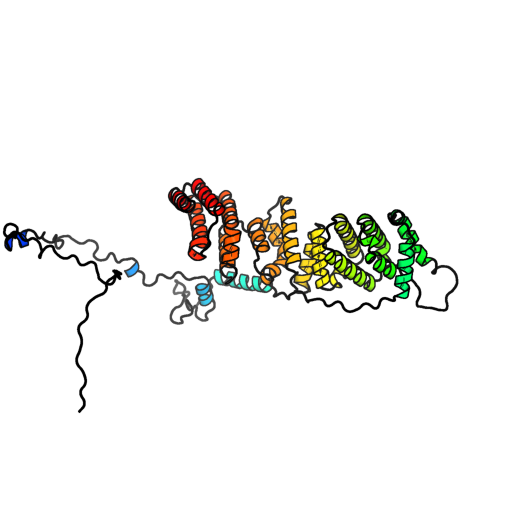6 1.00 75.25 163 ASN A N 1
ATOM 1289 C CA . ASN A 1 163 ? 36.080 3.547 -24.365 1.00 75.25 163 ASN A CA 1
ATOM 1290 C C . ASN A 1 163 ? 36.997 4.539 -25.104 1.00 75.25 163 ASN A C 1
ATOM 1292 O O . ASN A 1 163 ? 37.896 5.108 -24.493 1.00 75.25 163 ASN A O 1
ATOM 1296 N N . SER A 1 164 ? 36.803 4.727 -26.414 1.00 71.94 164 SER A N 1
ATOM 1297 C CA . SER A 1 164 ? 37.586 5.668 -27.225 1.00 71.94 164 SER A CA 1
ATOM 1298 C C . SER A 1 164 ? 37.031 7.096 -27.236 1.00 71.94 164 SER A C 1
ATOM 1300 O O . SER A 1 164 ? 37.690 7.992 -27.758 1.00 71.94 164 SER A O 1
ATOM 1302 N N . ILE A 1 165 ? 35.830 7.314 -26.689 1.00 71.25 165 ILE A N 1
ATOM 1303 C CA . ILE A 1 165 ? 35.151 8.614 -26.696 1.00 71.25 165 ILE A CA 1
ATOM 1304 C C . ILE A 1 165 ? 35.329 9.284 -25.336 1.00 71.25 165 ILE A C 1
ATOM 1306 O O . ILE A 1 165 ? 35.235 8.638 -24.294 1.00 71.25 165 ILE A O 1
ATOM 1310 N N . ASN A 1 166 ? 35.573 10.593 -25.346 1.00 72.56 166 ASN A N 1
ATOM 1311 C CA . ASN A 1 166 ? 35.657 11.378 -24.124 1.00 72.56 166 ASN A CA 1
ATOM 1312 C C . ASN A 1 166 ? 34.275 11.470 -23.448 1.00 72.56 166 ASN A C 1
ATOM 1314 O O . ASN A 1 166 ? 33.279 11.808 -24.087 1.00 72.56 166 ASN A O 1
ATOM 1318 N N . VAL A 1 167 ? 34.214 11.192 -22.143 1.00 67.56 167 VAL A N 1
ATOM 1319 C CA . VAL A 1 167 ? 32.968 11.153 -21.355 1.00 67.56 167 VAL A CA 1
ATOM 1320 C C . VAL A 1 167 ? 32.215 12.483 -21.405 1.00 67.56 167 VAL A C 1
ATOM 1322 O O . VAL A 1 167 ? 30.993 12.493 -21.540 1.00 67.56 167 VAL A O 1
ATOM 1325 N N . GLU A 1 168 ? 32.939 13.603 -21.387 1.00 65.19 168 GLU A N 1
ATOM 1326 C CA . GLU A 1 168 ? 32.342 14.942 -21.473 1.00 65.19 168 GLU A CA 1
ATOM 1327 C C . GLU A 1 168 ? 31.736 15.238 -22.854 1.00 65.19 168 GLU A C 1
ATOM 1329 O O . GLU A 1 168 ? 30.795 16.019 -22.969 1.00 65.19 168 GLU A O 1
ATOM 1334 N N . GLU A 1 169 ? 32.207 14.573 -23.912 1.00 65.31 169 GLU A N 1
ATOM 1335 C CA . GLU A 1 169 ? 31.636 14.715 -25.256 1.00 65.31 169 GLU A CA 1
ATOM 1336 C C . GLU A 1 169 ? 30.317 13.938 -25.396 1.00 65.31 169 GLU A C 1
ATOM 1338 O O . GLU A 1 169 ? 29.439 14.350 -26.154 1.00 65.31 169 GLU A O 1
ATOM 1343 N N . LEU A 1 170 ? 30.128 12.854 -24.631 1.00 66.62 170 LEU A N 1
ATOM 1344 C CA . LEU A 1 170 ? 28.905 12.038 -24.652 1.00 66.62 170 LEU A CA 1
ATOM 1345 C C . LEU A 1 170 ? 27.709 12.695 -23.945 1.00 66.62 170 LEU A C 1
ATOM 1347 O O . LEU A 1 170 ? 26.576 12.247 -24.130 1.00 66.62 170 LEU A O 1
ATOM 1351 N N . LYS A 1 171 ? 27.918 13.800 -23.217 1.00 70.94 171 LYS A N 1
ATOM 1352 C CA . LYS A 1 171 ? 26.852 14.608 -22.591 1.00 70.94 171 LYS A CA 1
ATOM 1353 C C . LYS A 1 171 ? 26.070 15.480 -23.591 1.00 70.94 171 LYS A C 1
ATOM 1355 O O . LYS A 1 171 ? 25.363 16.416 -23.226 1.00 70.94 171 LYS A O 1
ATOM 1360 N N . SER A 1 172 ? 26.161 15.163 -24.878 1.00 75.25 172 SER A N 1
ATOM 1361 C CA . SER A 1 172 ? 25.441 15.823 -25.960 1.00 75.25 172 SER A CA 1
ATOM 1362 C C . SER A 1 172 ? 24.595 14.809 -26.729 1.00 75.25 172 SER A C 1
ATOM 1364 O O . SER A 1 172 ? 25.097 13.800 -27.225 1.00 75.25 172 SER A O 1
ATOM 1366 N N . VAL A 1 173 ? 23.302 15.112 -26.895 1.00 72.06 173 VAL A N 1
ATOM 1367 C CA . VAL A 1 173 ? 22.373 14.309 -27.714 1.00 72.06 173 VAL A CA 1
ATOM 1368 C C . VAL A 1 173 ? 22.864 14.205 -29.165 1.00 72.06 173 VAL A C 1
ATOM 1370 O O . VAL A 1 173 ? 22.688 13.169 -29.799 1.00 72.06 173 VAL A O 1
ATOM 1373 N N . GLU A 1 174 ? 23.522 15.244 -29.684 1.00 75.06 174 GLU A N 1
ATOM 1374 C CA . GLU A 1 174 ? 24.082 15.258 -31.041 1.00 75.06 174 GLU A CA 1
ATOM 1375 C C . GLU A 1 174 ? 25.307 14.349 -31.176 1.00 75.06 174 GLU A C 1
ATOM 1377 O O . GLU A 1 174 ? 25.498 13.711 -32.210 1.00 75.06 174 GLU A O 1
ATOM 1382 N N . VAL A 1 175 ? 26.149 14.279 -30.141 1.00 72.19 175 VAL A N 1
ATOM 1383 C CA . VAL A 1 175 ? 27.320 13.391 -30.126 1.00 72.19 175 VAL A CA 1
ATOM 1384 C C . VAL A 1 175 ? 26.891 11.943 -29.937 1.00 72.19 175 VAL A C 1
ATOM 1386 O O . VAL A 1 175 ? 27.442 11.067 -30.601 1.00 72.19 175 VAL A O 1
ATOM 1389 N N . LEU A 1 176 ? 25.851 11.685 -29.138 1.00 72.00 176 LEU A N 1
ATOM 1390 C CA . LEU A 1 176 ? 25.199 10.378 -29.120 1.00 72.00 176 LEU A CA 1
ATOM 1391 C C . LEU A 1 176 ? 24.654 10.035 -30.507 1.00 72.00 176 LEU A C 1
ATOM 1393 O O . LEU A 1 176 ? 24.980 8.974 -31.026 1.00 72.00 176 LEU A O 1
ATOM 1397 N N . ASP A 1 177 ? 23.920 10.928 -31.175 1.00 74.38 177 ASP A N 1
ATOM 1398 C CA . ASP A 1 177 ? 23.424 10.650 -32.530 1.00 74.38 177 ASP A CA 1
ATOM 1399 C C . ASP A 1 177 ? 24.568 10.350 -33.514 1.00 74.38 177 ASP A C 1
ATOM 1401 O O . ASP A 1 177 ? 24.481 9.395 -34.286 1.00 74.38 177 ASP A O 1
ATOM 1405 N N . LYS A 1 178 ? 25.695 11.068 -33.424 1.00 71.50 178 LYS A N 1
ATOM 1406 C CA . LYS A 1 178 ? 26.930 10.760 -34.172 1.00 71.50 178 LYS A CA 1
ATOM 1407 C C . LYS A 1 178 ? 27.522 9.397 -33.798 1.00 71.50 178 LYS A C 1
ATOM 1409 O O . LYS A 1 178 ? 27.945 8.653 -34.681 1.00 71.50 178 LYS A O 1
ATOM 1414 N N . PHE A 1 179 ? 27.530 9.030 -32.518 1.00 73.69 179 PHE A N 1
ATOM 1415 C CA . PHE A 1 179 ? 27.971 7.716 -32.052 1.00 73.69 179 PHE A CA 1
ATOM 1416 C C . PHE A 1 179 ? 27.106 6.600 -32.642 1.00 73.69 179 PHE A C 1
ATOM 1418 O O . PHE A 1 179 ? 27.645 5.682 -33.256 1.00 73.69 179 PHE A O 1
ATOM 1425 N N . TYR A 1 180 ? 25.781 6.703 -32.554 1.00 73.38 180 TYR A N 1
ATOM 1426 C CA . TYR A 1 180 ? 24.864 5.713 -33.124 1.00 73.38 180 TYR A CA 1
ATOM 1427 C C . TYR A 1 180 ? 24.959 5.655 -34.658 1.00 73.38 180 TYR A C 1
ATOM 1429 O O . TYR A 1 180 ? 25.140 4.574 -35.221 1.00 73.38 180 TYR A O 1
ATOM 1437 N N . THR A 1 181 ? 24.944 6.801 -35.346 1.00 69.69 181 THR A N 1
ATOM 1438 C CA . THR A 1 181 ? 25.063 6.864 -36.818 1.00 69.69 181 THR A CA 1
ATOM 1439 C C . THR A 1 181 ? 26.422 6.388 -37.327 1.00 69.69 181 THR A C 1
ATOM 1441 O O . THR A 1 181 ? 26.512 5.856 -38.431 1.00 69.69 181 THR A O 1
ATOM 1444 N N . SER A 1 182 ? 27.482 6.465 -36.520 1.00 66.88 182 SER A N 1
ATOM 1445 C CA . SER A 1 182 ? 28.794 5.919 -36.883 1.00 66.88 182 SER A CA 1
ATOM 1446 C C . SER A 1 182 ? 28.839 4.383 -36.940 1.00 66.88 182 SER A C 1
ATOM 1448 O O . SER A 1 182 ? 29.825 3.825 -37.424 1.00 66.88 182 SER A O 1
ATOM 1450 N N . PHE A 1 183 ? 27.794 3.695 -36.466 1.00 65.69 183 PHE A N 1
ATOM 1451 C CA . PHE A 1 183 ? 27.550 2.274 -36.738 1.00 65.69 183 PHE A CA 1
ATOM 1452 C C . PHE A 1 183 ? 26.584 2.061 -37.922 1.00 65.69 183 PHE A C 1
ATOM 1454 O O . PHE A 1 183 ? 26.541 0.970 -38.486 1.00 65.69 183 PHE A O 1
ATOM 1461 N N . GLU A 1 184 ? 25.865 3.105 -38.358 1.00 58.00 184 GLU A N 1
ATOM 1462 C CA . GLU A 1 184 ? 24.953 3.090 -39.516 1.00 58.00 184 GLU A CA 1
ATOM 1463 C C . GLU A 1 184 ? 25.626 3.403 -40.868 1.00 58.00 184 GLU A C 1
ATOM 1465 O O . GLU A 1 184 ? 25.011 3.191 -41.918 1.00 58.00 184 GLU A O 1
ATOM 1470 N N . ILE A 1 185 ? 26.897 3.834 -40.888 1.00 50.12 185 ILE A N 1
ATOM 1471 C CA . ILE A 1 185 ? 27.652 4.154 -42.124 1.00 50.12 185 ILE A CA 1
ATOM 1472 C C . ILE A 1 185 ? 27.784 2.949 -43.094 1.00 50.12 185 ILE A C 1
ATOM 1474 O O . ILE A 1 185 ? 28.111 3.129 -44.262 1.00 50.12 185 ILE A O 1
ATOM 1478 N N . TYR A 1 186 ? 27.391 1.734 -42.700 1.00 44.50 186 TYR A N 1
ATOM 1479 C CA . TYR A 1 186 ? 27.358 0.551 -43.576 1.00 44.50 186 TYR A CA 1
ATOM 1480 C C . TYR A 1 186 ? 26.027 0.283 -44.302 1.00 44.50 186 TYR A C 1
ATOM 1482 O O . TYR A 1 186 ? 25.894 -0.747 -44.964 1.00 44.50 186 TYR A O 1
ATOM 1490 N N . ARG A 1 187 ? 25.023 1.170 -44.214 1.00 42.44 187 ARG A N 1
ATOM 1491 C CA . ARG A 1 187 ? 23.710 0.934 -44.857 1.00 42.44 187 ARG A CA 1
ATOM 1492 C C . ARG A 1 187 ? 23.491 1.671 -46.189 1.00 42.44 187 ARG A C 1
ATOM 1494 O O . ARG A 1 187 ? 22.516 1.369 -46.873 1.00 42.44 187 ARG A O 1
ATOM 1501 N N . LYS A 1 188 ? 24.352 2.619 -46.584 1.00 39.78 188 LYS A N 1
ATOM 1502 C CA . LYS A 1 188 ? 24.124 3.478 -47.774 1.00 39.78 188 LYS A CA 1
ATOM 1503 C C . LYS A 1 188 ? 25.270 3.577 -48.794 1.00 39.78 188 LYS A C 1
ATOM 1505 O O . LYS A 1 188 ? 25.192 4.409 -49.689 1.00 39.78 188 LYS A O 1
ATOM 1510 N N . GLY A 1 189 ? 26.281 2.717 -48.729 1.00 36.34 189 GLY A N 1
ATOM 1511 C CA . GLY A 1 189 ? 27.330 2.639 -49.750 1.00 36.34 189 GLY A CA 1
ATOM 1512 C C . GLY A 1 189 ? 27.678 1.188 -50.046 1.00 36.34 189 GLY A C 1
ATOM 1513 O O . GLY A 1 189 ? 27.747 0.386 -49.122 1.00 36.34 189 GLY A O 1
ATOM 1514 N N . ASP A 1 190 ? 27.815 0.869 -51.330 1.00 42.62 190 ASP A N 1
ATOM 1515 C CA . ASP A 1 190 ? 28.122 -0.442 -51.901 1.00 42.62 190 ASP A CA 1
ATOM 1516 C C . ASP A 1 190 ? 28.973 -1.363 -51.014 1.00 42.62 190 ASP A C 1
ATOM 1518 O O . ASP A 1 190 ? 30.108 -1.039 -50.685 1.00 42.62 190 ASP A O 1
ATOM 1522 N N . ILE A 1 191 ? 28.409 -2.527 -50.673 1.00 38.97 191 ILE A N 1
ATOM 1523 C CA . ILE A 1 191 ? 28.985 -3.886 -50.714 1.00 38.97 191 ILE A CA 1
ATOM 1524 C C . ILE A 1 191 ? 28.026 -4.771 -49.910 1.00 38.97 191 ILE A C 1
ATOM 1526 O O . ILE A 1 191 ? 28.109 -4.926 -48.694 1.00 38.97 191 ILE A O 1
ATOM 1530 N N . MET A 1 192 ? 27.075 -5.381 -50.611 1.00 42.31 192 MET A N 1
ATOM 1531 C CA . MET A 1 192 ? 26.296 -6.491 -50.080 1.00 42.31 192 MET A CA 1
ATOM 1532 C C . MET A 1 192 ? 26.833 -7.765 -50.731 1.00 42.31 192 MET A C 1
ATOM 1534 O O . MET A 1 192 ? 26.619 -7.949 -51.927 1.00 42.31 192 MET A O 1
ATOM 1538 N N . ARG A 1 193 ? 27.540 -8.615 -49.966 1.00 36.06 193 ARG A N 1
ATOM 1539 C CA . ARG A 1 193 ? 27.634 -10.095 -50.088 1.00 36.06 193 ARG A CA 1
ATOM 1540 C C . ARG A 1 193 ? 28.832 -10.602 -49.264 1.00 36.06 193 ARG A C 1
ATOM 1542 O O . ARG A 1 193 ? 29.965 -10.334 -49.637 1.00 36.06 193 ARG A O 1
ATOM 1549 N N . LYS A 1 194 ? 28.548 -11.419 -48.232 1.00 32.78 194 LYS A N 1
ATOM 1550 C CA . LYS A 1 194 ? 29.414 -11.892 -47.117 1.00 32.78 194 LYS A CA 1
ATOM 1551 C C . LYS A 1 194 ? 29.434 -10.852 -45.988 1.00 32.78 194 LYS A C 1
ATOM 1553 O O . LYS A 1 194 ? 30.239 -9.948 -46.026 1.00 32.78 194 LYS A O 1
ATOM 1558 N N . THR A 1 195 ? 28.493 -10.781 -45.059 1.00 36.00 195 THR A N 1
ATOM 1559 C CA . THR A 1 195 ? 27.948 -11.800 -44.154 1.00 36.00 195 THR A CA 1
ATOM 1560 C C . THR A 1 195 ? 26.628 -11.222 -43.636 1.00 36.00 195 THR A C 1
ATOM 1562 O O . THR A 1 195 ? 26.577 -10.081 -43.192 1.00 36.00 195 THR A O 1
ATOM 1565 N N . ARG A 1 196 ? 25.528 -11.981 -43.657 1.00 38.19 196 ARG A N 1
ATOM 1566 C CA . ARG A 1 196 ? 24.223 -11.560 -43.090 1.00 38.19 196 ARG A CA 1
ATOM 1567 C C . ARG A 1 196 ? 24.244 -11.397 -41.546 1.00 38.19 196 ARG A C 1
ATOM 1569 O O . ARG A 1 196 ? 23.190 -11.389 -40.927 1.00 38.19 196 ARG A O 1
ATOM 1576 N N . ALA A 1 197 ? 25.425 -11.287 -40.930 1.00 38.75 197 ALA A N 1
ATOM 1577 C CA . ALA A 1 197 ? 25.655 -11.356 -39.489 1.00 38.75 197 ALA A CA 1
ATOM 1578 C C . ALA A 1 197 ? 26.081 -10.024 -38.833 1.00 38.75 197 ALA A C 1
ATOM 1580 O O . ALA A 1 197 ? 25.964 -9.922 -37.614 1.00 38.75 197 ALA A O 1
ATOM 1581 N N . ASP A 1 198 ? 26.488 -8.987 -39.580 1.00 47.72 198 ASP A N 1
ATOM 1582 C CA . ASP A 1 198 ? 27.316 -7.894 -39.020 1.00 47.72 198 ASP A CA 1
ATOM 1583 C C . ASP A 1 198 ? 26.671 -6.499 -38.939 1.00 47.72 198 ASP A C 1
ATOM 1585 O O . ASP A 1 198 ? 27.364 -5.501 -38.763 1.00 47.72 198 ASP A O 1
ATOM 1589 N N . THR A 1 199 ? 25.344 -6.376 -38.992 1.00 57.31 199 THR A N 1
ATOM 1590 C CA . THR A 1 199 ? 24.704 -5.087 -38.679 1.00 57.31 199 THR A CA 1
ATOM 1591 C C . THR A 1 199 ? 24.581 -4.919 -37.165 1.00 57.31 199 THR A C 1
ATOM 1593 O O . THR A 1 199 ? 23.766 -5.585 -36.518 1.00 57.31 199 THR A O 1
ATOM 1596 N N . ILE A 1 200 ? 25.404 -4.040 -36.591 1.00 62.94 200 ILE A N 1
ATOM 1597 C CA . ILE A 1 200 ? 25.178 -3.477 -35.258 1.00 62.94 200 ILE A CA 1
ATOM 1598 C C . ILE A 1 200 ? 23.921 -2.597 -35.362 1.00 62.94 200 ILE A C 1
ATOM 1600 O O . ILE A 1 200 ? 23.940 -1.544 -35.989 1.00 62.94 200 ILE A O 1
ATOM 1604 N N . ASN A 1 201 ? 22.802 -3.078 -34.824 1.00 67.25 201 ASN A N 1
ATOM 1605 C CA . ASN A 1 201 ? 21.531 -2.358 -34.758 1.00 67.25 201 ASN A CA 1
ATOM 1606 C C . ASN A 1 201 ? 21.485 -1.458 -33.512 1.00 67.25 201 ASN A C 1
ATOM 1608 O O . ASN A 1 201 ? 22.232 -1.665 -32.551 1.00 67.25 201 ASN A O 1
ATOM 1612 N N . ILE A 1 202 ? 20.566 -0.486 -33.520 1.00 70.00 202 ILE A N 1
ATOM 1613 C CA . ILE A 1 202 ? 20.309 0.379 -32.362 1.00 70.00 202 ILE A CA 1
ATOM 1614 C C . ILE A 1 202 ? 20.049 -0.452 -31.099 1.00 70.00 202 ILE A C 1
ATOM 1616 O O . ILE A 1 202 ? 20.606 -0.155 -30.056 1.00 70.00 202 ILE A O 1
ATOM 1620 N N . GLU A 1 203 ? 19.339 -1.572 -31.231 1.00 69.31 203 GLU A N 1
ATOM 1621 C CA . GLU A 1 203 ? 18.963 -2.479 -30.143 1.00 69.31 203 GLU A CA 1
ATOM 1622 C C . GLU A 1 203 ? 20.189 -3.058 -29.395 1.00 69.31 203 GLU A C 1
ATOM 1624 O O . GLU A 1 203 ? 20.223 -3.044 -28.160 1.00 69.31 203 GLU A O 1
ATOM 1629 N N . ASN A 1 204 ? 21.235 -3.497 -30.114 1.00 70.62 204 ASN A N 1
ATOM 1630 C CA . ASN A 1 204 ? 22.485 -3.983 -29.509 1.00 70.62 204 ASN A CA 1
ATOM 1631 C C . ASN A 1 204 ? 23.252 -2.851 -28.817 1.00 70.62 204 ASN A C 1
ATOM 1633 O O . ASN A 1 204 ? 23.759 -3.037 -27.710 1.00 70.62 204 ASN A O 1
ATOM 1637 N N . ILE A 1 205 ? 23.322 -1.676 -29.452 1.00 72.06 205 ILE A N 1
ATOM 1638 C CA . ILE A 1 205 ? 24.018 -0.510 -28.897 1.00 72.06 205 ILE A CA 1
ATOM 1639 C C . ILE A 1 205 ? 23.322 -0.053 -27.608 1.00 72.06 205 ILE A C 1
ATOM 1641 O O . ILE A 1 205 ? 23.983 0.129 -26.589 1.00 72.06 205 ILE A O 1
ATOM 1645 N N . SER A 1 206 ? 21.991 0.056 -27.615 1.00 74.69 206 SER A N 1
ATOM 1646 C CA . SER A 1 206 ? 21.192 0.468 -26.458 1.00 74.69 206 SER A CA 1
ATOM 1647 C C . SER A 1 206 ? 21.353 -0.488 -25.278 1.00 74.69 206 SER A C 1
ATOM 1649 O O . SER A 1 206 ? 21.544 -0.035 -24.149 1.00 74.69 206 SER A O 1
ATOM 1651 N N . SER A 1 207 ? 21.336 -1.806 -25.521 1.00 71.56 207 SER A N 1
ATOM 1652 C CA . SER A 1 207 ? 21.552 -2.782 -24.447 1.00 71.56 207 SER A CA 1
ATOM 1653 C C . SER A 1 207 ? 22.960 -2.698 -23.855 1.00 71.56 207 SER A C 1
ATOM 1655 O O . SER A 1 207 ? 23.102 -2.949 -22.663 1.00 71.56 207 SER A O 1
ATOM 1657 N N . ILE A 1 208 ? 23.988 -2.388 -24.652 1.00 73.06 208 ILE A N 1
ATOM 1658 C CA . ILE A 1 208 ? 25.378 -2.322 -24.174 1.00 73.06 208 ILE A CA 1
ATOM 1659 C C . ILE A 1 208 ? 25.648 -1.021 -23.425 1.00 73.06 208 ILE A C 1
ATOM 1661 O O . ILE A 1 208 ? 26.292 -1.050 -22.377 1.00 73.06 208 ILE A O 1
ATOM 1665 N N . LEU A 1 209 ? 25.118 0.100 -23.917 1.00 73.81 209 LEU A N 1
ATOM 1666 C CA . LEU A 1 209 ? 25.235 1.394 -23.249 1.00 73.81 209 LEU A CA 1
ATOM 1667 C C . LEU A 1 209 ? 24.619 1.355 -21.849 1.00 73.81 209 LEU A C 1
ATOM 1669 O O . LEU A 1 209 ? 25.253 1.800 -20.900 1.00 73.81 209 LEU A O 1
ATOM 1673 N N . LEU A 1 210 ? 23.448 0.731 -21.689 1.00 71.75 210 LEU A N 1
ATOM 1674 C CA . LEU A 1 210 ? 22.843 0.560 -20.366 1.00 71.75 210 LEU A CA 1
ATOM 1675 C C . LEU A 1 210 ? 23.636 -0.351 -19.425 1.00 71.75 210 LEU A C 1
ATOM 1677 O O . LEU A 1 210 ? 23.488 -0.214 -18.218 1.00 71.75 210 LEU A O 1
ATOM 1681 N N . THR A 1 211 ? 24.441 -1.281 -19.946 1.00 70.00 211 THR A N 1
ATOM 1682 C CA . THR A 1 211 ? 25.322 -2.146 -19.136 1.00 70.00 211 THR A CA 1
ATOM 1683 C C . THR A 1 211 ? 26.709 -1.552 -18.903 1.00 70.00 211 THR A C 1
ATOM 1685 O O . THR A 1 211 ? 27.549 -2.196 -18.280 1.00 70.00 211 THR A O 1
ATOM 1688 N N . SER A 1 212 ? 26.991 -0.369 -19.450 1.00 76.00 212 SER A N 1
ATOM 1689 C CA . SER A 1 212 ? 28.294 0.263 -19.290 1.00 76.00 212 SER A CA 1
ATOM 1690 C C . SER A 1 212 ? 28.388 0.929 -17.924 1.00 76.00 212 SER A C 1
ATOM 1692 O O . SER A 1 212 ? 27.602 1.827 -17.625 1.00 76.00 212 SER A O 1
ATOM 1694 N N . GLU A 1 213 ? 29.399 0.553 -17.137 1.00 74.75 213 GLU A N 1
ATOM 1695 C CA . GLU A 1 213 ? 29.711 1.175 -15.839 1.00 74.75 213 GLU A CA 1
ATOM 1696 C C . GLU A 1 213 ? 29.840 2.701 -15.946 1.00 74.75 213 GLU A C 1
ATOM 1698 O O . GLU A 1 213 ? 29.501 3.426 -15.016 1.00 74.75 213 GLU A O 1
ATOM 1703 N N . LEU A 1 214 ? 30.275 3.198 -17.106 1.00 76.25 214 LEU A N 1
ATOM 1704 C CA . LEU A 1 214 ? 30.488 4.616 -17.374 1.00 76.25 214 LEU A CA 1
ATOM 1705 C C . LEU A 1 214 ? 29.164 5.398 -17.415 1.00 76.25 214 LEU A C 1
ATOM 1707 O O . LEU A 1 214 ? 29.056 6.471 -16.832 1.00 76.25 214 LEU A O 1
ATOM 1711 N N . ILE A 1 215 ? 28.135 4.827 -18.047 1.00 78.12 215 ILE A N 1
ATOM 1712 C CA . ILE A 1 215 ? 26.787 5.415 -18.116 1.00 78.12 215 ILE A CA 1
ATOM 1713 C C . ILE A 1 215 ? 26.029 5.181 -16.811 1.00 78.12 215 ILE A C 1
ATOM 1715 O O . ILE A 1 215 ? 25.248 6.025 -16.387 1.00 78.12 215 ILE A O 1
ATOM 1719 N N . GLN A 1 216 ? 26.268 4.051 -16.151 1.00 75.56 216 GLN A N 1
ATOM 1720 C CA . GLN A 1 216 ? 25.653 3.751 -14.862 1.00 75.56 216 GLN A CA 1
ATOM 1721 C C . GLN A 1 216 ? 26.194 4.651 -13.748 1.00 75.56 216 GLN A C 1
ATOM 1723 O O . GLN A 1 216 ? 25.435 5.079 -12.887 1.00 75.56 216 GLN A O 1
ATOM 1728 N N . SER A 1 217 ? 27.478 4.993 -13.754 1.00 78.75 217 SER A N 1
ATOM 1729 C CA . SER A 1 217 ? 28.067 5.806 -12.682 1.00 78.75 217 SER A CA 1
ATOM 1730 C C . SER A 1 217 ? 27.676 7.288 -12.767 1.00 78.75 217 SER A C 1
ATOM 1732 O O . SER A 1 217 ? 27.610 7.960 -11.739 1.00 78.75 217 SER A O 1
ATOM 1734 N N . ASP A 1 218 ? 27.369 7.798 -13.964 1.00 82.25 218 ASP A N 1
ATOM 1735 C CA . ASP A 1 218 ? 27.019 9.202 -14.199 1.00 82.25 218 ASP A CA 1
ATOM 1736 C C . ASP A 1 218 ? 25.505 9.380 -14.438 1.00 82.25 218 ASP A C 1
ATOM 1738 O O . ASP A 1 218 ? 24.942 8.942 -15.442 1.00 82.25 218 ASP A O 1
ATOM 1742 N N . SER A 1 219 ? 24.833 10.067 -13.507 1.00 84.38 219 SER A N 1
ATOM 1743 C CA . SER A 1 219 ? 23.383 10.316 -13.584 1.00 84.38 219 SER A CA 1
ATOM 1744 C C . SER A 1 219 ? 22.981 11.230 -14.747 1.00 84.38 219 SER A C 1
ATOM 1746 O O . SER A 1 219 ? 21.886 11.067 -15.288 1.00 84.38 219 SER A O 1
ATOM 1748 N N . GLU A 1 220 ? 23.837 12.174 -15.140 1.00 84.19 220 GLU A N 1
ATOM 1749 C CA . GLU A 1 220 ? 23.571 13.094 -16.249 1.00 84.19 220 GLU A CA 1
ATOM 1750 C C . GLU A 1 220 ? 23.678 12.353 -17.583 1.00 84.19 220 GLU A C 1
ATOM 1752 O O . GLU A 1 220 ? 22.784 12.434 -18.430 1.00 84.19 220 GLU A O 1
ATOM 1757 N N . LEU A 1 221 ? 24.730 11.550 -17.744 1.00 82.62 221 LEU A N 1
ATOM 1758 C CA . LEU A 1 221 ? 24.919 10.741 -18.943 1.00 82.62 221 LEU A CA 1
ATOM 1759 C C . LEU A 1 221 ? 23.820 9.678 -19.098 1.00 82.62 221 LEU A C 1
ATOM 1761 O O . LEU A 1 221 ? 23.350 9.421 -20.214 1.00 82.62 221 LEU A O 1
ATOM 1765 N N . PHE A 1 222 ? 23.368 9.095 -17.985 1.00 85.88 222 PHE A N 1
ATOM 1766 C CA . PHE A 1 222 ? 22.221 8.192 -17.956 1.00 85.88 222 PHE A CA 1
ATOM 1767 C C . PHE A 1 222 ? 20.939 8.872 -18.466 1.00 85.88 222 PHE A C 1
ATOM 1769 O O . PHE A 1 222 ? 20.258 8.329 -19.342 1.00 85.88 222 PHE A O 1
ATOM 1776 N N . ASP A 1 223 ? 20.636 10.081 -17.980 1.00 86.31 223 ASP A N 1
ATOM 1777 C CA . ASP A 1 223 ? 19.472 10.860 -18.422 1.00 86.31 223 ASP A CA 1
ATOM 1778 C C . ASP A 1 223 ? 19.519 11.166 -19.922 1.00 86.31 223 ASP A C 1
ATOM 1780 O O . ASP A 1 223 ? 18.552 10.922 -20.650 1.00 86.31 223 ASP A O 1
ATOM 1784 N N . ILE A 1 224 ? 20.659 11.659 -20.405 1.00 84.56 224 ILE A N 1
ATOM 1785 C CA . ILE A 1 224 ? 20.844 12.020 -21.814 1.00 84.56 224 ILE A CA 1
ATOM 1786 C C . ILE A 1 224 ? 20.700 10.777 -22.703 1.00 84.56 224 ILE A C 1
ATOM 1788 O O . ILE A 1 224 ? 20.041 10.838 -23.747 1.00 84.56 224 ILE A O 1
ATOM 1792 N N . THR A 1 225 ? 21.238 9.636 -22.264 1.00 84.56 225 THR A N 1
ATOM 1793 C CA . THR A 1 225 ? 21.111 8.354 -22.971 1.00 84.56 225 THR A CA 1
ATOM 1794 C C . THR A 1 225 ? 19.649 7.925 -23.079 1.00 84.56 225 THR A C 1
ATOM 1796 O O . THR A 1 225 ? 19.177 7.643 -24.183 1.00 84.56 225 THR A O 1
ATOM 1799 N N . LEU A 1 226 ? 18.892 7.928 -21.976 1.00 87.81 226 LEU A N 1
ATOM 1800 C CA . LEU A 1 226 ? 17.466 7.578 -22.007 1.00 87.81 226 LEU A CA 1
ATOM 1801 C C . LEU A 1 226 ? 16.640 8.563 -22.839 1.00 87.81 226 LEU A C 1
ATOM 1803 O O . LEU A 1 226 ? 15.738 8.152 -23.573 1.00 87.81 226 LEU A O 1
ATOM 1807 N N . ARG A 1 227 ? 16.964 9.858 -22.789 1.00 85.56 227 ARG A N 1
ATOM 1808 C CA . ARG A 1 227 ? 16.298 10.885 -23.599 1.00 85.56 227 ARG A CA 1
ATOM 1809 C C . ARG A 1 227 ? 16.507 10.642 -25.090 1.00 85.56 227 ARG A C 1
ATOM 1811 O O . ARG A 1 227 ? 15.542 10.716 -25.852 1.00 85.56 227 ARG A O 1
ATOM 1818 N N . TYR A 1 228 ? 17.737 10.321 -25.491 1.00 84.19 228 TYR A N 1
ATOM 1819 C CA . TYR A 1 228 ? 18.066 9.961 -26.867 1.00 84.19 228 TYR A CA 1
ATOM 1820 C C . TYR A 1 228 ? 17.314 8.704 -27.314 1.00 84.19 228 TYR A C 1
ATOM 1822 O O . TYR A 1 228 ? 16.668 8.712 -28.363 1.00 84.19 228 TYR A O 1
ATOM 1830 N N . LEU A 1 229 ? 17.332 7.644 -26.500 1.00 84.88 229 LEU A N 1
ATOM 1831 C CA . LEU A 1 229 ? 16.602 6.409 -26.800 1.00 84.88 229 LEU A CA 1
ATOM 1832 C C . LEU A 1 229 ? 15.098 6.657 -26.930 1.00 84.88 229 LEU A C 1
ATOM 1834 O O . LEU A 1 229 ? 14.473 6.120 -27.842 1.00 84.88 229 LEU A O 1
ATOM 1838 N N . GLY A 1 230 ? 14.545 7.546 -26.102 1.00 84.00 230 GLY A N 1
ATOM 1839 C CA . GLY A 1 230 ? 13.164 8.014 -26.200 1.00 84.00 230 GLY A CA 1
ATOM 1840 C C . GLY A 1 230 ? 12.813 8.610 -27.570 1.00 84.00 230 GLY A C 1
ATOM 1841 O O . GLY A 1 230 ? 11.710 8.397 -28.064 1.00 84.00 230 GLY A O 1
ATOM 1842 N N . LEU A 1 231 ? 13.748 9.313 -28.221 1.00 82.81 231 LEU A N 1
ATOM 1843 C CA . LEU A 1 231 ? 13.555 9.867 -29.572 1.00 82.81 231 LEU A CA 1
ATOM 1844 C C . LEU A 1 231 ? 13.637 8.803 -30.676 1.00 82.81 231 LEU A C 1
ATOM 1846 O O . LEU A 1 231 ? 13.172 9.034 -31.792 1.00 82.81 231 LEU A O 1
ATOM 1850 N N . LYS A 1 232 ? 14.240 7.648 -30.386 1.00 82.06 232 LYS A N 1
ATOM 1851 C CA . LYS A 1 232 ? 14.470 6.567 -31.351 1.00 82.06 232 LYS A CA 1
ATOM 1852 C C . LYS A 1 232 ? 13.608 5.331 -31.082 1.00 82.06 232 LYS A C 1
ATOM 1854 O O . LYS A 1 232 ? 13.822 4.309 -31.726 1.00 82.06 232 LYS A O 1
ATOM 1859 N N . LEU A 1 233 ? 12.605 5.422 -30.202 1.00 81.56 233 LEU A N 1
ATOM 1860 C CA . LEU A 1 233 ? 11.700 4.311 -29.870 1.00 81.56 233 LEU A CA 1
ATOM 1861 C C . LEU A 1 233 ? 11.044 3.679 -31.106 1.00 81.56 233 LEU A C 1
ATOM 1863 O O . LEU A 1 233 ? 10.933 2.462 -31.176 1.00 81.56 233 LEU A O 1
ATOM 1867 N N . ALA A 1 234 ? 10.730 4.479 -32.130 1.00 78.31 234 ALA A N 1
ATOM 1868 C CA . ALA A 1 234 ? 10.159 3.996 -33.390 1.00 78.31 234 ALA A CA 1
ATOM 1869 C C . ALA A 1 234 ? 11.050 2.996 -34.162 1.00 78.31 234 ALA A C 1
ATOM 1871 O O . ALA A 1 234 ? 10.563 2.318 -35.065 1.00 78.31 234 ALA A O 1
ATOM 1872 N N . TYR A 1 235 ? 12.345 2.911 -33.840 1.00 76.94 235 TYR A N 1
ATOM 1873 C CA . TYR A 1 235 ? 13.289 1.988 -34.476 1.00 76.94 235 TYR A CA 1
ATOM 1874 C C . TYR A 1 235 ? 13.444 0.660 -33.725 1.00 76.94 235 TYR A C 1
ATOM 1876 O O . TYR A 1 235 ? 14.140 -0.227 -34.220 1.00 76.94 235 TYR A O 1
ATOM 1884 N N . PHE A 1 236 ? 12.819 0.508 -32.554 1.00 74.62 236 PHE A N 1
ATOM 1885 C CA . PHE A 1 236 ? 12.824 -0.750 -31.816 1.00 74.62 236 PHE A CA 1
ATOM 1886 C C . PHE A 1 236 ? 11.741 -1.691 -32.342 1.00 74.62 236 PHE A C 1
ATOM 1888 O O . PHE A 1 236 ? 10.593 -1.297 -32.558 1.00 74.62 236 PHE A O 1
ATOM 1895 N N . SER A 1 237 ? 12.086 -2.968 -32.499 1.00 78.75 237 SER A N 1
ATOM 1896 C CA . SER A 1 237 ? 11.068 -4.018 -32.581 1.00 78.75 237 SER A CA 1
ATOM 1897 C C . SER A 1 237 ? 10.414 -4.238 -31.209 1.00 78.75 237 SER A C 1
ATOM 1899 O O . SER A 1 237 ? 11.056 -4.042 -30.179 1.00 78.75 237 SER A O 1
ATOM 1901 N N . ASN A 1 238 ? 9.147 -4.674 -31.174 1.00 78.25 238 ASN A N 1
ATOM 1902 C CA . ASN A 1 238 ? 8.428 -4.897 -29.908 1.00 78.25 238 ASN A CA 1
ATOM 1903 C C . ASN A 1 238 ? 9.146 -5.910 -28.995 1.00 78.25 238 ASN A C 1
ATOM 1905 O O . ASN A 1 238 ? 9.267 -5.672 -27.799 1.00 78.25 238 ASN A O 1
ATOM 1909 N N . GLU A 1 239 ? 9.673 -7.003 -29.557 1.00 78.19 239 GLU A N 1
ATOM 1910 C CA . GLU A 1 239 ? 10.380 -8.042 -28.794 1.00 78.19 239 GLU A CA 1
ATOM 1911 C C . GLU A 1 239 ? 11.679 -7.510 -28.168 1.00 78.19 239 GLU A C 1
ATOM 1913 O O . GLU A 1 239 ? 11.950 -7.741 -26.989 1.00 78.19 239 GLU A O 1
ATOM 1918 N N . ASN A 1 240 ? 12.464 -6.732 -28.919 1.00 77.06 240 ASN A N 1
ATOM 1919 C CA . ASN A 1 240 ? 13.691 -6.145 -28.384 1.00 77.06 240 ASN A CA 1
ATOM 1920 C C . ASN A 1 240 ? 13.406 -5.001 -27.418 1.00 77.06 240 ASN A C 1
ATOM 1922 O O . ASN A 1 240 ? 14.142 -4.853 -26.446 1.00 77.06 240 ASN A O 1
ATOM 1926 N N . LEU A 1 241 ? 12.339 -4.227 -27.636 1.00 82.50 241 LEU A N 1
ATOM 1927 C CA . LEU A 1 241 ? 11.886 -3.227 -26.676 1.00 82.50 241 LEU A CA 1
ATOM 1928 C C . LEU A 1 241 ? 11.490 -3.891 -25.355 1.00 82.50 241 LEU A C 1
ATOM 1930 O O . LEU A 1 241 ? 11.912 -3.423 -24.304 1.00 82.50 241 LEU A O 1
ATOM 1934 N N . GLN A 1 242 ? 10.772 -5.016 -25.401 1.00 84.25 242 GLN A N 1
ATOM 1935 C CA . GLN A 1 242 ? 10.449 -5.795 -24.210 1.00 84.25 242 GLN A CA 1
ATOM 1936 C C . GLN A 1 242 ? 11.710 -6.255 -23.480 1.00 84.25 242 GLN A C 1
ATOM 1938 O O . GLN A 1 242 ? 11.889 -5.925 -22.310 1.00 84.25 242 GLN A O 1
ATOM 1943 N N . GLN A 1 243 ? 12.623 -6.950 -24.161 1.00 80.94 243 GLN A N 1
ATOM 1944 C CA . GLN A 1 243 ? 13.865 -7.423 -23.537 1.00 80.94 243 GLN A CA 1
ATOM 1945 C C . GLN A 1 243 ? 14.724 -6.271 -22.993 1.00 80.94 243 GLN A C 1
ATOM 1947 O O . GLN A 1 243 ? 15.354 -6.395 -21.940 1.00 80.94 243 GLN A O 1
ATOM 1952 N N . PHE A 1 244 ? 14.758 -5.145 -23.707 1.00 82.00 244 PHE A N 1
ATOM 1953 C CA . PHE A 1 244 ? 15.451 -3.932 -23.291 1.00 82.00 244 PHE A CA 1
ATOM 1954 C C . PHE A 1 244 ? 14.836 -3.352 -22.013 1.00 82.00 244 PHE A C 1
ATOM 1956 O O . PHE A 1 244 ? 15.556 -3.095 -21.047 1.00 82.00 244 PHE A O 1
ATOM 1963 N N . THR A 1 245 ? 13.512 -3.206 -21.973 1.00 85.94 245 THR A N 1
ATOM 1964 C CA . THR A 1 245 ? 12.774 -2.718 -20.807 1.00 85.94 245 THR A CA 1
ATOM 1965 C C . THR A 1 245 ? 12.950 -3.645 -19.606 1.00 85.94 245 THR A C 1
ATOM 1967 O O . THR A 1 245 ? 13.218 -3.164 -18.509 1.00 85.94 245 THR A O 1
ATOM 1970 N N . GLU A 1 246 ? 12.891 -4.965 -19.793 1.00 85.50 246 GLU A N 1
ATOM 1971 C CA . GLU A 1 246 ? 13.123 -5.935 -18.715 1.00 85.50 246 GLU A CA 1
ATOM 1972 C C . GLU A 1 246 ? 14.539 -5.822 -18.134 1.00 85.50 246 GLU A C 1
ATOM 1974 O O . GLU A 1 246 ? 14.721 -5.845 -16.914 1.00 85.50 246 GLU A O 1
ATOM 1979 N N . LYS A 1 247 ? 15.563 -5.659 -18.980 1.00 81.12 247 LYS A N 1
ATOM 1980 C CA . LYS A 1 247 ? 16.939 -5.418 -18.516 1.00 81.12 247 LYS A CA 1
ATOM 1981 C C . LYS A 1 247 ? 17.057 -4.116 -17.739 1.00 81.12 247 LYS A C 1
ATOM 1983 O O . LYS A 1 247 ? 17.654 -4.115 -16.665 1.00 81.12 247 LYS A O 1
ATOM 1988 N N . LEU A 1 248 ? 16.488 -3.037 -18.270 1.00 85.12 248 LEU A N 1
ATOM 1989 C CA . LEU A 1 248 ? 16.534 -1.718 -17.652 1.00 85.12 248 LEU A CA 1
ATOM 1990 C C . LEU A 1 248 ? 15.852 -1.725 -16.275 1.00 85.12 248 LEU A C 1
ATOM 1992 O O . LEU A 1 248 ? 16.440 -1.236 -15.313 1.00 85.12 248 LEU A O 1
ATOM 1996 N N . ILE A 1 249 ? 14.672 -2.346 -16.159 1.00 87.88 249 ILE A N 1
ATOM 1997 C CA . ILE A 1 249 ? 13.950 -2.510 -14.886 1.00 87.88 249 ILE A CA 1
ATOM 1998 C C . ILE A 1 249 ? 14.787 -3.315 -13.890 1.00 87.88 249 ILE A C 1
ATOM 2000 O O . ILE A 1 249 ? 14.974 -2.884 -12.754 1.00 87.88 249 ILE A O 1
ATOM 2004 N N . ASN A 1 250 ? 15.305 -4.479 -14.300 1.00 84.19 250 ASN A N 1
ATOM 2005 C CA . ASN A 1 250 ? 16.095 -5.335 -13.412 1.00 84.19 250 ASN A CA 1
ATOM 2006 C C . ASN A 1 250 ? 17.362 -4.640 -12.916 1.00 84.19 250 ASN A C 1
ATOM 2008 O O . ASN A 1 250 ? 17.722 -4.797 -11.752 1.00 84.19 250 ASN A O 1
ATOM 2012 N N . HIS A 1 251 ? 18.028 -3.902 -13.800 1.00 79.69 251 HIS A N 1
ATOM 2013 C CA . HIS A 1 251 ? 19.239 -3.177 -13.470 1.00 79.69 251 HIS A CA 1
ATOM 2014 C C . HIS A 1 251 ? 18.953 -2.054 -12.469 1.00 79.69 251 HIS A C 1
ATOM 2016 O O . HIS A 1 251 ? 19.518 -2.059 -11.380 1.00 79.69 251 HIS A O 1
ATOM 2022 N N . LEU A 1 252 ? 18.006 -1.165 -12.783 1.00 82.31 252 LEU A N 1
ATOM 2023 C CA . LEU A 1 252 ? 17.643 -0.053 -11.904 1.00 82.31 252 LEU A CA 1
ATOM 2024 C C . LEU A 1 252 ? 17.135 -0.537 -10.544 1.00 82.31 252 LEU A C 1
ATOM 2026 O O . LEU A 1 252 ? 17.575 -0.043 -9.514 1.00 82.31 252 LEU A O 1
ATOM 2030 N N . HIS A 1 253 ? 16.275 -1.554 -10.514 1.00 82.38 253 HIS A N 1
ATOM 2031 C CA . HIS A 1 253 ? 15.820 -2.133 -9.252 1.00 82.38 253 HIS A CA 1
ATOM 2032 C C . HIS A 1 253 ? 16.970 -2.765 -8.441 1.00 82.38 253 HIS A C 1
ATOM 2034 O O . HIS A 1 253 ? 16.910 -2.799 -7.216 1.00 82.38 253 HIS A O 1
ATOM 2040 N N . GLY A 1 254 ? 18.006 -3.296 -9.099 1.00 73.75 254 GLY A N 1
ATOM 2041 C CA . GLY A 1 254 ? 19.161 -3.911 -8.437 1.00 73.75 254 GLY A CA 1
ATOM 2042 C C . GLY A 1 254 ? 20.173 -2.914 -7.861 1.00 73.75 254 GLY A C 1
ATOM 2043 O O . GLY A 1 254 ? 20.897 -3.270 -6.936 1.00 73.75 254 GLY A O 1
ATOM 2044 N N . GLU A 1 255 ? 20.226 -1.679 -8.370 1.00 70.19 255 GLU A N 1
ATOM 2045 C CA . GLU A 1 255 ? 21.234 -0.681 -7.976 1.00 70.19 255 GLU A CA 1
ATOM 2046 C C . GLU A 1 255 ? 20.978 0.011 -6.619 1.00 70.19 255 GLU A C 1
ATOM 2048 O O . GLU A 1 255 ? 21.785 0.850 -6.232 1.00 70.19 255 GLU A O 1
ATOM 2053 N N . ASN A 1 256 ? 19.906 -0.305 -5.871 1.00 62.00 256 ASN A N 1
ATOM 2054 C CA . ASN A 1 256 ? 19.508 0.453 -4.664 1.00 62.00 256 ASN A CA 1
ATOM 2055 C C . ASN A 1 256 ? 19.566 1.974 -4.917 1.00 62.00 256 ASN A C 1
ATOM 2057 O O . ASN A 1 256 ? 20.299 2.709 -4.256 1.00 62.00 256 ASN A O 1
ATOM 2061 N N . ILE A 1 257 ? 18.843 2.420 -5.948 1.00 65.00 257 ILE A N 1
ATOM 2062 C CA . ILE A 1 257 ? 18.981 3.748 -6.559 1.00 65.00 257 ILE A CA 1
ATOM 2063 C C . ILE A 1 257 ? 18.958 4.868 -5.511 1.00 65.00 257 ILE A C 1
ATOM 2065 O O . ILE A 1 257 ? 17.944 5.111 -4.862 1.00 65.00 257 ILE A O 1
ATOM 2069 N N . THR A 1 258 ? 20.063 5.606 -5.409 1.00 61.12 258 THR A N 1
ATOM 2070 C CA . THR A 1 258 ? 20.193 6.799 -4.553 1.00 61.12 258 THR A CA 1
ATOM 2071 C C . THR A 1 258 ? 19.985 8.111 -5.316 1.00 61.12 258 THR A C 1
ATOM 2073 O O . THR A 1 258 ? 19.743 9.150 -4.706 1.00 61.12 258 THR A O 1
ATOM 2076 N N . SER A 1 259 ? 20.060 8.084 -6.653 1.00 74.25 259 SER A N 1
ATOM 2077 C CA . SER A 1 259 ? 19.957 9.275 -7.507 1.00 74.25 259 SER A CA 1
ATOM 2078 C C . SER A 1 259 ? 18.529 9.505 -7.999 1.00 74.25 259 SER A C 1
ATOM 2080 O O . SER A 1 259 ? 18.039 8.790 -8.875 1.00 74.25 259 SER A O 1
ATOM 2082 N N . GLY A 1 260 ? 17.876 10.555 -7.488 1.00 79.50 260 GLY A N 1
ATOM 2083 C CA . GLY A 1 260 ? 16.535 10.961 -7.931 1.00 79.50 260 GLY A CA 1
ATOM 2084 C C . GLY A 1 260 ? 16.462 11.320 -9.422 1.00 79.50 260 GLY A C 1
ATOM 2085 O O . GLY A 1 260 ? 15.436 11.094 -10.059 1.00 79.50 260 GLY A O 1
ATOM 2086 N N . MET A 1 261 ? 17.567 11.795 -10.011 1.00 82.69 261 MET A N 1
ATOM 2087 C CA . MET A 1 261 ? 17.635 12.123 -11.438 1.00 82.69 261 MET A CA 1
ATOM 2088 C C . MET A 1 261 ? 17.453 10.875 -12.305 1.00 82.69 261 MET A C 1
ATOM 2090 O O . MET A 1 261 ? 16.586 10.872 -13.172 1.00 82.69 261 MET A O 1
ATOM 2094 N N . LYS A 1 262 ? 18.178 9.783 -12.014 1.00 85.19 262 LYS A N 1
ATOM 2095 C CA . LYS A 1 262 ? 18.049 8.515 -12.758 1.00 85.19 262 LYS A CA 1
ATOM 2096 C C . LYS A 1 262 ? 16.615 7.983 -12.745 1.00 85.19 262 LYS A C 1
ATOM 2098 O O . LYS A 1 262 ? 16.110 7.536 -13.774 1.00 85.19 262 LYS A O 1
ATOM 2103 N N . VAL A 1 263 ? 15.963 8.044 -11.582 1.00 86.00 263 VAL A N 1
ATOM 2104 C CA . VAL A 1 263 ? 14.577 7.589 -11.404 1.00 86.00 263 VAL A CA 1
ATOM 2105 C C . VAL A 1 263 ? 13.616 8.434 -12.246 1.00 86.00 263 VAL A C 1
ATOM 2107 O O . VAL A 1 263 ? 12.755 7.882 -12.932 1.00 86.00 263 VAL A O 1
ATOM 2110 N N . GLN A 1 264 ? 13.797 9.757 -12.267 1.00 88.38 264 GLN A N 1
ATOM 2111 C CA . GLN A 1 264 ? 12.964 10.648 -13.074 1.00 88.38 264 GLN A CA 1
ATOM 2112 C C . GLN A 1 264 ? 13.174 10.436 -14.580 1.00 88.38 264 GLN A C 1
ATOM 2114 O O . GLN A 1 264 ? 12.203 10.382 -15.338 1.00 88.38 264 GLN A O 1
ATOM 2119 N N . SER A 1 265 ? 14.423 10.282 -15.024 1.00 88.12 265 SER A N 1
ATOM 2120 C CA . SER A 1 265 ? 14.760 9.986 -16.421 1.00 88.12 265 SER A CA 1
ATOM 2121 C C . SER A 1 265 ? 14.134 8.677 -16.883 1.00 88.12 265 SER A C 1
ATOM 2123 O O . SER A 1 265 ? 13.554 8.609 -17.968 1.00 88.12 265 SER A O 1
ATOM 2125 N N . PHE A 1 266 ? 14.202 7.652 -16.030 1.00 90.69 266 PHE A N 1
ATOM 2126 C CA . PHE A 1 266 ? 13.549 6.373 -16.261 1.00 90.69 266 PHE A CA 1
ATOM 2127 C C . PHE A 1 266 ? 12.029 6.516 -16.362 1.00 90.69 266 PHE A C 1
ATOM 2129 O O . PHE A 1 266 ? 11.444 6.017 -17.322 1.00 90.69 266 PHE A O 1
ATOM 2136 N N . ASN A 1 267 ? 11.396 7.237 -15.432 1.00 91.25 267 ASN A N 1
ATOM 2137 C CA . ASN A 1 267 ? 9.957 7.487 -15.468 1.00 91.25 267 ASN A CA 1
ATOM 2138 C C . ASN A 1 267 ? 9.540 8.167 -16.779 1.00 91.25 267 ASN A C 1
ATOM 2140 O O . ASN A 1 267 ? 8.681 7.656 -17.491 1.00 91.25 267 ASN A O 1
ATOM 2144 N N . ASN A 1 268 ? 10.225 9.249 -17.158 1.00 90.56 268 ASN A N 1
ATOM 2145 C CA . ASN A 1 268 ? 9.957 9.976 -18.400 1.00 90.56 268 ASN A CA 1
ATOM 2146 C C . ASN A 1 268 ? 10.128 9.090 -19.647 1.00 90.56 268 ASN A C 1
ATOM 2148 O O . ASN A 1 268 ? 9.362 9.202 -20.606 1.00 90.56 268 ASN A O 1
ATOM 2152 N N . PHE A 1 269 ? 11.142 8.221 -19.654 1.00 91.44 269 PHE A N 1
ATOM 2153 C CA . PHE A 1 269 ? 11.355 7.259 -20.731 1.00 91.44 269 PHE A CA 1
ATOM 2154 C C . PHE A 1 269 ? 10.218 6.232 -20.797 1.00 91.44 269 PHE A C 1
ATOM 2156 O O . PHE A 1 269 ? 9.647 6.023 -21.866 1.00 91.44 269 PHE A O 1
ATOM 2163 N N . MET A 1 270 ? 9.842 5.636 -19.664 1.00 92.00 270 MET A N 1
ATOM 2164 C CA . MET A 1 270 ? 8.792 4.619 -19.603 1.00 92.00 270 MET A CA 1
ATOM 2165 C C . MET A 1 270 ? 7.405 5.169 -19.946 1.00 92.00 270 MET A C 1
ATOM 2167 O O . MET A 1 270 ? 6.653 4.491 -20.647 1.00 92.00 270 MET A O 1
ATOM 2171 N N . SER A 1 271 ? 7.075 6.397 -19.535 1.00 89.50 271 SER A N 1
ATOM 2172 C CA . SER A 1 271 ? 5.832 7.058 -19.954 1.00 89.50 271 SER A CA 1
ATOM 2173 C C . SER A 1 271 ? 5.761 7.173 -21.481 1.00 89.50 271 SER A C 1
ATOM 2175 O O . SER A 1 271 ? 4.776 6.743 -22.077 1.00 89.50 271 SER A O 1
ATOM 2177 N N . LYS A 1 272 ? 6.846 7.611 -22.140 1.00 88.69 272 LYS A N 1
ATOM 2178 C CA . LYS A 1 272 ? 6.925 7.656 -23.615 1.00 88.69 272 LYS A CA 1
ATOM 2179 C C . LYS A 1 272 ? 6.835 6.273 -24.257 1.00 88.69 272 LYS A C 1
ATOM 2181 O O . LYS A 1 272 ? 6.180 6.112 -25.285 1.00 88.69 272 LYS A O 1
ATOM 2186 N N . VAL A 1 273 ? 7.475 5.264 -23.662 1.00 89.19 273 VAL A N 1
ATOM 2187 C CA . VAL A 1 273 ? 7.373 3.873 -24.131 1.00 89.19 273 VAL A CA 1
ATOM 2188 C C . VAL A 1 273 ? 5.920 3.408 -24.115 1.00 89.19 273 VAL A C 1
ATOM 2190 O O . VAL A 1 273 ? 5.477 2.803 -25.085 1.00 89.19 273 VAL A O 1
ATOM 2193 N N . PHE A 1 274 ? 5.157 3.715 -23.066 1.00 89.81 274 PHE A N 1
ATOM 2194 C CA . PHE A 1 274 ? 3.753 3.313 -22.976 1.00 89.81 274 PHE A CA 1
ATOM 2195 C C . PHE A 1 274 ? 2.804 4.129 -23.848 1.00 89.81 274 PHE A C 1
ATOM 2197 O O . PHE A 1 274 ? 1.789 3.587 -24.282 1.00 89.81 274 PHE A O 1
ATOM 2204 N N . GLU A 1 275 ? 3.134 5.381 -24.150 1.00 87.44 275 GLU A N 1
ATOM 2205 C CA . GLU A 1 275 ? 2.400 6.174 -25.139 1.00 87.44 275 GLU A CA 1
ATOM 2206 C C . GLU A 1 275 ? 2.544 5.588 -26.552 1.00 87.44 275 GLU A C 1
ATOM 2208 O O . GLU A 1 275 ? 1.556 5.462 -27.274 1.00 87.44 275 GLU A O 1
ATOM 2213 N N . ILE A 1 276 ? 3.762 5.194 -26.942 1.00 85.06 276 ILE A N 1
ATOM 2214 C CA . ILE A 1 276 ? 4.055 4.702 -28.299 1.00 85.06 276 ILE A CA 1
ATOM 2215 C C . ILE A 1 276 ? 3.741 3.198 -28.437 1.00 85.06 276 ILE A C 1
ATOM 2217 O O . ILE A 1 276 ? 3.201 2.766 -29.456 1.00 85.06 276 ILE A O 1
ATOM 2221 N N . HIS A 1 277 ? 4.035 2.397 -27.409 1.00 85.25 277 HIS A N 1
ATOM 2222 C CA . HIS A 1 277 ? 3.855 0.939 -27.373 1.00 85.25 277 HIS A CA 1
ATOM 2223 C C . HIS A 1 277 ? 2.997 0.505 -26.162 1.00 85.25 277 HIS A C 1
ATOM 2225 O O . HIS A 1 277 ? 3.485 -0.174 -25.254 1.00 85.25 277 HIS A O 1
ATOM 2231 N N . PRO A 1 278 ? 1.686 0.820 -26.132 1.00 84.69 278 PRO A N 1
ATOM 2232 C CA . PRO A 1 278 ? 0.828 0.569 -24.966 1.00 84.69 278 PRO A CA 1
ATOM 2233 C C . PRO A 1 278 ? 0.675 -0.916 -24.603 1.00 84.69 278 PRO A C 1
ATOM 2235 O O . PRO A 1 278 ? 0.454 -1.251 -23.439 1.00 84.69 278 PRO A O 1
ATOM 2238 N N . ARG A 1 279 ? 0.830 -1.823 -25.579 1.00 85.62 279 ARG A N 1
ATOM 2239 C CA . ARG A 1 279 ? 0.747 -3.282 -25.368 1.00 85.62 279 ARG A CA 1
ATOM 2240 C C . ARG A 1 279 ? 1.851 -3.824 -24.463 1.00 85.62 279 ARG A C 1
ATOM 2242 O O . ARG A 1 279 ? 1.652 -4.858 -23.827 1.00 85.62 279 ARG A O 1
ATOM 2249 N N . LEU A 1 280 ? 2.957 -3.092 -24.324 1.00 86.00 280 LEU A N 1
ATOM 2250 C CA . LEU A 1 280 ? 4.082 -3.521 -23.505 1.00 86.00 280 LEU A CA 1
ATOM 2251 C C . LEU A 1 280 ? 3.682 -3.728 -22.032 1.00 86.00 280 LEU A C 1
ATOM 2253 O O . LEU A 1 280 ? 4.177 -4.654 -21.395 1.00 86.00 280 LEU A O 1
ATOM 2257 N N . LYS A 1 281 ? 2.718 -2.948 -21.506 1.00 83.56 281 LYS A N 1
ATOM 2258 C CA . LYS A 1 281 ? 2.192 -3.122 -20.134 1.00 83.56 281 LYS A CA 1
ATOM 2259 C C . LYS A 1 281 ? 1.639 -4.533 -19.885 1.00 83.56 281 LYS A C 1
ATOM 2261 O O . LYS A 1 281 ? 1.703 -5.014 -18.763 1.00 83.56 281 LYS A O 1
ATOM 2266 N N . THR A 1 282 ? 1.098 -5.190 -20.911 1.00 83.94 282 THR A N 1
ATOM 2267 C CA . THR A 1 282 ? 0.508 -6.538 -20.807 1.00 83.94 282 THR A CA 1
ATOM 2268 C C . THR A 1 282 ? 1.441 -7.664 -21.256 1.00 83.94 282 THR A C 1
ATOM 2270 O O . THR A 1 282 ? 1.162 -8.832 -20.993 1.00 83.94 282 THR A O 1
ATOM 2273 N N . GLU A 1 283 ? 2.531 -7.333 -21.948 1.00 85.69 283 GLU A N 1
ATOM 2274 C CA . GLU A 1 283 ? 3.504 -8.307 -22.464 1.00 85.69 283 GLU A CA 1
ATOM 2275 C C . GLU A 1 283 ? 4.625 -8.597 -21.454 1.00 85.69 283 GLU A C 1
ATOM 2277 O O . GLU A 1 283 ? 5.176 -9.699 -21.440 1.00 85.69 283 GLU A O 1
ATOM 2282 N N . LEU A 1 284 ? 4.929 -7.639 -20.571 1.00 86.31 284 LEU A N 1
ATOM 2283 C CA . LEU A 1 284 ? 5.930 -7.799 -19.517 1.00 86.31 284 LEU A CA 1
ATOM 2284 C C . LEU A 1 284 ? 5.539 -8.883 -18.503 1.00 86.31 284 LEU A C 1
ATOM 2286 O O . LEU A 1 284 ? 4.386 -9.018 -18.090 1.00 86.31 284 LEU A O 1
ATOM 2290 N N . HIS A 1 285 ? 6.544 -9.627 -18.040 1.00 88.06 285 HIS A N 1
ATOM 2291 C CA . HIS A 1 285 ? 6.361 -10.639 -17.005 1.00 88.06 285 HIS A CA 1
ATOM 2292 C C . HIS A 1 285 ? 5.908 -10.019 -15.666 1.00 88.06 285 HIS A C 1
ATOM 2294 O O . HIS A 1 285 ? 6.360 -8.940 -15.284 1.00 88.06 285 HIS A O 1
ATOM 2300 N N . VAL A 1 286 ? 5.084 -10.739 -14.892 1.00 89.88 286 VAL A N 1
ATOM 2301 C CA . VAL A 1 286 ? 4.500 -10.251 -13.621 1.00 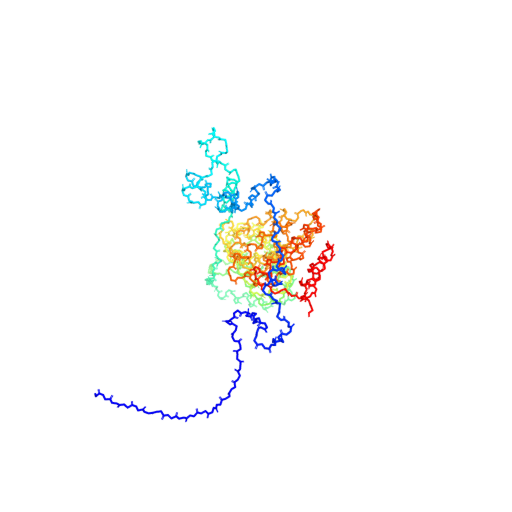89.88 286 VAL A CA 1
ATOM 2302 C C . VAL A 1 286 ? 5.537 -9.749 -12.609 1.00 89.88 286 VAL A C 1
ATOM 2304 O O . VAL A 1 286 ? 5.296 -8.765 -11.921 1.00 89.88 286 VAL A O 1
ATOM 2307 N N . SER A 1 287 ? 6.719 -10.368 -12.547 1.00 88.81 287 SER A N 1
ATOM 2308 C CA . SER A 1 287 ? 7.801 -9.900 -11.668 1.00 88.81 287 SER A CA 1
ATOM 2309 C C . SER A 1 287 ? 8.448 -8.598 -12.141 1.00 88.81 287 SER A C 1
ATOM 2311 O O . SER A 1 287 ? 8.944 -7.838 -11.319 1.00 88.81 287 SER A O 1
ATOM 2313 N N . GLN A 1 288 ? 8.432 -8.315 -13.444 1.00 89.94 288 GLN A N 1
ATOM 2314 C CA . GLN A 1 288 ? 8.925 -7.051 -13.993 1.00 89.94 288 GLN A CA 1
ATOM 2315 C C . GLN A 1 288 ? 7.901 -5.937 -13.798 1.00 89.94 288 GLN A C 1
ATOM 2317 O O . GLN A 1 288 ? 8.284 -4.809 -13.513 1.00 89.94 288 GLN A O 1
ATOM 2322 N N . LEU A 1 289 ? 6.608 -6.261 -13.877 1.00 91.94 289 LEU A N 1
ATOM 2323 C CA . LEU A 1 289 ? 5.529 -5.329 -13.549 1.00 91.94 289 LEU A CA 1
ATOM 2324 C C . LEU A 1 289 ? 5.577 -4.886 -12.080 1.00 91.94 289 LEU A C 1
ATOM 2326 O O . LEU A 1 289 ? 5.405 -3.702 -11.810 1.00 91.94 289 LEU A O 1
ATOM 2330 N N . ASP A 1 290 ? 5.866 -5.803 -11.150 1.00 92.25 290 ASP A N 1
ATOM 2331 C CA . ASP A 1 290 ? 6.052 -5.476 -9.727 1.00 92.25 290 ASP A CA 1
ATOM 2332 C C . ASP A 1 290 ? 7.229 -4.509 -9.520 1.00 92.25 290 ASP A C 1
ATOM 2334 O O . ASP A 1 290 ? 7.061 -3.421 -8.972 1.00 92.25 290 ASP A O 1
ATOM 2338 N N . LYS A 1 291 ? 8.403 -4.838 -10.074 1.00 91.31 291 LYS A N 1
ATOM 2339 C CA . LYS A 1 291 ? 9.588 -3.965 -10.019 1.00 91.31 291 LYS A CA 1
ATOM 2340 C C . LYS A 1 291 ? 9.364 -2.616 -10.700 1.00 91.31 291 LYS A C 1
ATOM 2342 O O . LYS A 1 291 ? 9.882 -1.599 -10.252 1.00 91.31 291 LYS A O 1
ATOM 2347 N N . LEU A 1 292 ? 8.605 -2.586 -11.791 1.00 92.31 292 LEU A N 1
ATOM 2348 C CA . LEU A 1 292 ? 8.273 -1.344 -12.477 1.00 92.31 292 LEU A CA 1
ATOM 2349 C C . LEU A 1 292 ? 7.342 -0.469 -11.630 1.00 92.31 292 LEU A C 1
ATOM 2351 O O . LEU A 1 292 ? 7.563 0.737 -11.550 1.00 92.31 292 LEU A O 1
ATOM 2355 N N . ALA A 1 293 ? 6.348 -1.063 -10.961 1.00 93.69 293 ALA A N 1
ATOM 2356 C CA . ALA A 1 293 ? 5.495 -0.346 -10.015 1.00 93.69 293 ALA A CA 1
ATOM 2357 C C . ALA A 1 293 ? 6.319 0.235 -8.852 1.00 93.69 293 ALA A C 1
ATOM 2359 O O . ALA A 1 293 ? 6.120 1.391 -8.475 1.00 93.69 293 ALA A O 1
ATOM 2360 N N . TYR A 1 294 ? 7.307 -0.510 -8.347 1.00 92.81 294 TYR A N 1
ATOM 2361 C CA . TYR A 1 294 ? 8.265 -0.008 -7.358 1.00 92.81 294 TYR A CA 1
ATOM 2362 C C . TYR A 1 294 ? 9.018 1.232 -7.866 1.00 92.81 294 TYR A C 1
ATOM 2364 O O . TYR A 1 294 ? 9.012 2.278 -7.215 1.00 92.81 294 TYR A O 1
ATOM 2372 N N . LEU A 1 295 ? 9.597 1.158 -9.068 1.00 91.38 295 LEU A N 1
ATOM 2373 C CA . LEU A 1 295 ? 10.352 2.267 -9.663 1.00 91.38 295 LEU A CA 1
ATOM 2374 C C . LEU A 1 295 ? 9.478 3.499 -9.951 1.00 91.38 295 LEU A C 1
ATOM 2376 O O . LEU A 1 295 ? 9.908 4.621 -9.687 1.00 91.38 295 LEU A O 1
ATOM 2380 N N . PHE A 1 296 ? 8.244 3.321 -10.432 1.00 93.31 296 PHE A N 1
ATOM 2381 C CA . PHE A 1 296 ? 7.306 4.438 -10.600 1.00 93.31 296 PHE A CA 1
ATOM 2382 C C . PHE A 1 296 ? 6.910 5.078 -9.276 1.00 93.31 296 PHE A C 1
ATOM 2384 O O . PHE A 1 296 ? 6.777 6.299 -9.196 1.00 93.31 296 PHE A O 1
ATOM 2391 N N . THR A 1 297 ? 6.783 4.275 -8.225 1.00 92.81 297 THR A N 1
ATOM 2392 C CA . THR A 1 297 ? 6.520 4.791 -6.883 1.00 92.81 297 THR A CA 1
ATOM 2393 C C . THR A 1 297 ? 7.692 5.632 -6.372 1.00 92.81 297 THR A C 1
ATOM 2395 O O . THR A 1 297 ? 7.472 6.724 -5.849 1.00 92.81 297 THR A O 1
ATOM 2398 N N . LEU A 1 298 ? 8.939 5.187 -6.584 1.00 90.50 298 LEU A N 1
ATOM 2399 C CA . LEU A 1 298 ? 10.132 5.988 -6.273 1.00 90.50 298 LEU A CA 1
ATOM 2400 C C . LEU A 1 298 ? 10.184 7.298 -7.071 1.00 90.50 298 LEU A C 1
ATOM 2402 O O . LEU A 1 298 ? 10.629 8.314 -6.544 1.00 90.50 298 LEU A O 1
ATOM 2406 N N . ALA A 1 299 ? 9.699 7.288 -8.314 1.00 89.56 299 ALA A N 1
ATOM 2407 C CA . ALA A 1 299 ? 9.593 8.474 -9.165 1.00 89.56 299 ALA A CA 1
ATOM 2408 C C . ALA A 1 299 ? 8.454 9.428 -8.768 1.00 89.56 299 ALA A C 1
ATOM 2410 O O . ALA A 1 299 ? 8.229 10.425 -9.450 1.00 89.56 299 ALA A O 1
ATOM 2411 N N . ASN A 1 300 ? 7.699 9.110 -7.712 1.00 89.62 300 ASN A N 1
ATOM 2412 C CA . ASN A 1 300 ? 6.477 9.810 -7.321 1.00 89.62 300 ASN A CA 1
ATOM 2413 C C . ASN A 1 300 ? 5.379 9.810 -8.410 1.00 89.62 300 ASN A C 1
ATOM 2415 O O . ASN A 1 300 ? 4.480 10.650 -8.399 1.00 89.62 300 ASN A O 1
ATOM 2419 N N . ASN A 1 301 ? 5.421 8.855 -9.347 1.00 91.88 301 ASN A N 1
ATOM 2420 C CA . ASN A 1 301 ? 4.375 8.639 -10.345 1.00 91.88 301 ASN A CA 1
ATOM 2421 C C . ASN A 1 301 ? 3.348 7.623 -9.817 1.00 91.88 301 ASN A C 1
ATOM 2423 O O . ASN A 1 301 ? 3.334 6.439 -10.167 1.00 91.88 301 ASN A O 1
ATOM 2427 N N . ILE A 1 302 ? 2.504 8.106 -8.907 1.00 92.75 302 ILE A N 1
ATOM 2428 C CA . ILE A 1 302 ? 1.583 7.274 -8.124 1.00 92.75 302 ILE A CA 1
ATOM 2429 C C . ILE A 1 302 ? 0.468 6.670 -8.984 1.00 92.75 302 ILE A C 1
ATOM 2431 O O . ILE A 1 302 ? 0.056 5.537 -8.746 1.00 92.75 302 ILE A O 1
ATOM 2435 N N . GLU A 1 303 ? 0.002 7.384 -10.009 1.00 92.06 303 GLU A N 1
ATOM 2436 C CA . GLU A 1 303 ? -1.089 6.922 -10.872 1.00 92.06 303 GLU A CA 1
ATOM 2437 C C . GLU A 1 303 ? -0.664 5.763 -11.783 1.00 92.06 303 GLU A C 1
ATOM 2439 O O . GLU A 1 303 ? -1.375 4.756 -11.855 1.00 92.06 303 GLU A O 1
ATOM 2444 N N . ASP A 1 304 ? 0.512 5.844 -12.418 1.00 91.69 304 ASP A N 1
ATOM 2445 C CA . ASP A 1 304 ? 1.029 4.725 -13.214 1.00 91.69 304 ASP A CA 1
ATOM 2446 C C . ASP A 1 304 ? 1.383 3.525 -12.328 1.00 91.69 304 ASP A C 1
ATOM 2448 O O . ASP A 1 304 ? 1.060 2.390 -12.687 1.00 91.69 304 ASP A O 1
ATOM 2452 N N . SER A 1 305 ? 1.970 3.758 -11.147 1.00 94.19 305 SER A N 1
ATOM 2453 C CA . SER A 1 305 ? 2.215 2.691 -10.168 1.00 94.19 305 SER A CA 1
ATOM 2454 C C . SER A 1 305 ? 0.911 1.984 -9.776 1.00 94.19 305 SER A C 1
ATOM 2456 O O . SER A 1 305 ? 0.793 0.765 -9.920 1.00 94.19 305 SER A O 1
ATOM 2458 N N . LYS A 1 306 ? -0.122 2.749 -9.398 1.00 94.94 306 LYS A N 1
ATOM 2459 C CA . LYS A 1 306 ? -1.460 2.229 -9.079 1.00 94.94 306 LYS A CA 1
ATOM 2460 C C . LYS A 1 306 ? -2.035 1.416 -10.238 1.00 94.94 306 LYS A C 1
ATOM 2462 O O . LYS A 1 306 ? -2.541 0.320 -10.007 1.00 94.94 306 LYS A O 1
ATOM 2467 N N . SER A 1 307 ? -1.930 1.911 -11.472 1.00 93.19 307 SER A N 1
ATOM 2468 C CA . SER A 1 307 ? -2.407 1.206 -12.669 1.00 93.19 307 SER A CA 1
ATOM 2469 C C . SER A 1 307 ? -1.715 -0.150 -12.862 1.00 93.19 307 SER A C 1
ATOM 2471 O O . SER A 1 307 ? -2.385 -1.141 -13.162 1.00 93.19 307 SER A O 1
ATOM 2473 N N . LEU A 1 308 ? -0.400 -0.233 -12.638 1.00 93.50 308 LEU A N 1
ATOM 2474 C CA . LEU A 1 308 ? 0.346 -1.494 -12.731 1.00 93.50 308 LEU A CA 1
ATOM 2475 C C . LEU A 1 308 ? -0.005 -2.473 -11.605 1.00 93.50 308 LEU A C 1
ATOM 2477 O O . LEU A 1 308 ? -0.188 -3.664 -11.861 1.00 93.50 308 LEU A O 1
ATOM 2481 N N . LEU A 1 309 ? -0.154 -1.988 -10.371 1.00 94.94 309 LEU A N 1
ATOM 2482 C CA . LEU A 1 309 ? -0.597 -2.819 -9.249 1.00 94.94 309 LEU A CA 1
ATOM 2483 C C . LEU A 1 309 ? -2.015 -3.354 -9.489 1.00 94.94 309 LEU A C 1
ATOM 2485 O O . LEU A 1 309 ? -2.287 -4.535 -9.263 1.00 94.94 309 LEU A O 1
ATOM 2489 N N . GLN A 1 310 ? -2.913 -2.512 -10.005 1.00 94.12 310 GLN A N 1
ATOM 2490 C CA . GLN A 1 310 ? -4.260 -2.926 -10.389 1.00 94.12 310 GLN A CA 1
ATOM 2491 C C . GLN A 1 310 ? -4.203 -3.995 -11.478 1.00 94.12 310 GLN A C 1
ATOM 2493 O O . GLN A 1 310 ? -4.915 -4.993 -11.378 1.00 94.12 310 GLN A O 1
ATOM 2498 N N . LEU A 1 311 ? -3.325 -3.845 -12.471 1.00 92.50 311 LEU A N 1
ATOM 2499 C CA . LEU A 1 311 ? -3.126 -4.834 -13.528 1.00 92.50 311 LEU A CA 1
ATOM 2500 C C . LEU A 1 311 ? -2.666 -6.195 -12.966 1.00 92.50 311 LEU A C 1
ATOM 2502 O O . LEU A 1 311 ? -3.232 -7.229 -13.330 1.00 92.50 311 LEU A O 1
ATOM 2506 N N . LEU A 1 312 ? -1.701 -6.205 -12.040 1.00 92.12 312 LEU A N 1
ATOM 2507 C CA . LEU A 1 312 ? -1.236 -7.419 -11.351 1.00 92.12 312 LEU A CA 1
ATOM 2508 C C . LEU A 1 312 ? -2.373 -8.154 -10.627 1.00 92.12 312 LEU A C 1
ATOM 2510 O O . LEU A 1 312 ? -2.540 -9.369 -10.782 1.00 92.12 312 LEU A O 1
ATOM 2514 N N . VAL A 1 313 ? -3.193 -7.414 -9.882 1.00 92.12 313 VAL A N 1
ATOM 2515 C CA . VAL A 1 313 ? -4.266 -7.982 -9.054 1.00 92.12 313 VAL A CA 1
ATOM 2516 C C . VAL A 1 313 ? -5.469 -8.410 -9.895 1.00 92.12 313 VAL A C 1
ATOM 2518 O O . VAL A 1 313 ? -6.013 -9.500 -9.705 1.00 92.12 313 VAL A O 1
ATOM 2521 N N . THR A 1 314 ? -5.903 -7.575 -10.837 1.00 89.88 314 THR A N 1
ATOM 2522 C CA . THR A 1 314 ? -7.139 -7.798 -11.602 1.00 89.88 314 THR A CA 1
ATOM 2523 C C . THR A 1 314 ? -6.950 -8.790 -12.742 1.00 89.88 314 THR A C 1
ATOM 2525 O O . THR A 1 314 ? -7.767 -9.710 -12.853 1.00 89.88 314 THR A O 1
ATOM 2528 N N . ASN A 1 315 ? -5.871 -8.667 -13.522 1.00 90.12 315 ASN A N 1
ATOM 2529 C CA . ASN A 1 315 ? -5.651 -9.492 -14.712 1.00 90.12 315 ASN A CA 1
ATOM 2530 C C . ASN A 1 315 ? -4.839 -10.748 -14.397 1.00 90.12 315 ASN A C 1
ATOM 2532 O O . ASN A 1 315 ? -5.227 -11.840 -14.807 1.00 90.12 315 ASN A O 1
ATOM 2536 N N . TYR A 1 316 ? -3.742 -10.616 -13.646 1.00 89.00 316 TYR A N 1
ATOM 2537 C CA . TYR A 1 316 ? -2.849 -11.749 -13.370 1.00 89.00 316 TYR A CA 1
ATOM 2538 C C . TYR A 1 316 ? -3.197 -12.511 -12.085 1.00 89.00 316 TYR A C 1
ATOM 2540 O O . TYR A 1 316 ? -2.716 -13.628 -11.895 1.00 89.00 316 TYR A O 1
ATOM 2548 N N . LYS A 1 317 ? -4.055 -11.949 -11.218 1.00 90.81 317 LYS A N 1
ATOM 2549 C CA . LYS A 1 317 ? -4.409 -12.508 -9.897 1.00 90.81 317 LYS A CA 1
ATOM 2550 C C . LYS A 1 317 ? -3.176 -12.785 -9.024 1.00 90.81 317 LYS A C 1
ATOM 2552 O O . LYS A 1 317 ? -3.130 -13.773 -8.288 1.00 90.81 317 LYS A O 1
ATOM 2557 N N . VAL A 1 318 ? -2.168 -11.918 -9.119 1.00 91.31 318 VAL A N 1
ATOM 2558 C CA . VAL A 1 318 ? -0.912 -12.006 -8.362 1.00 91.31 318 VAL A CA 1
ATOM 2559 C C . VAL A 1 318 ? -0.830 -10.836 -7.388 1.00 91.31 318 VAL A C 1
ATOM 2561 O O . VAL A 1 318 ? -1.151 -9.703 -7.745 1.00 91.31 318 VAL A O 1
ATOM 2564 N N . ALA A 1 319 ? -0.413 -11.112 -6.154 1.00 90.88 319 ALA A N 1
ATOM 2565 C CA . ALA A 1 319 ? -0.146 -10.075 -5.169 1.00 90.88 319 ALA A CA 1
ATOM 2566 C C . ALA A 1 319 ? 1.222 -9.427 -5.439 1.00 90.88 319 ALA A C 1
ATOM 2568 O O . ALA A 1 319 ? 2.195 -10.163 -5.635 1.00 90.88 319 ALA A O 1
ATOM 2569 N N . PRO A 1 320 ? 1.317 -8.084 -5.426 1.00 92.31 320 PRO A N 1
ATOM 2570 C CA . PRO A 1 320 ? 2.603 -7.402 -5.478 1.00 92.31 320 PRO A CA 1
ATOM 2571 C C . PRO A 1 320 ? 3.461 -7.760 -4.260 1.00 92.31 320 PRO A C 1
ATOM 2573 O O . PRO A 1 320 ? 2.955 -8.218 -3.226 1.00 92.31 320 PRO A O 1
ATOM 2576 N N . SER A 1 321 ? 4.768 -7.544 -4.372 1.00 91.12 321 SER A N 1
ATOM 2577 C CA . SER A 1 321 ? 5.685 -7.767 -3.258 1.00 91.12 321 SER A CA 1
ATOM 2578 C C . SER A 1 321 ? 5.358 -6.819 -2.102 1.00 91.12 321 SER A C 1
ATOM 2580 O O . SER A 1 321 ? 4.896 -5.693 -2.302 1.00 91.12 321 SER A O 1
ATOM 2582 N N . LYS A 1 322 ? 5.590 -7.278 -0.863 1.00 89.75 322 LYS A N 1
ATOM 2583 C CA . LYS A 1 322 ? 5.329 -6.472 0.343 1.00 89.75 322 LYS A CA 1
ATOM 2584 C C . LYS A 1 322 ? 6.085 -5.144 0.313 1.00 89.75 322 LYS A C 1
ATOM 2586 O O . LYS A 1 322 ? 5.522 -4.118 0.661 1.00 89.75 322 LYS A O 1
ATOM 2591 N N . GLU A 1 323 ? 7.332 -5.168 -0.149 1.00 89.56 323 GLU A N 1
ATOM 2592 C CA . GLU A 1 323 ? 8.171 -3.979 -0.305 1.00 89.56 323 GLU A CA 1
ATOM 2593 C C . GLU A 1 323 ? 7.539 -2.957 -1.261 1.00 89.56 323 GLU A C 1
ATOM 2595 O O . GLU A 1 323 ? 7.315 -1.810 -0.875 1.00 89.56 323 GLU A O 1
ATOM 2600 N N . THR A 1 324 ? 7.163 -3.392 -2.466 1.00 91.75 324 THR A N 1
ATOM 2601 C CA . THR A 1 324 ? 6.514 -2.534 -3.468 1.00 91.75 324 THR A CA 1
ATOM 2602 C C . THR A 1 324 ? 5.203 -1.957 -2.963 1.00 91.75 324 THR A C 1
ATOM 2604 O O . THR A 1 324 ? 4.954 -0.759 -3.097 1.00 91.75 324 THR A O 1
ATOM 2607 N N . PHE A 1 325 ? 4.368 -2.793 -2.348 1.00 93.31 325 PHE A N 1
ATOM 2608 C CA . PHE A 1 325 ? 3.072 -2.358 -1.848 1.00 93.31 325 PHE A CA 1
ATOM 2609 C C . PHE A 1 325 ? 3.197 -1.361 -0.686 1.00 93.31 325 PHE A C 1
ATOM 2611 O O . PHE A 1 325 ? 2.504 -0.346 -0.678 1.00 93.31 325 PHE A O 1
ATOM 2618 N N . ASN A 1 326 ? 4.118 -1.590 0.252 1.00 92.19 326 ASN A N 1
ATOM 2619 C CA . ASN A 1 326 ? 4.321 -0.706 1.404 1.00 92.19 326 ASN A CA 1
ATOM 2620 C C . ASN A 1 326 ? 4.944 0.636 0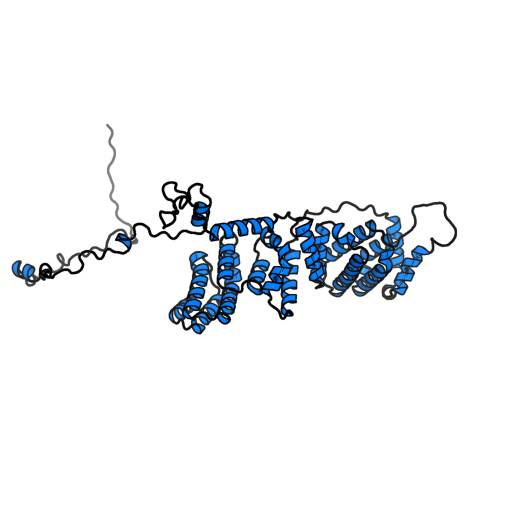.998 1.00 92.19 326 ASN A C 1
ATOM 2622 O O . ASN A 1 326 ? 4.558 1.685 1.525 1.00 92.19 326 ASN A O 1
ATOM 2626 N N . LEU A 1 327 ? 5.859 0.626 0.023 1.00 91.44 327 LEU A N 1
ATOM 2627 C CA . LEU A 1 327 ? 6.379 1.856 -0.569 1.00 91.44 327 LEU A CA 1
ATOM 2628 C C . LEU A 1 327 ? 5.256 2.640 -1.266 1.00 91.44 327 LEU A C 1
ATOM 2630 O O . LEU A 1 327 ? 5.139 3.851 -1.065 1.00 91.44 327 LEU A O 1
ATOM 2634 N N . PHE A 1 328 ? 4.408 1.948 -2.034 1.00 94.38 328 PHE A N 1
ATOM 2635 C CA . PHE A 1 328 ? 3.254 2.552 -2.700 1.00 94.38 328 PHE A CA 1
ATOM 2636 C C . PHE A 1 328 ? 2.295 3.198 -1.705 1.00 94.38 328 PHE A C 1
ATOM 2638 O O . PHE A 1 328 ? 1.966 4.367 -1.881 1.00 94.38 328 PHE A O 1
ATOM 2645 N N . LEU A 1 329 ? 1.894 2.492 -0.644 1.00 92.88 329 LEU A N 1
ATOM 2646 C CA . LEU A 1 329 ? 0.998 3.052 0.371 1.00 92.88 329 LEU A CA 1
ATOM 2647 C C . LEU A 1 329 ? 1.594 4.297 1.030 1.00 92.88 329 LEU A C 1
ATOM 2649 O O . LEU A 1 329 ? 0.899 5.296 1.174 1.00 92.88 329 LEU A O 1
ATOM 2653 N N . THR A 1 330 ? 2.888 4.269 1.355 1.00 90.88 330 THR A N 1
ATOM 2654 C CA . THR A 1 330 ? 3.577 5.405 1.984 1.00 90.88 330 THR A CA 1
ATOM 2655 C C . THR A 1 330 ? 3.538 6.647 1.091 1.00 90.88 330 THR A C 1
ATOM 2657 O O . THR A 1 330 ? 3.142 7.727 1.530 1.00 90.88 330 THR A O 1
ATOM 2660 N N . LYS A 1 331 ? 3.905 6.495 -0.187 1.00 91.31 331 LYS A N 1
ATOM 2661 C CA . LYS A 1 331 ? 3.906 7.600 -1.154 1.00 91.31 331 LYS A CA 1
ATOM 2662 C C . LYS A 1 331 ? 2.496 8.040 -1.549 1.00 91.31 331 LYS A C 1
ATOM 2664 O O . LYS A 1 331 ? 2.259 9.227 -1.758 1.00 91.31 331 LYS A O 1
ATOM 2669 N N . TYR A 1 332 ? 1.544 7.112 -1.586 1.00 92.19 332 TYR A N 1
ATOM 2670 C CA . TYR A 1 332 ? 0.134 7.425 -1.781 1.00 92.19 332 TYR A CA 1
ATOM 2671 C C . TYR A 1 332 ? -0.393 8.292 -0.629 1.00 92.19 332 TYR A C 1
ATOM 2673 O O . TYR A 1 332 ? -0.956 9.349 -0.900 1.00 92.19 332 TYR A O 1
ATOM 2681 N N . THR A 1 333 ? -0.121 7.941 0.632 1.00 89.94 333 THR A N 1
ATOM 2682 C CA . THR A 1 333 ? -0.470 8.771 1.800 1.00 89.94 333 THR A CA 1
ATOM 2683 C C . THR A 1 333 ? 0.164 10.157 1.742 1.00 89.94 333 THR A C 1
ATOM 2685 O O . THR A 1 333 ? -0.504 11.149 2.021 1.00 89.94 333 THR A O 1
ATOM 2688 N N . GLU A 1 334 ? 1.430 10.268 1.329 1.00 89.06 334 GLU A N 1
ATOM 2689 C CA . GLU A 1 334 ? 2.059 11.578 1.106 1.00 89.06 334 GLU A CA 1
ATOM 2690 C C . GLU A 1 334 ? 1.292 12.404 0.062 1.00 89.06 334 GLU A C 1
ATOM 2692 O O . GLU A 1 334 ? 1.004 13.572 0.314 1.00 89.06 334 GLU A O 1
ATOM 2697 N N . SER A 1 335 ? 0.883 11.790 -1.053 1.00 87.44 335 SER A N 1
ATOM 2698 C CA . SER A 1 335 ? 0.111 12.467 -2.107 1.00 87.44 335 SER A CA 1
ATOM 2699 C C . SER A 1 335 ? -1.305 12.884 -1.683 1.00 87.44 335 SER A C 1
ATOM 2701 O O . SER A 1 335 ? -1.896 13.775 -2.293 1.00 87.44 335 SER A O 1
ATOM 2703 N N . LEU A 1 336 ? -1.865 12.263 -0.637 1.00 87.25 336 LEU A N 1
ATOM 2704 C CA . LEU A 1 336 ? -3.188 12.611 -0.110 1.00 87.25 336 LEU A CA 1
ATOM 2705 C C . LEU A 1 336 ? -3.175 13.894 0.723 1.00 87.25 336 LEU A C 1
ATOM 2707 O O . LEU A 1 336 ? -4.213 14.544 0.818 1.00 87.25 336 LEU A O 1
ATOM 2711 N N . LYS A 1 337 ? -2.028 14.297 1.284 1.00 84.25 337 LYS A N 1
ATOM 2712 C CA . LYS A 1 337 ? -1.923 15.513 2.113 1.00 84.25 337 LYS A CA 1
ATOM 2713 C C . LYS A 1 337 ? -2.287 16.786 1.352 1.00 84.25 337 LYS A C 1
ATOM 2715 O O . LYS A 1 337 ? -2.814 17.722 1.944 1.00 84.25 337 LYS A O 1
ATOM 2720 N N . ASP A 1 338 ? -2.049 16.792 0.044 1.00 80.81 338 ASP A N 1
ATOM 2721 C CA . ASP A 1 338 ? -2.352 17.922 -0.835 1.00 80.81 338 ASP A CA 1
ATOM 2722 C C . ASP A 1 338 ? -3.810 17.906 -1.343 1.00 80.81 338 ASP A C 1
ATOM 2724 O O . ASP A 1 338 ? -4.259 18.836 -2.018 1.00 80.81 338 ASP A O 1
ATOM 2728 N N . PHE A 1 339 ? -4.582 16.856 -1.034 1.00 83.25 339 PHE A N 1
ATOM 2729 C CA . PHE A 1 339 ? -5.955 16.697 -1.502 1.00 83.25 339 PHE A CA 1
ATOM 2730 C C . PHE A 1 339 ? -6.961 17.403 -0.581 1.00 83.25 339 PHE A C 1
ATOM 2732 O O . PHE A 1 339 ? -7.107 17.069 0.588 1.00 83.25 339 PHE A O 1
ATOM 2739 N N . GLN A 1 340 ? -7.733 18.341 -1.135 1.00 73.31 340 GLN A N 1
ATOM 2740 C CA . GLN A 1 340 ? -8.696 19.169 -0.386 1.00 73.31 340 GLN A CA 1
ATOM 2741 C C . GLN A 1 340 ? -10.119 18.572 -0.283 1.00 73.31 340 GLN A C 1
ATOM 2743 O O . GLN A 1 340 ? -11.073 19.293 0.003 1.00 73.31 340 GLN A O 1
ATOM 2748 N N . GLY A 1 341 ? -10.302 17.276 -0.560 1.00 77.75 341 GLY A N 1
ATOM 2749 C CA . GLY A 1 341 ? -11.616 16.612 -0.557 1.00 77.75 341 GLY A CA 1
ATOM 2750 C C . GLY A 1 341 ? -11.785 15.556 0.539 1.00 77.75 341 GLY A C 1
ATOM 2751 O O . GLY A 1 341 ? -10.940 15.397 1.413 1.00 77.75 341 GLY A O 1
ATOM 2752 N N . LEU A 1 342 ? -12.878 14.784 0.466 1.00 80.75 342 LEU A N 1
ATOM 2753 C CA . LEU A 1 342 ? -13.130 13.661 1.380 1.00 80.75 342 LEU A CA 1
ATOM 2754 C C . LEU A 1 342 ? -12.116 12.533 1.142 1.00 80.75 342 LEU A C 1
ATOM 2756 O O . LEU A 1 342 ? -12.271 11.728 0.215 1.00 80.75 342 LEU A O 1
ATOM 2760 N N . ILE A 1 343 ? -11.093 12.481 1.995 1.00 85.12 343 ILE A N 1
ATOM 2761 C CA . ILE A 1 343 ? -9.963 11.549 1.904 1.00 85.12 343 ILE A CA 1
ATOM 2762 C C . ILE A 1 343 ? -10.455 10.100 1.867 1.00 85.12 343 ILE A C 1
ATOM 2764 O O . ILE A 1 343 ? -10.176 9.397 0.895 1.00 85.12 343 ILE A O 1
ATOM 2768 N N . LYS A 1 344 ? -11.284 9.672 2.829 1.00 86.06 344 LYS A N 1
ATOM 2769 C CA . LYS A 1 344 ? -11.801 8.294 2.885 1.00 86.06 344 LYS A CA 1
ATOM 2770 C C . LYS A 1 344 ? -12.504 7.876 1.599 1.00 86.06 344 LYS A C 1
ATOM 2772 O O . LYS A 1 344 ? -12.235 6.801 1.067 1.00 86.06 344 LYS A O 1
ATOM 2777 N N . SER A 1 345 ? -13.373 8.725 1.046 1.00 86.50 345 SER A N 1
ATOM 2778 C CA . SER A 1 345 ? -14.074 8.399 -0.203 1.00 86.50 345 SER A CA 1
ATOM 2779 C C . SER A 1 345 ? -13.112 8.252 -1.383 1.00 86.50 345 SER A C 1
ATOM 2781 O O . SER A 1 345 ? -13.344 7.400 -2.245 1.00 86.50 345 SER A O 1
ATOM 2783 N N . LYS A 1 346 ? -12.054 9.068 -1.441 1.00 88.00 346 LYS A N 1
ATOM 2784 C CA . LYS A 1 346 ? -11.018 8.962 -2.473 1.00 88.00 346 LYS A CA 1
ATOM 2785 C C . LYS A 1 346 ? -10.220 7.670 -2.312 1.00 88.00 346 LYS A C 1
ATOM 2787 O O . LYS A 1 346 ? -10.122 6.911 -3.272 1.00 88.00 346 LYS A O 1
ATOM 2792 N N . VAL A 1 347 ? -9.744 7.385 -1.101 1.00 89.69 347 VAL A N 1
ATOM 2793 C CA . VAL A 1 347 ? -8.968 6.180 -0.773 1.00 89.69 347 VAL A CA 1
ATOM 2794 C C . VAL A 1 347 ? -9.750 4.913 -1.111 1.00 89.69 347 VAL A C 1
ATOM 2796 O O . VAL A 1 347 ? -9.245 4.036 -1.814 1.00 89.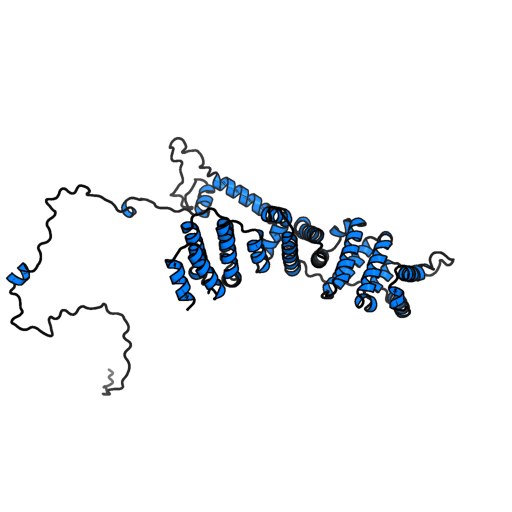69 347 VAL A O 1
ATOM 2799 N N . LEU A 1 348 ? -11.009 4.828 -0.671 1.00 88.31 348 LEU A N 1
ATOM 2800 C CA . LEU A 1 348 ? -11.859 3.663 -0.920 1.00 88.31 348 LEU A CA 1
ATOM 2801 C C . LEU A 1 348 ? -12.130 3.447 -2.413 1.00 88.31 348 LEU A C 1
ATOM 2803 O O . LEU A 1 348 ? -12.225 2.299 -2.846 1.00 88.31 348 LEU A O 1
ATOM 2807 N N . LYS A 1 349 ? -12.231 4.524 -3.201 1.00 89.00 349 LYS A N 1
ATOM 2808 C CA . LYS A 1 349 ? -12.420 4.448 -4.655 1.00 89.00 349 LYS A CA 1
ATOM 2809 C C . LYS A 1 349 ? -11.134 4.041 -5.376 1.00 89.00 349 LYS A C 1
ATOM 2811 O O . LYS A 1 349 ? -11.168 3.133 -6.204 1.00 89.00 349 LYS A O 1
ATOM 2816 N N . ASP A 1 350 ? -10.017 4.687 -5.055 1.00 89.44 350 ASP A N 1
ATOM 2817 C CA . ASP A 1 350 ? -8.728 4.480 -5.723 1.00 89.44 350 ASP A CA 1
ATOM 2818 C C . ASP A 1 350 ? -8.152 3.086 -5.430 1.00 89.44 350 ASP A C 1
ATOM 2820 O O . ASP A 1 350 ? -7.631 2.420 -6.330 1.00 89.44 350 ASP A O 1
ATOM 2824 N N . LEU A 1 351 ? -8.281 2.618 -4.184 1.00 90.56 351 LEU A N 1
ATOM 2825 C CA . LEU A 1 351 ? -7.711 1.348 -3.728 1.00 90.56 351 LEU A CA 1
ATOM 2826 C C . LEU A 1 351 ? -8.696 0.174 -3.779 1.00 90.56 351 LEU A C 1
ATOM 2828 O O . LEU A 1 351 ? -8.321 -0.940 -3.411 1.00 90.56 351 LEU A O 1
ATOM 2832 N N . HIS A 1 352 ? -9.927 0.371 -4.270 1.00 88.88 352 HIS A N 1
ATOM 2833 C CA . HIS A 1 352 ? -10.955 -0.677 -4.322 1.00 88.88 352 HIS A CA 1
ATOM 2834 C C . HIS A 1 352 ? -10.436 -1.984 -4.943 1.00 88.88 352 HIS A C 1
ATOM 2836 O O . HIS A 1 352 ? -10.596 -3.065 -4.379 1.00 88.88 352 HIS A O 1
ATOM 2842 N N . GLN A 1 353 ? -9.754 -1.872 -6.085 1.00 88.88 353 GLN A N 1
ATOM 2843 C CA . GLN A 1 353 ? -9.210 -3.013 -6.824 1.00 88.88 353 GLN A CA 1
ATOM 2844 C C . GLN A 1 353 ? -7.971 -3.639 -6.163 1.00 88.88 353 GLN A C 1
ATOM 2846 O O . GLN A 1 353 ? -7.630 -4.776 -6.474 1.00 88.88 353 GLN A O 1
ATOM 2851 N N . LEU A 1 354 ? -7.310 -2.923 -5.249 1.00 90.25 354 LEU A N 1
ATOM 2852 C CA . LEU A 1 354 ? -6.135 -3.388 -4.503 1.00 90.25 354 LEU A CA 1
ATOM 2853 C C . LEU A 1 354 ? -6.501 -3.976 -3.137 1.00 90.25 354 LEU A C 1
ATOM 2855 O O . LEU A 1 354 ? -5.646 -4.552 -2.467 1.00 90.25 354 LEU A O 1
ATOM 2859 N N . LYS A 1 355 ? -7.779 -3.906 -2.743 1.00 88.31 355 LYS A N 1
ATOM 2860 C CA . LYS A 1 355 ? -8.295 -4.492 -1.502 1.00 88.31 355 LYS A CA 1
ATOM 2861 C C . LYS A 1 355 ? -7.820 -5.939 -1.263 1.00 88.31 355 LYS A C 1
ATOM 2863 O O . LYS A 1 355 ? -7.396 -6.208 -0.141 1.00 88.31 355 LYS A O 1
ATOM 2868 N N . PRO A 1 356 ? -7.795 -6.858 -2.256 1.00 88.69 356 PRO A N 1
ATOM 2869 C CA . PRO A 1 356 ? -7.339 -8.234 -2.035 1.00 88.69 356 PRO A CA 1
ATOM 2870 C C . PRO A 1 356 ? -5.878 -8.354 -1.565 1.00 88.69 356 PRO A C 1
ATOM 2872 O O . PRO A 1 356 ? -5.533 -9.325 -0.895 1.00 88.69 356 PRO A O 1
ATOM 2875 N N . VAL A 1 357 ? -5.024 -7.364 -1.852 1.00 88.44 357 VAL A N 1
ATOM 2876 C CA . VAL A 1 357 ? -3.612 -7.359 -1.429 1.00 88.44 357 VAL A CA 1
ATOM 2877 C C . VAL A 1 357 ? -3.486 -7.260 0.091 1.00 88.44 357 VAL A C 1
ATOM 2879 O O . VAL A 1 357 ? -2.685 -7.986 0.677 1.00 88.44 357 VAL A O 1
ATOM 2882 N N . PHE A 1 358 ? -4.327 -6.448 0.743 1.00 85.81 358 PHE A N 1
ATOM 2883 C CA . PHE A 1 358 ? -4.374 -6.344 2.207 1.00 85.81 358 PHE A CA 1
ATOM 2884 C C . PHE A 1 358 ? -4.745 -7.680 2.872 1.00 85.81 358 PHE A C 1
ATOM 2886 O O . PHE A 1 358 ? -4.233 -8.007 3.942 1.00 85.81 358 PHE A O 1
ATOM 2893 N N . PHE A 1 359 ? -5.601 -8.480 2.227 1.00 81.94 359 PHE A N 1
ATOM 2894 C CA . PHE A 1 359 ? -5.968 -9.814 2.713 1.00 81.94 359 PHE A CA 1
ATOM 2895 C C . PHE A 1 359 ? -4.863 -10.842 2.460 1.00 81.94 359 PHE A C 1
ATOM 2897 O O . PHE A 1 359 ? -4.602 -11.669 3.330 1.00 81.94 359 PHE A O 1
ATOM 2904 N N . HIS A 1 360 ? -4.188 -10.770 1.307 1.00 84.38 360 HIS A N 1
ATOM 2905 C CA . HIS A 1 360 ? -3.099 -11.686 0.951 1.00 84.38 360 HIS A CA 1
ATOM 2906 C C . HIS A 1 360 ? -1.848 -11.486 1.810 1.00 84.38 360 HIS A C 1
ATOM 2908 O O . HIS A 1 360 ? -1.331 -12.435 2.395 1.00 84.38 360 HIS A O 1
ATOM 2914 N N . ASN A 1 361 ? -1.360 -10.247 1.904 1.00 80.75 361 ASN A N 1
ATOM 2915 C CA . ASN A 1 361 ? -0.175 -9.920 2.702 1.00 80.75 361 ASN A CA 1
ATOM 2916 C C . ASN A 1 361 ? -0.464 -9.967 4.208 1.00 80.75 361 ASN A C 1
ATOM 2918 O O . ASN A 1 361 ? 0.464 -10.134 5.011 1.00 80.75 361 ASN A O 1
ATOM 2922 N N . GLY A 1 362 ? -1.749 -9.860 4.555 1.00 75.75 362 GLY A N 1
ATOM 2923 C CA . GLY A 1 362 ? -2.246 -9.666 5.899 1.00 75.75 362 GLY A CA 1
ATOM 2924 C C . GLY A 1 362 ? -1.976 -8.249 6.403 1.00 75.75 362 GLY A C 1
ATOM 2925 O O . GLY A 1 362 ? -1.134 -7.523 5.890 1.00 75.75 362 GLY A O 1
ATOM 2926 N N . LEU A 1 363 ? -2.679 -7.880 7.471 1.00 79.06 363 LEU A N 1
ATOM 2927 C CA . LEU A 1 363 ? -2.422 -6.651 8.215 1.00 79.06 363 LEU A CA 1
ATOM 2928 C C . LEU A 1 363 ? -1.013 -6.658 8.844 1.00 79.06 363 LEU A C 1
ATOM 2930 O O . LEU A 1 363 ? -0.765 -7.465 9.746 1.00 79.06 363 LEU A O 1
ATOM 2934 N N . ASP A 1 364 ? -0.122 -5.816 8.321 1.00 80.94 364 ASP A N 1
ATOM 2935 C CA . ASP A 1 364 ? 1.224 -5.508 8.818 1.00 80.94 364 ASP A CA 1
ATOM 2936 C C . ASP A 1 364 ? 1.284 -4.068 9.369 1.00 80.94 364 ASP A C 1
ATOM 2938 O O . ASP A 1 364 ? 0.300 -3.332 9.284 1.00 80.94 364 ASP A O 1
ATOM 2942 N N . SER A 1 365 ? 2.420 -3.654 9.944 1.00 84.38 365 SER A N 1
ATOM 2943 C CA . SER A 1 365 ? 2.571 -2.328 10.567 1.00 84.38 365 SER A CA 1
ATOM 2944 C C . SER A 1 365 ? 2.278 -1.177 9.586 1.00 84.38 365 SER A C 1
ATOM 2946 O O . SER A 1 365 ? 1.631 -0.198 9.956 1.00 84.38 365 SER A O 1
ATOM 2948 N N . PHE A 1 366 ? 2.670 -1.307 8.311 1.00 84.19 366 PHE A N 1
ATOM 2949 C CA . PHE A 1 366 ? 2.386 -0.301 7.276 1.00 84.19 366 PHE A CA 1
ATOM 2950 C C . PHE A 1 366 ? 0.899 -0.221 6.939 1.00 84.19 366 PHE A C 1
ATOM 2952 O O . PHE A 1 366 ? 0.327 0.869 6.927 1.00 84.19 366 PHE A O 1
ATOM 2959 N N . SER A 1 367 ? 0.261 -1.368 6.704 1.00 85.56 367 SER A N 1
ATOM 2960 C CA . SER A 1 367 ? -1.172 -1.430 6.422 1.00 85.56 367 SER A CA 1
ATOM 2961 C C . SER A 1 367 ? -1.990 -0.916 7.604 1.00 85.56 367 SER A C 1
ATOM 2963 O O . SER A 1 367 ? -2.952 -0.183 7.400 1.00 85.56 367 SER A O 1
ATOM 2965 N N . LEU A 1 368 ? -1.609 -1.260 8.839 1.00 88.12 368 LEU A N 1
ATOM 2966 C CA . LEU A 1 368 ? -2.289 -0.787 10.046 1.00 88.12 368 LEU A CA 1
ATOM 2967 C C . LEU A 1 368 ? -2.209 0.733 10.171 1.00 88.12 368 LEU A C 1
ATOM 2969 O O . LEU A 1 368 ? -3.239 1.385 10.340 1.00 88.12 368 LEU A O 1
ATOM 2973 N N . LYS A 1 369 ? -1.001 1.289 10.030 1.00 89.50 369 LYS A N 1
ATOM 2974 C CA . LYS A 1 369 ? -0.778 2.735 10.040 1.00 89.50 369 LYS A CA 1
ATOM 2975 C C . LYS A 1 369 ? -1.641 3.436 8.991 1.00 89.50 369 LYS A C 1
ATOM 2977 O O . LYS A 1 369 ? -2.377 4.359 9.321 1.00 89.50 369 LYS A O 1
ATOM 2982 N N . PHE A 1 370 ? -1.603 2.941 7.754 1.00 89.88 370 PHE A N 1
ATOM 2983 C CA . PHE A 1 370 ? -2.389 3.476 6.647 1.00 89.88 370 PHE A CA 1
ATOM 2984 C C . PHE A 1 370 ? -3.895 3.494 6.952 1.00 89.88 370 PHE A C 1
ATOM 2986 O O . PHE A 1 370 ? -4.562 4.507 6.748 1.00 89.88 370 PHE A O 1
ATOM 2993 N N . LEU A 1 371 ? -4.440 2.388 7.471 1.00 89.88 371 LEU A N 1
ATOM 2994 C CA . LEU A 1 371 ? -5.858 2.304 7.823 1.00 89.88 371 LEU A CA 1
ATOM 2995 C C . LEU A 1 371 ? -6.222 3.314 8.920 1.00 89.88 371 LEU A C 1
ATOM 2997 O O . LEU A 1 371 ? -7.218 4.026 8.775 1.00 89.88 371 LEU A O 1
ATOM 3001 N N . LEU A 1 372 ? -5.415 3.390 9.985 1.00 89.69 372 LEU A N 1
ATOM 3002 C CA . LEU A 1 372 ? -5.638 4.297 11.113 1.00 89.69 372 LEU A CA 1
ATOM 3003 C C . LEU A 1 372 ? -5.599 5.768 10.703 1.00 89.69 372 LEU A C 1
ATOM 3005 O O . LEU A 1 372 ? -6.441 6.538 11.160 1.00 89.69 372 LEU A O 1
ATOM 3009 N N . GLU A 1 373 ? -4.650 6.159 9.857 1.00 87.12 373 GLU A N 1
ATOM 3010 C CA . GLU A 1 373 ? -4.488 7.552 9.433 1.00 87.12 373 GLU A CA 1
ATOM 3011 C C . GLU A 1 373 ? -5.587 7.970 8.437 1.00 87.12 373 GLU A C 1
ATOM 3013 O O . GLU A 1 373 ? -6.217 9.018 8.619 1.00 87.12 373 GLU A O 1
ATOM 3018 N N . GLU A 1 374 ? -5.898 7.118 7.453 1.00 87.19 374 GLU A N 1
ATOM 3019 C CA . GLU A 1 374 ? -6.627 7.539 6.246 1.00 87.19 374 GLU A CA 1
ATOM 3020 C C . GLU A 1 374 ? -8.064 6.998 6.118 1.00 87.19 374 GLU A C 1
ATOM 3022 O O . GLU A 1 374 ? -8.854 7.543 5.344 1.00 87.19 374 GLU A O 1
ATOM 3027 N N . ILE A 1 375 ? -8.438 5.923 6.831 1.00 86.94 375 ILE A N 1
ATOM 3028 C CA . ILE A 1 375 ? -9.738 5.240 6.625 1.00 86.94 375 ILE A CA 1
ATOM 3029 C C . ILE A 1 375 ? -10.657 5.287 7.851 1.00 86.94 375 ILE A C 1
ATOM 3031 O O . ILE A 1 375 ? -11.875 5.437 7.705 1.00 86.94 375 ILE A O 1
ATOM 3035 N N . ILE A 1 376 ? -10.106 5.114 9.053 1.00 89.19 376 ILE A N 1
ATOM 3036 C CA . ILE A 1 376 ? -10.895 4.952 10.283 1.00 89.19 376 ILE A CA 1
ATOM 3037 C C . ILE A 1 376 ? -11.463 6.300 10.735 1.00 89.19 376 ILE A C 1
ATOM 3039 O O . ILE A 1 376 ? -10.767 7.066 11.381 1.00 89.19 376 ILE A O 1
ATOM 3043 N N . GLU A 1 377 ? -12.713 6.630 10.428 1.00 86.06 377 GLU A N 1
ATOM 3044 C CA . GLU A 1 377 ? -13.302 7.943 10.780 1.00 86.06 377 GLU A CA 1
ATOM 3045 C C . GLU A 1 377 ? -14.283 7.871 11.953 1.00 86.06 377 GLU A C 1
ATOM 3047 O O . GLU A 1 377 ? -14.576 8.884 12.582 1.00 86.06 377 GLU A O 1
ATOM 3052 N N . HIS A 1 378 ? -14.777 6.674 12.273 1.00 87.19 378 HIS A N 1
ATOM 3053 C CA . HIS A 1 378 ? -15.757 6.467 13.333 1.00 87.19 378 HIS A CA 1
ATOM 3054 C C . HIS A 1 378 ? -15.282 5.461 14.379 1.00 87.19 378 HIS A C 1
ATOM 3056 O O . HIS A 1 378 ? -14.475 4.573 14.109 1.00 87.19 378 HIS A O 1
ATOM 3062 N N . VAL A 1 379 ? -15.853 5.558 15.581 1.00 85.81 379 VAL A N 1
ATOM 3063 C CA . VAL A 1 379 ? -15.563 4.644 16.699 1.00 85.81 379 VAL A CA 1
ATOM 3064 C C . VAL A 1 379 ? -15.883 3.192 16.333 1.00 85.81 379 VAL A C 1
ATOM 3066 O O . VAL A 1 379 ? -15.142 2.287 16.703 1.00 85.81 379 VAL A O 1
ATOM 3069 N N . TYR A 1 380 ? -16.939 2.963 15.547 1.00 86.31 380 TYR A N 1
ATOM 3070 C CA . TYR A 1 380 ? -17.266 1.632 15.033 1.00 86.31 380 TYR A CA 1
ATOM 3071 C C . TYR A 1 380 ? -16.184 1.097 14.086 1.00 86.31 380 TYR A C 1
ATOM 3073 O O . TYR A 1 380 ? -15.798 -0.060 14.207 1.00 86.31 380 TYR A O 1
ATOM 3081 N N . ASP A 1 381 ? -15.634 1.931 13.197 1.00 86.38 381 ASP A N 1
ATOM 3082 C CA . ASP A 1 381 ? -14.538 1.523 12.307 1.00 86.38 381 ASP A CA 1
ATOM 3083 C C . ASP A 1 381 ? -13.318 1.079 13.135 1.00 86.38 381 ASP A C 1
ATOM 3085 O O . ASP A 1 381 ? -12.708 0.044 12.855 1.00 86.38 381 ASP A O 1
ATOM 3089 N N . LEU A 1 382 ? -13.002 1.834 14.194 1.00 88.81 382 LEU A N 1
ATOM 3090 C CA . LEU A 1 382 ? -11.901 1.534 15.109 1.00 88.81 382 LEU A CA 1
ATOM 3091 C C . LEU A 1 382 ? -12.133 0.217 15.866 1.00 88.81 382 LEU A C 1
ATOM 3093 O O . LEU A 1 382 ? -11.222 -0.603 15.961 1.00 88.81 382 LEU A O 1
ATOM 3097 N N . ASP A 1 383 ? -13.351 -0.022 16.356 1.00 84.75 383 ASP A N 1
ATOM 3098 C CA . ASP A 1 383 ? -13.711 -1.275 17.028 1.00 84.75 383 ASP A CA 1
ATOM 3099 C C . ASP A 1 383 ? -13.583 -2.488 16.094 1.00 84.75 383 ASP A C 1
ATOM 3101 O O . ASP A 1 383 ? -13.050 -3.530 16.478 1.00 84.75 383 ASP A O 1
ATOM 3105 N N . HIS A 1 384 ? -14.027 -2.349 14.844 1.00 85.56 384 HIS A N 1
ATOM 3106 C CA . HIS A 1 384 ? -13.902 -3.403 13.839 1.00 85.56 384 HIS A CA 1
ATOM 3107 C C . HIS A 1 384 ? -12.437 -3.687 13.485 1.00 85.56 384 HIS A C 1
ATOM 3109 O O . HIS A 1 384 ? -12.060 -4.853 13.338 1.00 85.56 384 HIS A O 1
ATOM 3115 N N . LEU A 1 385 ? -11.602 -2.649 13.385 1.00 87.44 385 LEU A N 1
ATOM 3116 C CA . LEU A 1 385 ? -10.163 -2.805 13.175 1.00 87.44 385 LEU A CA 1
ATOM 3117 C C . LEU A 1 385 ? -9.504 -3.534 14.353 1.00 87.44 385 LEU A C 1
ATOM 3119 O O . LEU A 1 385 ? -8.730 -4.461 14.126 1.00 87.44 385 LEU A O 1
ATOM 3123 N N . MET A 1 386 ? -9.858 -3.174 15.589 1.00 86.12 386 MET A N 1
ATOM 3124 C CA . MET A 1 386 ? -9.368 -3.844 16.798 1.00 86.12 386 MET A CA 1
ATOM 3125 C C . MET A 1 386 ? -9.680 -5.342 16.779 1.00 86.12 386 MET A C 1
ATOM 3127 O O . MET A 1 386 ? -8.766 -6.154 16.903 1.00 86.12 386 MET A O 1
ATOM 3131 N N . ARG A 1 387 ? -10.933 -5.723 16.499 1.00 83.50 387 ARG A N 1
ATOM 3132 C CA . ARG A 1 387 ? -11.324 -7.142 16.377 1.00 83.50 387 ARG A CA 1
ATOM 3133 C C . ARG A 1 387 ? -10.551 -7.873 15.277 1.00 83.50 387 ARG A C 1
ATOM 3135 O O . ARG A 1 387 ? -10.239 -9.055 15.403 1.00 83.50 387 ARG A O 1
ATOM 3142 N N . LEU A 1 388 ? -10.239 -7.185 14.179 1.00 81.50 388 LEU A N 1
ATOM 3143 C CA . LEU A 1 388 ? -9.470 -7.768 13.080 1.00 81.50 388 LEU A CA 1
ATOM 3144 C C . LEU A 1 388 ? -8.004 -8.018 13.467 1.00 81.50 388 LEU A C 1
ATOM 3146 O O . LEU A 1 388 ? -7.414 -8.991 12.994 1.00 81.50 388 LEU A O 1
ATOM 3150 N N . ILE A 1 389 ? -7.429 -7.179 14.333 1.00 84.25 389 ILE A N 1
ATOM 3151 C CA . ILE A 1 389 ? -6.100 -7.408 14.912 1.00 84.25 389 ILE A CA 1
ATOM 3152 C C . ILE A 1 389 ? -6.152 -8.573 15.912 1.00 84.25 389 ILE A C 1
ATOM 3154 O O . ILE A 1 389 ? -5.290 -9.448 15.852 1.00 84.25 389 ILE A O 1
ATOM 3158 N N . GLU A 1 390 ? -7.169 -8.617 16.778 1.00 79.69 390 GLU A N 1
ATOM 3159 C CA . GLU A 1 390 ? -7.366 -9.652 17.811 1.00 79.69 390 GLU A CA 1
ATOM 3160 C C . GLU A 1 390 ? -7.481 -11.065 17.223 1.00 79.69 390 GLU A C 1
ATOM 3162 O O . GLU A 1 390 ? -6.860 -11.998 17.728 1.00 79.69 390 GLU A O 1
ATOM 3167 N N . ASN A 1 391 ? -8.187 -11.217 16.100 1.00 71.06 391 ASN A N 1
ATOM 3168 C CA . ASN A 1 391 ? -8.383 -12.508 15.431 1.00 71.06 391 ASN A CA 1
ATOM 3169 C C . ASN A 1 391 ? -7.094 -13.129 14.839 1.00 71.06 391 ASN A C 1
ATOM 3171 O O . ASN A 1 391 ? -7.147 -14.219 14.267 1.00 71.06 391 ASN A O 1
ATOM 3175 N N . LYS A 1 392 ? -5.931 -12.467 14.940 1.00 68.69 392 LYS A N 1
ATOM 3176 C CA . LYS A 1 392 ? -4.636 -13.011 14.501 1.00 68.69 392 LYS A CA 1
ATOM 3177 C C . LYS A 1 392 ? -3.833 -13.572 15.679 1.00 68.69 392 LYS A C 1
ATOM 3179 O O . LYS A 1 392 ? -3.062 -12.850 16.309 1.00 68.69 392 LYS A O 1
ATOM 3184 N N . GLU A 1 393 ? -3.927 -14.886 15.878 1.00 57.88 393 GLU A N 1
ATOM 3185 C CA . GLU A 1 393 ? -3.400 -15.636 17.038 1.00 57.88 393 GLU A CA 1
ATOM 3186 C C . GLU A 1 393 ? -1.924 -15.380 17.418 1.00 57.88 393 GLU A C 1
ATOM 3188 O O . GLU A 1 393 ? -1.581 -15.507 18.586 1.00 57.88 393 GLU A O 1
ATOM 3193 N N . ASN A 1 394 ? -1.043 -14.989 16.485 1.00 57.31 394 ASN A N 1
ATOM 3194 C CA . ASN A 1 394 ? 0.404 -14.876 16.750 1.00 57.31 394 ASN A CA 1
ATOM 3195 C C . ASN A 1 394 ? 0.998 -13.465 16.578 1.00 57.31 394 ASN A C 1
ATOM 3197 O O . ASN A 1 394 ? 2.187 -13.270 16.821 1.00 57.31 394 ASN A O 1
ATOM 3201 N N . SER A 1 395 ? 0.217 -12.477 16.131 1.00 65.69 395 SER A N 1
ATOM 3202 C CA . SER A 1 395 ? 0.722 -11.126 15.794 1.00 65.69 395 SER A CA 1
ATOM 3203 C C . SER A 1 395 ? -0.050 -9.997 16.475 1.00 65.69 395 SER A C 1
ATOM 3205 O O . SER A 1 395 ? 0.391 -8.849 16.425 1.00 65.69 395 SER A O 1
ATOM 3207 N N . SER A 1 396 ? -1.189 -10.317 17.095 1.00 72.38 396 SER A N 1
ATOM 3208 C CA . SER A 1 396 ? -2.109 -9.357 17.703 1.00 72.38 396 SER A CA 1
ATOM 3209 C C . SER A 1 396 ? -1.440 -8.542 18.807 1.00 72.38 396 SER A C 1
ATOM 3211 O O . SER A 1 396 ? -1.422 -7.321 18.732 1.00 72.38 396 SER A O 1
ATOM 3213 N N . ILE A 1 397 ? -0.796 -9.200 19.775 1.00 78.12 397 ILE A N 1
ATOM 3214 C CA . ILE A 1 397 ? -0.169 -8.530 20.927 1.00 78.12 397 ILE A CA 1
ATOM 3215 C C . ILE A 1 397 ? 0.946 -7.580 20.478 1.00 78.12 397 ILE A C 1
ATOM 3217 O O . ILE A 1 397 ? 1.021 -6.453 20.959 1.00 78.12 397 ILE A O 1
ATOM 3221 N N . PHE A 1 398 ? 1.792 -8.013 19.535 1.00 82.00 398 PHE A N 1
ATOM 3222 C CA . PHE A 1 398 ? 2.883 -7.184 19.021 1.00 82.00 398 PHE A CA 1
ATOM 3223 C C . PHE A 1 398 ? 2.340 -5.919 18.349 1.00 82.00 398 PHE A C 1
ATOM 3225 O O . PHE A 1 398 ? 2.699 -4.817 18.759 1.00 82.00 398 PHE A O 1
ATOM 3232 N N . LEU A 1 399 ? 1.414 -6.068 17.395 1.00 82.94 399 LEU A N 1
ATOM 3233 C CA . LEU A 1 399 ? 0.823 -4.935 16.679 1.00 82.94 399 LEU A CA 1
ATOM 3234 C C . LEU A 1 399 ? 0.040 -4.009 17.619 1.00 82.94 399 LEU A C 1
ATOM 3236 O O . LEU A 1 399 ? 0.191 -2.796 17.541 1.00 82.94 399 LEU A O 1
ATOM 3240 N N . LEU A 1 400 ? -0.756 -4.555 18.542 1.00 85.06 400 LEU A N 1
ATOM 3241 C CA . LEU A 1 400 ? -1.501 -3.745 19.511 1.00 85.06 400 LEU A CA 1
ATOM 3242 C C . LEU A 1 400 ? -0.571 -2.985 20.458 1.00 85.06 400 LEU A C 1
ATOM 3244 O O . LEU A 1 400 ? -0.878 -1.854 20.819 1.00 85.06 400 LEU A O 1
ATOM 3248 N N . SER A 1 401 ? 0.564 -3.575 20.843 1.00 84.44 401 SER A N 1
ATOM 3249 C CA . SER A 1 401 ? 1.562 -2.890 21.668 1.00 84.44 401 SER A CA 1
ATOM 3250 C C . SER A 1 401 ? 2.310 -1.794 20.911 1.00 84.44 401 SER A C 1
ATOM 3252 O O . SER A 1 401 ? 2.493 -0.708 21.452 1.00 84.44 401 SER A O 1
ATOM 3254 N N . GLU A 1 402 ? 2.688 -2.048 19.656 1.00 86.81 402 GLU A N 1
ATOM 3255 C CA . GLU A 1 402 ? 3.397 -1.088 18.803 1.00 86.81 402 GLU A CA 1
ATOM 3256 C C . GLU A 1 402 ? 2.505 0.115 18.455 1.00 86.81 402 GLU A C 1
ATOM 3258 O O . GLU A 1 402 ? 2.973 1.252 18.431 1.00 86.81 402 GLU A O 1
ATOM 3263 N N . PHE A 1 403 ? 1.209 -0.122 18.234 1.00 89.00 403 PHE A N 1
ATOM 3264 C CA . PHE A 1 403 ? 0.258 0.891 17.774 1.00 89.00 403 PHE A CA 1
ATOM 3265 C C . PHE A 1 403 ? -0.687 1.419 18.863 1.00 89.00 403 PHE A C 1
ATOM 3267 O O . PHE A 1 403 ? -1.598 2.180 18.540 1.00 89.00 403 PHE A O 1
ATOM 3274 N N . ALA A 1 404 ? -0.481 1.075 20.140 1.00 89.25 404 ALA A N 1
ATOM 3275 C CA . ALA A 1 404 ? -1.346 1.507 21.245 1.00 89.25 404 ALA A CA 1
ATOM 3276 C C . ALA A 1 404 ? -1.532 3.034 21.284 1.00 89.25 404 ALA A C 1
ATOM 3278 O O . ALA A 1 404 ? -2.664 3.522 21.319 1.00 89.25 404 ALA A O 1
ATOM 3279 N N . GLU A 1 405 ? -0.429 3.787 21.209 1.00 90.94 405 GLU A N 1
ATOM 3280 C CA . GLU A 1 405 ? -0.447 5.254 21.181 1.00 90.94 405 GLU A CA 1
ATOM 3281 C C . GLU A 1 405 ? -1.267 5.769 19.989 1.00 90.94 405 GLU A C 1
ATOM 3283 O O . GLU A 1 405 ? -2.150 6.608 20.151 1.00 90.94 405 GLU A O 1
ATOM 3288 N N . MET A 1 406 ? -1.034 5.214 18.797 1.00 91.06 406 MET A N 1
ATOM 3289 C CA . MET A 1 406 ? -1.695 5.637 17.560 1.00 91.06 406 MET A CA 1
ATOM 3290 C C . MET A 1 406 ? -3.199 5.332 17.566 1.00 91.06 406 MET A C 1
ATOM 3292 O O . MET A 1 406 ? -3.994 6.131 17.074 1.00 91.06 406 MET A O 1
ATOM 3296 N N . LEU A 1 407 ? -3.611 4.212 18.168 1.00 92.56 407 LEU A N 1
ATOM 3297 C CA . LEU A 1 407 ? -5.021 3.868 18.370 1.00 92.56 407 LEU A CA 1
ATOM 3298 C C . LEU A 1 407 ? -5.723 4.900 19.265 1.00 92.56 407 LEU A C 1
ATOM 3300 O O . LEU A 1 407 ? -6.835 5.332 18.955 1.00 92.56 407 LEU A O 1
ATOM 3304 N N . MET A 1 408 ? -5.064 5.334 20.344 1.00 92.56 408 MET A N 1
ATOM 3305 C CA . MET A 1 408 ? -5.591 6.370 21.238 1.00 92.56 408 MET A CA 1
ATOM 3306 C C . MET A 1 408 ? -5.613 7.749 20.582 1.00 92.56 408 MET A C 1
ATOM 3308 O O . MET A 1 408 ? -6.627 8.441 20.671 1.00 92.56 408 MET A O 1
ATOM 3312 N N . GLN A 1 409 ? -4.554 8.124 19.862 1.00 93.50 409 GLN A N 1
ATOM 3313 C CA . GLN A 1 409 ? -4.531 9.358 19.069 1.00 93.50 409 GLN A CA 1
ATOM 3314 C C . GLN A 1 409 ? -5.671 9.366 18.053 1.00 93.50 409 GLN A C 1
ATOM 3316 O O . GLN A 1 409 ? -6.372 10.369 17.909 1.00 93.50 409 GLN A O 1
ATOM 3321 N N . ARG A 1 410 ? -5.914 8.236 17.377 1.00 94.00 410 ARG A N 1
ATOM 3322 C CA . ARG A 1 410 ? -7.007 8.164 16.414 1.00 94.00 410 ARG A CA 1
ATOM 3323 C C . ARG A 1 410 ? -8.367 8.287 17.087 1.00 94.00 410 ARG A C 1
ATOM 3325 O O . ARG A 1 410 ? -9.207 9.032 16.588 1.00 94.00 410 ARG A O 1
ATOM 3332 N N . LEU A 1 411 ? -8.573 7.638 18.234 1.00 93.69 411 LEU A N 1
ATOM 3333 C CA . LEU A 1 411 ? -9.792 7.824 19.023 1.00 93.69 411 LEU A CA 1
ATOM 3334 C C . LEU A 1 411 ? -9.983 9.295 19.425 1.00 93.69 411 LEU A C 1
ATOM 3336 O O . LEU A 1 411 ? -11.087 9.814 19.290 1.00 93.69 411 LEU A O 1
ATOM 3340 N N . GLN A 1 412 ? -8.921 9.985 19.847 1.00 93.62 412 GLN A N 1
ATOM 3341 C CA . GLN A 1 412 ? -8.976 11.406 20.199 1.00 93.62 412 GLN A CA 1
ATOM 3342 C C . GLN A 1 412 ? -9.444 12.278 19.023 1.00 93.62 412 GLN A C 1
ATOM 3344 O O . GLN A 1 412 ? -10.292 13.149 19.207 1.00 93.62 412 GLN A O 1
ATOM 3349 N N . VAL A 1 413 ? -8.941 12.021 17.810 1.00 91.81 413 VAL A N 1
ATOM 3350 C CA . VAL A 1 413 ? -9.357 12.730 16.582 1.00 91.81 413 VAL A CA 1
ATOM 3351 C C . VAL A 1 413 ? -10.829 12.462 16.241 1.00 91.81 413 VAL A C 1
ATOM 3353 O O . VAL A 1 413 ? -11.568 13.371 15.862 1.00 91.81 413 VAL A O 1
ATOM 3356 N N . ILE A 1 414 ? -11.293 11.223 16.406 1.00 91.75 414 ILE A N 1
ATOM 3357 C CA . ILE A 1 414 ? -12.705 10.871 16.188 1.00 91.75 414 ILE A CA 1
ATOM 3358 C C . ILE A 1 414 ? -13.596 11.572 17.225 1.00 91.75 414 ILE A C 1
ATOM 3360 O O . ILE A 1 414 ? -14.663 12.093 16.909 1.00 91.75 414 ILE A O 1
ATOM 3364 N N . GLN A 1 415 ? -13.154 11.628 18.478 1.00 92.25 415 GLN A N 1
ATOM 3365 C CA . GLN A 1 415 ? -13.907 12.256 19.562 1.00 92.25 415 GLN A CA 1
ATOM 3366 C C . GLN A 1 415 ? -13.927 13.784 19.480 1.00 92.25 415 GLN A C 1
ATOM 3368 O O . GLN A 1 415 ? -14.905 14.390 19.920 1.00 92.25 415 GLN A O 1
ATOM 3373 N N . SER A 1 416 ? -12.889 14.417 18.930 1.00 88.81 416 SER A N 1
ATOM 3374 C CA . SER A 1 416 ? -12.857 15.873 18.748 1.00 88.81 416 SER A CA 1
ATOM 3375 C C . SER A 1 416 ? -13.822 16.350 17.660 1.00 88.81 416 SER A C 1
ATOM 3377 O O . SER A 1 416 ? -14.297 17.481 17.722 1.00 88.81 416 SER A O 1
ATOM 3379 N N . THR A 1 417 ? -14.143 15.480 16.700 1.00 88.06 417 THR A N 1
ATOM 3380 C CA . THR A 1 417 ? -15.089 15.751 15.607 1.00 88.06 417 THR A CA 1
ATOM 3381 C C . THR A 1 417 ? -16.511 15.267 15.899 1.00 88.06 417 THR A C 1
ATOM 3383 O O . THR A 1 417 ? -17.453 15.723 15.257 1.00 88.06 417 THR A O 1
ATOM 3386 N N . SER A 1 418 ? -16.688 14.377 16.880 1.00 88.12 418 SER A N 1
ATOM 3387 C CA . SER A 1 418 ? -17.995 13.862 17.298 1.00 88.12 418 SER A CA 1
ATOM 3388 C C . SER A 1 418 ? -18.759 14.829 18.217 1.00 88.12 418 SER A C 1
ATOM 3390 O O . SER A 1 418 ? -18.191 15.415 19.145 1.00 88.12 418 SER A O 1
ATOM 3392 N N . GLU A 1 419 ? -20.079 14.912 18.031 1.00 90.00 419 GLU A N 1
ATOM 3393 C CA . GLU A 1 419 ? -21.021 15.628 18.909 1.00 90.00 419 GLU A CA 1
ATOM 3394 C C . GLU A 1 419 ? -21.416 14.824 20.167 1.00 90.00 419 GLU A C 1
ATOM 3396 O O . GLU A 1 419 ? -22.239 15.275 20.964 1.00 90.00 419 GLU A O 1
ATOM 3401 N N . ASP A 1 420 ? -20.830 13.638 20.375 1.00 88.75 420 ASP A N 1
ATOM 3402 C CA . ASP A 1 420 ? -21.168 12.772 21.507 1.00 88.75 420 ASP A CA 1
ATOM 3403 C C . ASP A 1 420 ? -20.916 13.455 22.872 1.00 88.75 420 ASP A C 1
ATOM 3405 O O . ASP A 1 420 ? -19.922 14.173 23.045 1.00 88.75 420 ASP A O 1
ATOM 3409 N N . PRO A 1 421 ? -21.745 13.177 23.898 1.00 90.31 421 PRO A N 1
ATOM 3410 C CA . PRO A 1 421 ? -21.501 13.652 25.257 1.00 90.31 421 PRO A CA 1
ATOM 3411 C C . PRO A 1 421 ? -20.157 13.164 25.817 1.00 90.31 421 PRO A C 1
ATOM 3413 O O . PRO A 1 421 ? -19.748 12.026 25.570 1.00 90.31 421 PRO A O 1
ATOM 3416 N N . ASN A 1 422 ? -19.517 13.972 26.671 1.00 90.06 422 ASN A N 1
ATOM 3417 C CA . ASN A 1 422 ? -18.237 13.623 27.307 1.00 90.06 422 ASN A CA 1
ATOM 3418 C C . ASN A 1 422 ? -18.276 12.286 28.060 1.00 90.06 422 ASN A C 1
ATOM 3420 O O . ASN A 1 422 ? -17.290 11.558 28.060 1.00 90.06 422 ASN A O 1
ATOM 3424 N N . THR A 1 423 ? -19.417 11.922 28.649 1.00 88.19 423 THR A N 1
ATOM 3425 C CA . THR A 1 423 ? -19.611 10.620 29.306 1.00 88.19 423 THR A CA 1
ATOM 3426 C C . THR A 1 423 ? -19.487 9.448 28.331 1.00 88.19 423 THR A C 1
ATOM 3428 O O . THR A 1 423 ? -18.875 8.434 28.655 1.00 88.19 423 THR A O 1
ATOM 3431 N N . THR A 1 424 ? -20.017 9.595 27.115 1.00 88.00 424 THR A N 1
ATOM 3432 C CA . THR A 1 424 ? -19.917 8.581 26.055 1.00 88.00 424 THR A CA 1
ATOM 3433 C C . THR A 1 424 ? -18.483 8.491 25.541 1.00 88.00 424 THR A C 1
ATOM 3435 O O . THR A 1 424 ? -17.949 7.393 25.393 1.00 88.00 424 THR A O 1
ATOM 3438 N N . LYS A 1 425 ? -17.820 9.635 25.348 1.00 89.19 425 LYS A N 1
ATOM 3439 C CA . LYS A 1 425 ? -16.405 9.698 24.949 1.00 89.19 425 LYS A CA 1
ATOM 3440 C C . LYS A 1 425 ? -15.481 9.069 26.002 1.00 89.19 425 LYS A C 1
ATOM 3442 O O . LYS A 1 425 ? -14.584 8.300 25.655 1.00 89.19 425 LYS A O 1
ATOM 3447 N N . ALA A 1 426 ? -15.741 9.316 27.287 1.00 88.06 426 ALA A N 1
ATOM 3448 C CA . ALA A 1 426 ? -15.005 8.698 28.388 1.00 88.06 426 ALA A CA 1
ATOM 3449 C C . ALA A 1 426 ? -15.192 7.176 28.389 1.00 88.06 426 ALA A C 1
ATOM 3451 O O . ALA A 1 426 ? -14.210 6.440 28.436 1.00 88.06 426 ALA A O 1
ATOM 3452 N N . LEU A 1 427 ? -16.431 6.699 28.218 1.00 86.38 427 LEU A N 1
ATOM 3453 C CA . LEU A 1 427 ? -16.724 5.269 28.107 1.00 86.38 427 LEU A CA 1
ATOM 3454 C C . LEU A 1 427 ? -15.978 4.611 26.936 1.00 86.38 427 LEU A C 1
ATOM 3456 O O . LEU A 1 427 ? -15.395 3.544 27.118 1.00 86.38 427 LEU A O 1
ATOM 3460 N N . GLN A 1 428 ? -15.965 5.235 25.755 1.00 90.12 428 GLN A N 1
ATOM 3461 C CA . GLN A 1 428 ? -15.242 4.728 24.580 1.00 90.12 428 GLN A CA 1
ATOM 3462 C C . GLN A 1 428 ? -13.734 4.599 24.852 1.00 90.12 428 GLN A C 1
ATOM 3464 O O . GLN A 1 428 ? -13.128 3.581 24.512 1.00 90.12 428 GLN A O 1
ATOM 3469 N N . LEU A 1 429 ? -13.131 5.596 25.511 1.00 91.75 429 LEU A N 1
ATOM 3470 C CA . LEU A 1 429 ? -11.721 5.558 25.907 1.00 91.75 429 LEU A CA 1
ATOM 3471 C C . LEU A 1 429 ? -11.453 4.445 26.927 1.00 91.75 429 LEU A C 1
ATOM 3473 O O . LEU A 1 429 ? -10.499 3.680 26.775 1.00 91.75 429 LEU A O 1
ATOM 3477 N N . THR A 1 430 ? -12.320 4.296 27.931 1.00 88.25 430 THR A N 1
ATOM 3478 C CA . THR A 1 430 ? -12.215 3.214 28.919 1.00 88.25 430 THR A CA 1
ATOM 3479 C C . THR A 1 430 ? -12.342 1.842 28.274 1.00 88.25 430 THR A C 1
ATOM 3481 O O . THR A 1 430 ? -11.589 0.934 28.626 1.00 88.25 430 THR A O 1
ATOM 3484 N N . GLN A 1 431 ? -13.244 1.679 27.307 1.00 87.62 431 GLN A N 1
ATOM 3485 C CA . GLN A 1 431 ? -13.397 0.432 26.560 1.00 87.62 431 GLN A CA 1
ATOM 3486 C C . GLN A 1 431 ? -12.151 0.113 25.731 1.00 87.62 431 GLN A C 1
ATOM 3488 O O . GLN A 1 431 ? -11.680 -1.021 25.783 1.00 87.62 431 GLN A O 1
ATOM 3493 N N . LEU A 1 432 ? -11.573 1.097 25.034 1.00 89.94 432 LEU A N 1
ATOM 3494 C CA . LEU A 1 432 ? -10.334 0.902 24.277 1.00 89.94 432 LEU A CA 1
ATOM 3495 C C . LEU A 1 432 ? -9.172 0.486 25.192 1.00 89.94 432 LEU A C 1
ATOM 3497 O O . LEU A 1 432 ? -8.492 -0.501 24.917 1.00 89.94 432 LEU A O 1
ATOM 3501 N N . ILE A 1 433 ? -8.973 1.193 26.308 1.00 88.75 433 ILE A N 1
ATOM 3502 C CA . ILE A 1 433 ? -7.912 0.873 27.275 1.00 88.75 433 ILE A CA 1
ATOM 3503 C C . ILE A 1 433 ? -8.145 -0.503 27.905 1.00 88.75 433 ILE A C 1
ATOM 3505 O O . ILE A 1 433 ? -7.202 -1.280 28.046 1.00 88.75 433 ILE A O 1
ATOM 3509 N N . SER A 1 434 ? -9.392 -0.833 28.254 1.00 85.69 434 SER A N 1
ATOM 3510 C CA . SER A 1 434 ? -9.741 -2.157 28.774 1.00 85.69 434 SER A CA 1
ATOM 3511 C C . SER A 1 434 ? -9.402 -3.250 27.764 1.00 85.69 434 SER A C 1
ATOM 3513 O O . SER A 1 434 ? -8.767 -4.230 28.142 1.00 85.69 434 SER A O 1
ATOM 3515 N N . LYS A 1 435 ? -9.740 -3.060 26.484 1.00 85.88 435 LYS A N 1
ATOM 3516 C CA . LYS A 1 435 ? -9.407 -4.017 25.422 1.00 85.88 435 LYS A CA 1
ATOM 3517 C C . LYS A 1 435 ? -7.906 -4.208 25.254 1.00 85.88 435 LYS A C 1
ATOM 3519 O O . LYS A 1 435 ? -7.431 -5.336 25.162 1.00 85.88 435 LYS A O 1
ATOM 3524 N N . LEU A 1 436 ? -7.138 -3.121 25.247 1.00 86.44 436 LEU A N 1
ATOM 3525 C CA . LEU A 1 436 ? -5.683 -3.197 25.118 1.00 86.44 436 LEU A CA 1
ATOM 3526 C C . LEU A 1 436 ? -5.057 -3.912 26.324 1.00 86.44 436 LEU A C 1
ATOM 3528 O O . LEU A 1 436 ? -4.306 -4.871 26.159 1.00 86.44 436 LEU A O 1
ATOM 3532 N N . VAL A 1 437 ? -5.383 -3.473 27.539 1.00 86.06 437 VAL A N 1
ATOM 3533 C CA . VAL A 1 437 ? -4.681 -3.903 28.757 1.00 86.06 437 VAL A CA 1
ATOM 3534 C C . VAL A 1 437 ? -5.245 -5.199 29.333 1.00 86.06 437 VAL A C 1
ATOM 3536 O O . VAL A 1 437 ? -4.475 -6.104 29.650 1.00 86.06 437 VAL A O 1
ATOM 3539 N N . LYS A 1 438 ? -6.568 -5.297 29.510 1.00 81.81 438 LYS A N 1
ATOM 3540 C CA . LYS A 1 438 ? -7.198 -6.454 30.166 1.00 81.81 438 LYS A CA 1
ATOM 3541 C C . LYS A 1 438 ? -7.389 -7.615 29.204 1.00 81.81 438 LYS A C 1
ATOM 3543 O O . LYS A 1 438 ? -7.027 -8.733 29.554 1.00 81.81 438 LYS A O 1
ATOM 3548 N N . ASP A 1 439 ? -7.923 -7.342 28.018 1.00 81.56 439 ASP A N 1
ATOM 3549 C CA . ASP A 1 439 ? -8.323 -8.411 27.098 1.00 81.56 439 ASP A CA 1
ATOM 3550 C C . ASP A 1 439 ? -7.114 -8.943 26.310 1.00 81.56 439 ASP A C 1
ATOM 3552 O O . ASP A 1 439 ? -6.997 -10.147 26.094 1.00 81.56 439 ASP A O 1
ATOM 3556 N N . ASN A 1 440 ? -6.169 -8.063 25.952 1.00 81.88 440 ASN A N 1
ATOM 3557 C CA . ASN A 1 440 ? -5.003 -8.407 25.128 1.00 81.88 440 ASN A CA 1
ATOM 3558 C C . ASN A 1 440 ? -3.648 -8.343 25.862 1.00 81.88 440 ASN A C 1
ATOM 3560 O O . ASN A 1 440 ? -2.609 -8.623 25.263 1.00 81.88 440 ASN A O 1
ATOM 3564 N N . GLY A 1 441 ? -3.618 -7.982 27.150 1.00 81.56 441 GLY A N 1
ATOM 3565 C CA . GLY A 1 441 ? -2.390 -7.987 27.957 1.00 81.56 441 GLY A CA 1
ATOM 3566 C C . GLY A 1 441 ? -1.316 -6.980 27.519 1.00 81.56 441 GLY A C 1
ATOM 3567 O O . GLY A 1 441 ? -0.138 -7.159 27.844 1.00 81.56 441 GLY A O 1
ATOM 3568 N N . VAL A 1 442 ? -1.687 -5.934 26.774 1.00 85.12 442 VAL A N 1
ATOM 3569 C CA . VAL A 1 442 ? -0.752 -4.917 26.277 1.00 85.12 442 VAL A CA 1
ATOM 3570 C C . VAL A 1 442 ? -0.235 -4.065 27.435 1.00 85.12 442 VAL A C 1
ATOM 3572 O O . VAL A 1 442 ? -1.003 -3.497 28.213 1.00 85.12 442 VAL A O 1
ATOM 3575 N N . LYS A 1 443 ? 1.092 -3.929 27.526 1.00 86.25 443 LYS A N 1
ATOM 3576 C CA . LYS A 1 443 ? 1.737 -2.979 28.438 1.00 86.25 443 LYS A CA 1
ATOM 3577 C C . LYS A 1 443 ? 1.837 -1.624 27.753 1.00 86.25 443 LYS A C 1
ATOM 3579 O O . LYS A 1 443 ? 2.634 -1.466 26.834 1.00 86.25 443 LYS A O 1
ATOM 3584 N N . LEU A 1 444 ? 1.027 -0.671 28.206 1.00 85.56 444 LEU A N 1
ATOM 3585 C CA . LEU A 1 444 ? 1.077 0.701 27.712 1.00 85.56 444 LEU A CA 1
ATOM 3586 C C . LEU A 1 444 ? 2.405 1.347 28.111 1.00 85.56 444 LEU A C 1
ATOM 3588 O O . LEU A 1 444 ? 2.837 1.248 29.262 1.00 85.56 444 LEU A O 1
ATOM 3592 N N . ASP A 1 445 ? 3.052 1.993 27.149 1.00 87.88 445 ASP A N 1
ATOM 3593 C CA . ASP A 1 445 ? 4.255 2.769 27.400 1.00 87.88 445 ASP A CA 1
ATOM 3594 C C . ASP A 1 445 ? 3.913 4.116 28.061 1.00 87.88 445 ASP A C 1
ATOM 3596 O O . ASP A 1 445 ? 2.751 4.511 28.195 1.00 87.88 445 ASP A O 1
ATOM 3600 N N . LYS A 1 446 ? 4.946 4.840 28.501 1.00 87.88 446 LYS A N 1
ATOM 3601 C CA . LYS A 1 446 ? 4.762 6.105 29.221 1.00 87.88 446 LYS A CA 1
ATOM 3602 C C . LYS A 1 446 ? 3.975 7.130 28.395 1.00 87.88 446 LYS A C 1
ATOM 3604 O O . LYS A 1 446 ? 3.094 7.783 28.942 1.00 87.88 446 LYS A O 1
ATOM 3609 N N . LYS A 1 447 ? 4.244 7.225 27.088 1.00 89.56 447 LYS A N 1
ATOM 3610 C CA . LYS A 1 447 ? 3.552 8.160 26.188 1.00 89.56 447 LYS A CA 1
ATOM 3611 C C . LYS A 1 447 ? 2.073 7.824 26.048 1.00 89.56 447 LYS A C 1
ATOM 3613 O O . LYS A 1 447 ? 1.231 8.710 26.170 1.00 89.56 447 LYS A O 1
ATOM 3618 N N . SER A 1 448 ? 1.754 6.545 25.856 1.00 89.69 448 SER A N 1
ATOM 3619 C CA . SER A 1 448 ? 0.377 6.050 25.811 1.00 89.69 448 SER A CA 1
ATOM 3620 C C . SER A 1 448 ? -0.402 6.385 27.084 1.00 89.69 448 SER A C 1
ATOM 3622 O O . SER A 1 448 ? -1.554 6.811 27.017 1.00 89.69 448 SER A O 1
ATOM 3624 N N . LEU A 1 449 ? 0.229 6.217 28.249 1.00 90.06 449 LEU A N 1
ATOM 3625 C CA . LEU A 1 449 ? -0.380 6.531 29.540 1.00 90.06 449 LEU A CA 1
ATOM 3626 C C . LEU A 1 449 ? -0.559 8.044 29.755 1.00 90.06 449 LEU A C 1
ATOM 3628 O O . LEU A 1 449 ? -1.612 8.461 30.234 1.00 90.06 449 LEU A O 1
ATOM 3632 N N . GLU A 1 450 ? 0.424 8.865 29.374 1.00 91.31 450 GLU A N 1
ATOM 3633 C CA . GLU A 1 450 ? 0.323 10.334 29.411 1.00 91.31 450 GLU A CA 1
ATOM 3634 C C . GLU A 1 450 ? -0.811 10.840 28.506 1.00 91.31 450 GLU A C 1
ATOM 3636 O O . GLU A 1 450 ? -1.613 11.678 28.925 1.00 91.31 450 GLU A O 1
ATOM 3641 N N . LEU A 1 451 ? -0.934 10.283 27.296 1.00 92.69 451 LEU A N 1
ATOM 3642 C CA . LEU A 1 451 ? -2.016 10.604 26.366 1.00 92.69 451 LEU A CA 1
ATOM 3643 C C . LEU A 1 451 ? -3.384 10.218 26.939 1.00 92.69 451 LEU A C 1
ATOM 3645 O O . LEU A 1 451 ? -4.295 11.044 26.956 1.00 92.69 451 LEU A O 1
ATOM 3649 N N . ALA A 1 452 ? -3.525 8.996 27.460 1.00 91.00 452 ALA A N 1
ATOM 3650 C CA . ALA A 1 452 ? -4.761 8.542 28.094 1.00 91.00 452 ALA A CA 1
ATOM 3651 C C . ALA A 1 452 ? -5.159 9.438 29.278 1.00 91.00 452 ALA A C 1
ATOM 3653 O O . ALA A 1 452 ? -6.326 9.810 29.415 1.00 91.00 452 ALA A O 1
ATOM 3654 N N . GLN A 1 453 ? -4.189 9.819 30.117 1.00 92.12 453 GLN A N 1
ATOM 3655 C CA . GLN A 1 453 ? -4.419 10.723 31.241 1.00 92.12 453 GLN A CA 1
ATOM 3656 C C . GLN A 1 453 ? -4.917 12.094 30.764 1.00 92.12 453 GLN A C 1
ATOM 3658 O O . GLN A 1 453 ? -5.890 12.618 31.311 1.00 92.12 453 GLN A O 1
ATOM 3663 N N . GLN A 1 454 ? -4.284 12.659 29.734 1.00 92.56 454 GLN A N 1
ATOM 3664 C CA . GLN A 1 454 ? -4.687 13.939 29.161 1.00 92.56 454 GLN A CA 1
ATOM 3665 C C . GLN A 1 454 ? -6.102 13.871 28.563 1.00 92.56 454 GLN A C 1
ATOM 3667 O O . GLN A 1 454 ? -6.919 14.745 28.843 1.00 92.56 454 GLN A O 1
ATOM 3672 N N . MET A 1 455 ? -6.437 12.799 27.840 1.00 93.06 455 MET A N 1
ATOM 3673 C CA . MET A 1 455 ? -7.782 12.609 27.288 1.00 93.06 455 MET A CA 1
ATOM 3674 C C . MET A 1 455 ? -8.858 12.524 28.384 1.00 93.06 455 MET A C 1
ATOM 3676 O O . MET A 1 455 ? -9.885 13.189 28.275 1.00 93.06 455 MET A O 1
ATOM 3680 N N . TYR A 1 456 ? -8.636 11.774 29.473 1.00 94.00 456 TYR A N 1
ATOM 3681 C CA . TYR A 1 456 ? -9.598 11.733 30.589 1.00 94.00 456 TYR A CA 1
ATOM 3682 C C . TYR A 1 456 ? -9.770 13.089 31.276 1.00 94.00 456 TYR A C 1
ATOM 3684 O O . TYR A 1 456 ? -10.888 13.452 31.652 1.00 94.00 456 TYR A O 1
ATOM 3692 N N . LYS A 1 457 ? -8.681 13.858 31.407 1.00 91.38 457 LYS A N 1
ATOM 3693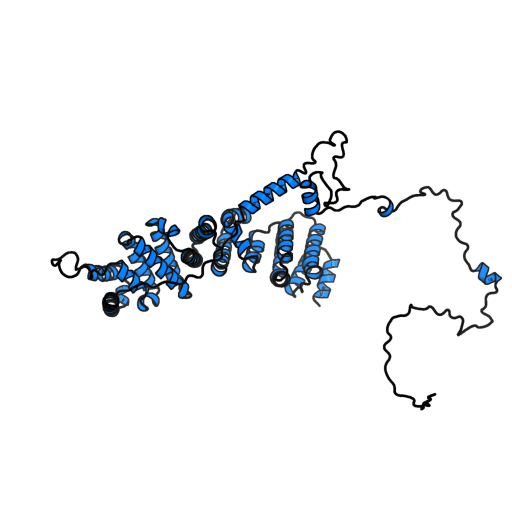 C CA . LYS A 1 457 ? -8.724 15.222 31.944 1.00 91.38 457 LYS A CA 1
ATOM 3694 C C . LYS A 1 457 ? -9.586 16.137 31.075 1.00 91.38 457 LYS A C 1
ATOM 3696 O O . LYS A 1 457 ? -10.437 16.840 31.615 1.00 91.38 457 LYS A O 1
ATOM 3701 N N . ASP A 1 458 ? -9.399 16.094 29.757 1.00 90.75 458 ASP A N 1
ATOM 3702 C CA . ASP A 1 458 ? -10.153 16.916 28.801 1.00 90.75 458 ASP A CA 1
ATOM 3703 C C . ASP A 1 458 ? -11.649 16.556 28.779 1.00 90.75 458 ASP A C 1
ATOM 3705 O O . ASP A 1 458 ? -12.503 17.410 28.543 1.00 90.75 458 ASP A O 1
ATOM 3709 N N . LEU A 1 459 ? -11.979 15.302 29.098 1.00 90.25 459 LEU A N 1
ATOM 3710 C CA . LEU A 1 459 ? -13.353 14.813 29.216 1.00 90.25 459 LEU A CA 1
ATOM 3711 C C . LEU A 1 459 ? -13.995 15.088 30.589 1.00 90.25 459 LEU A C 1
ATOM 3713 O O . LEU A 1 459 ? -15.207 14.915 30.733 1.00 90.25 459 LEU A O 1
ATOM 3717 N N . GLY A 1 460 ? -13.220 15.540 31.581 1.00 86.81 460 GLY A N 1
ATOM 3718 C CA . GLY A 1 460 ? -13.689 15.800 32.945 1.00 86.81 460 GLY A CA 1
ATOM 3719 C C . GLY A 1 460 ? -13.877 14.546 33.811 1.00 86.81 460 GLY A C 1
ATOM 3720 O O . GLY A 1 460 ? -14.543 14.619 34.843 1.00 86.81 460 GLY A O 1
ATOM 3721 N N . ASP A 1 461 ? -13.303 13.403 33.422 1.00 87.88 461 ASP A N 1
ATOM 3722 C CA . ASP A 1 461 ? -13.369 12.153 34.188 1.00 87.88 461 ASP A CA 1
ATOM 3723 C C . ASP A 1 461 ? -12.231 12.083 35.216 1.00 87.88 461 ASP A C 1
ATOM 3725 O O . ASP A 1 461 ? -11.144 11.551 34.971 1.00 87.88 461 ASP A O 1
ATOM 3729 N N . THR A 1 462 ? -12.490 12.647 36.395 1.00 84.44 462 THR A N 1
ATOM 3730 C CA . THR A 1 462 ? -11.519 12.714 37.496 1.00 84.44 462 THR A CA 1
ATOM 3731 C C . THR A 1 462 ? -11.139 11.335 38.034 1.00 84.44 462 THR A C 1
ATOM 3733 O O . THR A 1 462 ? -9.995 11.125 38.435 1.00 84.44 462 THR A O 1
ATOM 3736 N N . SER A 1 463 ? -12.066 10.374 37.995 1.00 82.75 463 SER A N 1
ATOM 3737 C CA . SER A 1 463 ? -11.861 9.032 38.540 1.00 82.75 463 SER A CA 1
ATOM 3738 C C . SER A 1 463 ? -10.842 8.228 37.730 1.00 82.75 463 SER A C 1
ATOM 3740 O O . SER A 1 463 ? -9.878 7.690 38.286 1.00 82.75 463 SER A O 1
ATOM 3742 N N . ASN A 1 464 ? -10.999 8.206 36.404 1.00 83.94 464 ASN A N 1
ATOM 3743 C CA . ASN A 1 464 ? -10.078 7.508 35.515 1.00 83.94 464 ASN A CA 1
ATOM 3744 C C . ASN A 1 464 ? -8.763 8.279 35.330 1.00 83.94 464 ASN A C 1
ATOM 3746 O O . ASN A 1 464 ? -7.707 7.653 35.222 1.00 83.94 464 ASN A O 1
ATOM 3750 N N . TYR A 1 465 ? -8.792 9.615 35.386 1.00 85.62 465 TYR A N 1
ATOM 3751 C CA . TYR A 1 465 ? -7.582 10.443 35.417 1.00 85.62 465 TYR A CA 1
ATOM 3752 C C . TYR A 1 465 ? -6.648 10.064 36.578 1.00 85.62 465 TYR A C 1
ATOM 3754 O O . TYR A 1 465 ? -5.449 9.848 36.373 1.00 85.62 465 TYR A O 1
ATOM 3762 N N . GLU A 1 466 ? -7.187 9.949 37.796 1.00 80.69 466 GLU A N 1
ATOM 3763 C CA . GLU A 1 466 ? -6.408 9.563 38.978 1.00 80.69 466 GLU A CA 1
ATOM 3764 C C . GLU A 1 466 ? -5.903 8.121 38.891 1.00 80.69 466 GLU A C 1
ATOM 3766 O O . GLU A 1 466 ? -4.778 7.831 39.304 1.00 80.69 466 GLU A O 1
ATOM 3771 N N . TYR A 1 467 ? -6.717 7.210 38.350 1.00 84.50 467 TYR A N 1
ATOM 3772 C CA . TYR A 1 467 ? -6.331 5.813 38.172 1.00 84.50 467 TYR A CA 1
ATOM 3773 C C . TYR A 1 467 ? -5.152 5.659 37.200 1.00 84.50 467 TYR A C 1
ATOM 3775 O O . TYR A 1 467 ? -4.154 5.031 37.555 1.00 84.50 467 TYR A O 1
ATOM 3783 N N . ILE A 1 468 ? -5.218 6.278 36.016 1.00 83.00 468 ILE A N 1
ATOM 3784 C CA . ILE A 1 468 ? -4.109 6.259 35.046 1.00 83.00 468 ILE A CA 1
ATOM 3785 C C . ILE A 1 468 ? -2.878 6.981 35.613 1.00 83.00 468 ILE A C 1
ATOM 3787 O O . ILE A 1 468 ? -1.758 6.493 35.467 1.00 83.00 468 ILE A O 1
ATOM 3791 N N . GLY A 1 469 ? -3.071 8.082 36.347 1.00 74.38 469 GLY A N 1
ATOM 3792 C CA . GLY A 1 469 ? -1.984 8.793 37.027 1.00 74.38 469 GLY A CA 1
ATOM 3793 C C . GLY A 1 469 ? -1.217 7.940 38.046 1.00 74.38 469 GLY A C 1
ATOM 3794 O O . GLY A 1 469 ? -0.021 8.147 38.240 1.00 74.38 469 GLY A O 1
ATOM 3795 N N . LYS A 1 470 ? -1.865 6.947 38.667 1.00 80.25 470 LYS A N 1
ATOM 3796 C CA . LYS A 1 470 ? -1.197 5.974 39.551 1.00 80.25 470 LYS A CA 1
ATOM 3797 C C . LYS A 1 470 ? -0.397 4.914 38.797 1.00 80.25 470 LYS A C 1
ATOM 3799 O O . LYS A 1 470 ? 0.487 4.327 39.397 1.00 80.25 470 LYS A O 1
ATOM 3804 N N . LEU A 1 471 ? -0.706 4.651 37.527 1.00 75.38 471 LEU A N 1
ATOM 3805 C CA . LEU A 1 471 ? 0.050 3.713 36.685 1.00 75.38 471 LEU A CA 1
ATOM 3806 C C . LEU A 1 471 ? 1.303 4.355 36.064 1.00 75.38 471 LEU A C 1
ATOM 3808 O O . LEU A 1 471 ? 2.188 3.640 35.605 1.00 75.38 471 LEU A O 1
ATOM 3812 N N . LEU A 1 472 ? 1.368 5.691 36.035 1.00 72.00 472 LEU A N 1
ATOM 3813 C CA . LEU A 1 472 ? 2.513 6.472 35.551 1.00 72.00 472 LEU A CA 1
ATOM 3814 C C . LEU A 1 472 ? 3.642 6.636 36.584 1.00 72.00 472 LEU A C 1
ATOM 3816 O O . LEU A 1 472 ? 4.773 6.924 36.188 1.00 72.00 472 LEU A O 1
ATOM 3820 N N . ASN A 1 473 ? 3.325 6.493 37.875 1.00 57.06 473 ASN A N 1
ATOM 3821 C CA . ASN A 1 473 ? 4.243 6.630 39.014 1.00 57.06 473 ASN A CA 1
ATOM 3822 C C . ASN A 1 473 ? 4.607 5.259 39.580 1.00 57.06 473 ASN A C 1
ATOM 3824 O O . ASN A 1 473 ? 5.759 5.116 40.049 1.00 57.06 473 ASN A O 1
#

Secondary structure (DSSP, 8-state):
----------------------S------GGGT---GGG---HHHHHHTSPPPP--TTS--S-S----GGGT-S------HHHHHHHHHSTT-BGGG-TT-B---SSGGGTTS----HHHHHHHHHHHHHHHHSPPPBPPP----------HHHHHHHHHHHHTS-TTTTTSHHHHHHHHHHHHTTSSSS---S-TT----HHHHHHHHHT-HHHHH-HHHHHHHHHHHHHTGGGS-HHHHHHHHHHHHHHHHHTT---HHHHHHHHHHHHHHHHH-TTHHHHS-HHHHHHHHHHHHHTT-HHHHHHHHHHHHHTS-BPPPHHHHHHHHHHHHHHHTT--S-HHHHHHHHSGGGHHHHHHH-S-HHHHHHHHHHT--SHHHHHHHHHHHHT-TTTHHHHHHHTHHHHHHHHHHHHHH----HHHHHHHHHHHHHIIIIIS-----HHHHHHHHHHHHHHT-HHHHHHHHHHH-

Radius of gyration: 40.22 Å; chains: 1; bounding box: 89×86×141 Å

Foldseek 3Di:
DDDDDDDDDDDDDDDDDDPDPDDPPDPPPPVPDDDDVVPDDDPVRVVVPDDDDPDPVPPPPPDPDPDDPVRVDPDDDDDDPVQCLCLLPDPASAGSPHNVDHDADPDPVCRPPRPPPVVNVVVVVVVVVVVVLQFQFDAADPDDDDDDDDDVVLLVVLVVVVVVDDLVQLLDLVVVVVSQCVLVPPPPDDDDDPDPPDRPAPLNNLQSCLVDPSCVVDLSSVLSSLVSVLVVVVRDDPVSVLVSLLSNLVVCLVPPDPDLSNLLSNVVSVVSCCVVPVCSLVVHDLLSLLSVLQSCLSNLVLVVSLVSQLCCCPPVSHARDPNSVLSSLVSVVVVCVPPPDQQQVVCCVSCSSVVNNCVNVDDDLSNLLSCLPGHQQALVSLVVVLVSLVVDPPCSQVSCQVCLQSSLVSLVNNVVPDPDQLVVSLVSLVVSVCCNCVVRNHDHDLNSLVSSLVSCVVSVNPPVNVVSVVVND

Sequence (473 aa):
MLRSLKGLKGRPLSLRRGYSVKSPILFVPNETIHRFESEKLTEEENLAAIPKRPNFDGLPKYHHEILSPEDTADLVIRPDVNDILTSTFSQNAVFTGDPNYKVTPANANLQETTLSLHFAVAVIEWIRLFNTQIVTLKSLPSTVNKLQHINEAKVDAIKAKLNSINVEELKSVEVLDKFYTSFEIYRKGDIMRKTRADTINIENISSILLTSELIQSDSELFDITLRYLGLKLAYFSNENLQQFTEKLINHLHGENITSGMKVQSFNNFMSKVFEIHPRLKTELHVSQLDKLAYLFTLANNIEDSKSLLQLLVTNYKVAPSKETFNLFLTKYTESLKDFQGLIKSKVLKDLHQLKPVFFHNGLDSFSLKFLLEEIIEHVYDLDHLMRLIENKENSSIFLLSEFAEMLMQRLQVIQSTSEDPNTTKALQLTQLISKLVKDNGVKLDKKSLELAQQMYKDLGDTSNYEYIGKLLN

Organism: NCBI:txid984485